Protein AF-0000000084753239 (afdb_homodimer)

Secondary structure (DSSP, 8-state):
------SEEE-TTT--EEEEEEEESSGGGGSS-B--SSEEEEEEEE--EEEEETTEEEEE-SSEEEEE-TT--EEEEESS--EEEEEEE-TTT--TTTTHHHH--BTTTBS-TTS-SEEE--HHHHHHHHHHHHHHHHHHT---TTHHHHHHHHHHHHHHHHHHHHHHHS-GGGS--TT-HHHHHHHHHHHHHHHHTTT--SHHHHHHHHTS-HHHHHHHHHHHHSS-HHHHHHHHHHHHHHHHHHH----HHHHHHHTT-S-HHHHHHHHHHHHSS-HHHHHHHT-STTTT-/------SEEE-TTT--EEEEEEEESSGGGGSS-B--SSEEEEEEEE--EEEEETTEEEEE-SSEEEEE-TT--EEEEESS--EEEEEEE-TTT--TTTTHHHH--BTTTBS-TTS-SEEE--HHHHHHHHHHHHHHHHHHT---TTHHHHHHHHHHHHHHHHHHHHHHHS-GGGS--TT-HHHHHHHHHHHHHHHHTTT--SHHHHHHHHTS-HHHHHHHHHHHHSS-HHHHHHHHHHHHHHHHHHH----HHHHHHHTT-S-HHHHHHHHHHHHSS-HHHHHHHH-STTTT-

Radius of gyration: 28.82 Å; Cα contacts (8 Å, |Δi|>4): 955; chains: 2; bounding box: 61×82×69 Å

Organism: Allomuricauda ruestringensis (strain DSM 13258 / CIP 107369 / LMG 19739 / B1) (NCBI:txid886377)

Nearest PDB structures (foldseek):
  6swi-assembly1_A  TM=9.293E-01  e=6.315E-07  Geobacillus stearothermophilus
  3lsg-assembly1_A  TM=9.421E-01  e=4.709E-06  Fusobacterium nucleatum subsp. nucleatum
  3oio-assembly1_A  TM=8.418E-01  e=2.010E-04  Chromobacterium violaceum
  3w6v-assembly1_A  TM=8.785E-01  e=3.235E-04  Streptomyces griseus
  4fe7-assembly1_A-2  TM=6.744E-01  e=1.185E-04  Escherichia coli

Solvent-accessible surface area (backbone atoms only — not comparable to full-atom values): 31009 Å² total; per-residue (Å²): 134,84,71,85,74,57,33,53,42,61,33,83,90,79,65,40,69,22,33,36,56,48,74,46,71,60,48,76,82,37,56,48,80,39,65,41,68,29,32,36,37,40,35,32,56,37,36,34,35,38,34,37,47,73,90,27,76,42,80,50,53,54,31,29,34,34,39,43,51,56,30,44,39,32,29,40,46,71,77,36,72,29,26,34,40,38,40,37,36,13,49,83,66,55,40,57,78,84,34,23,83,46,35,52,25,64,57,56,42,34,86,32,84,71,50,76,53,53,35,75,55,47,78,86,49,42,61,56,53,52,51,47,53,50,51,44,53,56,46,54,64,45,91,53,81,41,41,68,44,43,46,50,27,47,48,46,46,51,45,28,53,48,22,52,51,39,60,71,63,46,71,54,54,66,68,40,66,89,79,60,71,62,31,56,52,50,50,49,49,53,52,47,45,74,72,35,46,39,76,52,84,47,49,61,59,51,16,57,76,67,71,49,50,53,67,56,47,39,52,49,32,36,74,69,51,53,34,49,50,54,55,52,50,49,51,53,46,49,54,50,50,53,48,46,43,31,76,38,86,66,49,72,55,55,52,22,45,70,48,56,31,93,43,46,68,60,39,40,50,54,44,20,72,70,42,74,42,44,62,67,56,46,31,73,66,50,28,63,67,65,65,85,106,132,83,70,84,76,58,34,53,41,62,34,83,87,78,65,38,67,22,33,35,54,49,75,46,73,60,48,78,82,37,56,49,80,40,66,42,68,28,32,35,37,40,35,32,57,36,38,33,34,36,35,36,46,72,92,28,77,42,78,48,52,54,30,29,36,33,38,42,52,57,32,44,41,33,28,41,45,71,77,36,74,27,27,33,38,39,41,38,37,14,47,84,66,55,40,56,78,83,36,25,84,44,34,52,25,64,58,56,43,34,85,32,85,71,50,76,52,53,35,74,56,47,76,86,48,44,58,55,51,50,50,46,53,49,51,45,52,54,44,54,66,44,90,51,82,43,41,67,44,45,46,50,27,46,49,44,46,51,46,28,52,49,21,52,52,37,60,70,63,47,69,54,56,68,65,36,64,90,80,52,71,63,27,56,51,52,50,49,48,53,52,47,46,75,73,35,45,38,73,54,83,48,50,61,59,50,16,57,75,67,72,49,50,54,67,56,46,40,51,49,33,35,74,69,51,53,33,49,49,53,54,52,49,48,52,53,46,48,55,50,50,52,50,45,44,31,78,39,86,66,49,70,55,54,50,24,46,69,48,56,32,92,43,47,68,59,39,40,50,53,44,21,73,70,42,74,43,45,64,68,57,47,31,73,66,51,30,63,67,65,65,86,104

Foldseek 3Di:
DDDPQLLWDADPVQRHTAKHKDKDFFQPVQQDKDFALWKKKKFFQAFWWWKDWQHFIDTDHHQKIFIAGGLTIMGTDTPDGTITMMMTGACVLPNCVVCCVPLVLDCQCPLPQQDHNMAGHDPVCVVVLVVLSVVSRVLSNDPDPPSSVSNVVSVSVNSNVRSVRRVVVPPVVLVPDVPDPLSVLVVVLVVCLVVCLLADQDLCVSCVVSVHDSVVSQVSCCVRRVDGPNSSSLSNLLSVLLVCLAPHPDDLCRSCVSSRHNDSVVVQVSNCVRSVDGSVVSSSSRHDPPPVD/DDPPLLLWDADPVQRHTAKHKDKDFFQPVQADKDFALWKKKKFFQAFWWWKDWQHFIDTDHHQKIFIAGGLTIMGTDTPDGTITMMITGACVLPNCVVCCVPLVLDCQCPLPQQDHNMAGHDPVCVVVLVVLSVVSRVLSNDPDPPSSVSNVVSVSVNSNVRSVRRVVVPPCVLVPDVPDPLSVLVVVLVVCLVVPLLADQDLCVSCVVSVHDSVVSQVSCCVRRVDGPNSSSLSNLLSVLLVCLAPHPDDLCVSCVSSNHNDSVVVQVSNCVRSVDGSVVSSSSRHDPPPVD

pLDDT: mean 86.42, std 15.53, range [21.27, 98.19]

InterPro domains:
  IPR003313 AraC-type arabinose-binding/dimerisation domain [PF02311] (31-140)
  IPR009057 Homedomain-like superfamily [SSF46689] (240-286)
  IPR018060 AraC-like, DNA binding HTH domain [PF12833] (206-284)
  IPR018060 AraC-like, DNA binding HTH domain [PS01124] (187-285)
  IPR018060 AraC-like, DNA binding HTH domain [SM00342] (200-283)
  IPR020449 Transcription regulator HTH, AraC- type, HTH domain [PR00032] (252-267)
  IPR020449 Transcription regulator HTH, AraC- type, HTH domain [PR00032] (267-283)
  IPR037923 Transcription regulator HTH-like [SSF51215] (31-162)

Structure (mmCIF, N/CA/C/O backbone):
data_AF-0000000084753239-model_v1
#
loop_
_entity.id
_entity.type
_entity.pdbx_description
1 polymer 'Transcriptional regulator, AraC family'
#
loop_
_atom_site.group_PDB
_atom_site.id
_atom_site.type_symbol
_atom_site.label_atom_id
_atom_site.label_alt_id
_atom_site.label_comp_id
_atom_site.label_asym_id
_atom_site.label_entity_id
_atom_site.label_seq_id
_atom_site.pdbx_PDB_ins_code
_atom_site.Cartn_x
_atom_site.Cartn_y
_atom_site.Cartn_z
_atom_site.occupancy
_atom_site.B_iso_or_equiv
_atom_site.auth_seq_id
_atom_site.auth_comp_id
_atom_site.auth_asym_id
_atom_site.auth_atom_id
_atom_site.pdbx_PDB_model_num
ATOM 1 N N . MET A 1 1 ? 30.688 8.688 18.859 1 21.81 1 MET A N 1
ATOM 2 C CA . MET A 1 1 ? 30.734 8.555 17.406 1 21.81 1 MET A CA 1
ATOM 3 C C . MET A 1 1 ? 29.625 7.629 16.922 1 21.81 1 MET A C 1
ATOM 5 O O . MET A 1 1 ? 29.578 6.453 17.281 1 21.81 1 MET A O 1
ATOM 9 N N . ASP A 1 2 ? 28.391 8.062 16.922 1 27.14 2 ASP A N 1
ATOM 10 C CA . ASP A 1 2 ? 27.062 7.488 17.109 1 27.14 2 ASP A CA 1
ATOM 11 C C . ASP A 1 2 ? 26.781 6.402 16.078 1 27.14 2 ASP A C 1
ATOM 13 O O . ASP A 1 2 ? 27.078 6.578 14.891 1 27.14 2 ASP A O 1
ATOM 17 N N . ILE A 1 3 ? 26.75 5.199 16.406 1 28.56 3 ILE A N 1
ATOM 18 C CA . ILE A 1 3 ? 26.578 3.891 15.789 1 28.56 3 ILE A CA 1
ATOM 19 C C . ILE A 1 3 ? 25.734 4.023 14.523 1 28.56 3 ILE A C 1
ATOM 21 O O . ILE A 1 3 ? 24.953 4.973 14.391 1 28.56 3 ILE A O 1
ATOM 25 N N . TYR A 1 4 ? 25.688 3.045 13.453 1 35.06 4 TYR A N 1
ATOM 26 C CA . TYR A 1 4 ? 25.109 2.58 12.195 1 35.06 4 TYR A CA 1
ATOM 27 C C . TYR A 1 4 ? 23.594 2.807 12.18 1 35.06 4 TYR A C 1
ATOM 29 O O . TYR A 1 4 ? 22.859 2.133 12.898 1 35.06 4 TYR A O 1
ATOM 37 N N . ASN A 1 5 ? 23.062 3.986 12.359 1 45.31 5 ASN A N 1
ATOM 38 C CA . ASN A 1 5 ? 21.672 4.434 12.422 1 45.31 5 ASN A CA 1
ATOM 39 C C . ASN A 1 5 ? 20.828 3.766 11.344 1 45.31 5 ASN A C 1
ATOM 41 O O . ASN A 1 5 ? 20.719 4.273 10.227 1 45.31 5 ASN A O 1
ATOM 45 N N . THR A 1 6 ? 20.844 2.445 11.375 1 58.62 6 THR A N 1
ATOM 46 C CA . THR A 1 6 ? 20.422 1.294 10.586 1 58.62 6 THR A CA 1
ATOM 47 C C . THR A 1 6 ? 18.938 1.377 10.25 1 58.62 6 THR A C 1
ATOM 49 O O . THR A 1 6 ? 18.453 0.667 9.359 1 58.62 6 THR A O 1
ATOM 52 N N . ASN A 1 7 ? 18.234 2.432 10.648 1 75.5 7 ASN A N 1
ATOM 53 C CA . ASN A 1 7 ? 16.797 2.479 10.398 1 75.5 7 ASN A CA 1
ATOM 54 C C . ASN A 1 7 ? 16.438 3.551 9.375 1 75.5 7 ASN A C 1
ATOM 56 O O . ASN A 1 7 ? 15.422 4.242 9.516 1 75.5 7 ASN A O 1
ATOM 60 N N . THR A 1 8 ? 17.438 3.785 8.57 1 77.88 8 THR A N 1
ATOM 61 C CA . THR A 1 8 ? 17.281 4.844 7.578 1 77.88 8 THR A CA 1
ATOM 62 C C . THR A 1 8 ? 17.344 4.273 6.168 1 77.88 8 THR A C 1
ATOM 64 O O . THR A 1 8 ? 18.156 3.396 5.875 1 77.88 8 THR A O 1
ATOM 67 N N . LEU A 1 9 ? 16.438 4.645 5.438 1 80.88 9 LEU A N 1
ATOM 68 C CA . LEU A 1 9 ? 16.5 4.391 4 1 80.88 9 LEU A CA 1
ATOM 69 C C . LEU A 1 9 ? 16.75 5.684 3.229 1 80.88 9 LEU A C 1
ATOM 71 O O . LEU A 1 9 ? 16.109 6.703 3.496 1 80.88 9 LEU A O 1
ATOM 75 N N . ILE A 1 10 ? 17.703 5.691 2.355 1 71.75 10 ILE A N 1
ATOM 76 C CA . ILE A 1 10 ? 18.047 6.84 1.529 1 71.75 10 ILE A CA 1
ATOM 77 C C . ILE A 1 10 ? 17.625 6.586 0.084 1 71.75 10 ILE A C 1
ATOM 79 O O . ILE A 1 10 ? 17.766 5.473 -0.425 1 71.75 10 ILE A O 1
ATOM 83 N N . ASP A 1 11 ? 17 7.559 -0.498 1 70.31 11 ASP A N 1
ATOM 84 C CA . ASP A 1 11 ? 16.672 7.477 -1.919 1 70.31 11 ASP A CA 1
ATOM 85 C C . ASP A 1 11 ? 17.938 7.426 -2.77 1 70.31 11 ASP A C 1
ATOM 87 O O . ASP A 1 11 ? 18.75 8.352 -2.738 1 70.31 11 ASP A O 1
ATOM 91 N N . GLU A 1 12 ? 18.016 6.375 -3.457 1 66.69 12 GLU A N 1
ATOM 92 C CA . GLU A 1 12 ? 19.25 6.168 -4.203 1 66.69 12 GLU A CA 1
ATOM 93 C C . GLU A 1 12 ? 19.391 7.199 -5.32 1 66.69 12 GLU A C 1
ATOM 95 O O . GLU A 1 12 ? 20.516 7.574 -5.68 1 66.69 12 GLU A O 1
ATOM 100 N N . GLN A 1 13 ? 18.297 7.648 -5.816 1 63.09 13 GLN A N 1
ATOM 101 C CA . GLN A 1 13 ? 18.344 8.57 -6.945 1 63.09 13 GLN A CA 1
ATOM 102 C C . GLN A 1 13 ? 18.641 9.992 -6.48 1 63.09 13 GLN A C 1
ATOM 104 O O . GLN A 1 13 ? 19.453 10.695 -7.094 1 63.09 13 GLN A O 1
ATOM 109 N N . THR A 1 14 ? 18.141 10.445 -5.387 1 67.94 14 THR A N 1
ATOM 110 C CA . THR A 1 14 ? 18.234 11.844 -4.969 1 67.94 14 THR A CA 1
ATOM 111 C C . THR A 1 14 ? 19.25 11.992 -3.83 1 67.94 14 THR A C 1
ATOM 113 O O . THR A 1 14 ? 19.734 13.094 -3.572 1 67.94 14 THR A O 1
ATOM 116 N N . GLY A 1 15 ? 19.547 10.844 -3.15 1 70.81 15 GLY A N 1
ATOM 117 C CA . GLY A 1 15 ? 20.406 10.898 -1.975 1 70.81 15 GLY A CA 1
ATOM 118 C C . GLY A 1 15 ? 19.688 11.414 -0.742 1 70.81 15 GLY A C 1
ATOM 119 O O . GLY A 1 15 ? 20.266 11.484 0.341 1 70.81 15 GLY A O 1
ATOM 120 N N . ASN A 1 16 ? 18.484 11.734 -0.896 1 75.5 16 ASN A N 1
ATOM 121 C CA . ASN A 1 16 ? 17.688 12.266 0.205 1 75.5 16 ASN A CA 1
ATOM 122 C C . ASN A 1 16 ? 17.188 11.156 1.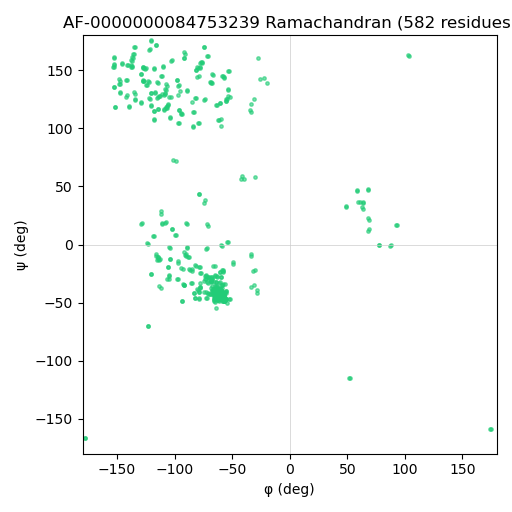117 1 75.5 16 ASN A C 1
ATOM 124 O O . ASN A 1 16 ? 17.141 9.984 0.716 1 75.5 16 ASN A O 1
ATOM 128 N N . LEU A 1 17 ? 17 11.602 2.332 1 82.81 17 LEU A N 1
ATOM 129 C CA . LEU A 1 17 ? 16.328 10.68 3.248 1 82.81 17 LEU A CA 1
ATOM 130 C C . LEU A 1 17 ? 15 10.219 2.678 1 82.81 17 LEU A 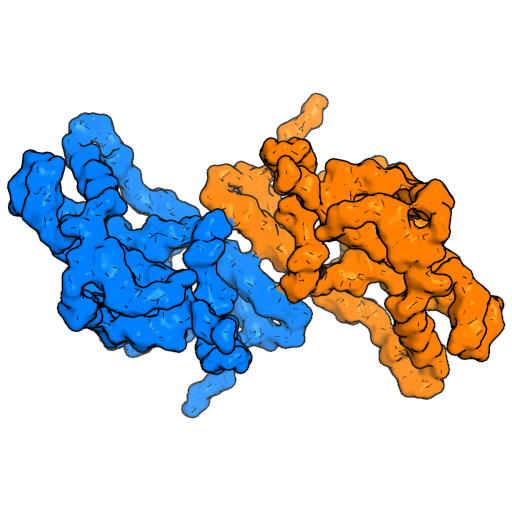C 1
ATOM 132 O O . LEU A 1 17 ? 14.18 11.039 2.248 1 82.81 17 LEU A O 1
ATOM 136 N N . ALA A 1 18 ? 14.875 9.008 2.574 1 85.19 18 ALA A N 1
ATOM 137 C CA . ALA A 1 18 ? 13.602 8.453 2.125 1 85.19 18 ALA A CA 1
ATOM 138 C C . ALA A 1 18 ? 12.711 8.094 3.312 1 85.19 18 ALA A C 1
ATOM 140 O O . ALA A 1 18 ? 11.57 8.562 3.402 1 85.19 18 ALA A O 1
ATOM 141 N N . PHE A 1 19 ? 13.312 7.398 4.254 1 90.94 19 PHE A N 1
ATOM 142 C CA . PHE A 1 19 ? 12.594 6.887 5.414 1 90.94 19 PHE A CA 1
ATOM 143 C C . PHE A 1 19 ? 13.523 6.73 6.609 1 90.94 19 PHE A C 1
ATOM 145 O O . PHE A 1 19 ? 14.664 6.277 6.461 1 90.94 19 PHE A O 1
ATOM 152 N N . LYS A 1 20 ? 13.078 7.156 7.766 1 92.25 20 LYS A N 1
ATOM 153 C CA . LYS A 1 20 ? 13.867 7.008 8.984 1 92.25 20 LYS A CA 1
ATOM 154 C C . LYS A 1 20 ? 12.961 6.797 10.195 1 92.25 20 LYS A C 1
ATOM 156 O O . LYS A 1 20 ? 11.953 7.48 10.352 1 92.25 20 LYS A O 1
ATOM 161 N N . LEU A 1 21 ? 13.273 5.785 10.984 1 94.06 21 LEU A N 1
ATOM 162 C CA . LEU A 1 21 ? 12.555 5.457 12.211 1 94.06 21 LEU A CA 1
ATOM 163 C C . LEU A 1 21 ? 13.523 5.297 13.383 1 94.06 21 LEU A C 1
ATOM 165 O O . LEU A 1 21 ? 14.445 4.48 13.32 1 94.06 21 LEU A O 1
ATOM 169 N N . PHE A 1 22 ? 13.336 6.109 14.453 1 91.38 22 PHE A N 1
ATOM 170 C CA . PHE A 1 22 ? 14.242 5.992 15.586 1 91.38 22 PHE A CA 1
ATOM 171 C C . PHE A 1 22 ? 13.562 6.426 16.875 1 91.38 22 PHE A C 1
ATOM 173 O O . PHE A 1 22 ? 12.586 7.184 16.844 1 91.38 22 PHE A O 1
ATOM 180 N N . GLY A 1 23 ? 14.078 5.828 17.938 1 91.44 23 GLY A N 1
ATOM 181 C CA . GLY A 1 23 ? 13.633 6.25 19.25 1 91.44 23 GLY A CA 1
ATOM 182 C C . GLY A 1 23 ? 14.492 7.344 19.859 1 91.44 23 GLY A C 1
ATOM 183 O O . GLY A 1 23 ? 15.625 7.562 19.406 1 91.44 23 GLY A O 1
ATOM 184 N N . PHE A 1 24 ? 13.93 8.055 20.844 1 88.31 24 PHE A N 1
ATOM 185 C CA . PHE A 1 24 ? 14.711 9.062 21.562 1 88.31 24 PHE A CA 1
ATOM 186 C C . PHE A 1 24 ? 14.359 9.062 23.047 1 88.31 24 PHE A C 1
ATOM 188 O O . PHE A 1 24 ? 13.242 8.695 23.422 1 88.31 24 PHE A O 1
ATOM 195 N N . GLU A 1 25 ? 15.289 9.242 23.984 1 84.5 25 GLU A N 1
ATOM 196 C CA . GLU A 1 25 ? 15.094 9.273 25.438 1 84.5 25 GLU A CA 1
ATOM 197 C C . GLU A 1 25 ? 15.406 10.648 26.016 1 84.5 25 GLU A C 1
ATOM 199 O O . GLU A 1 25 ? 15.141 10.914 27.188 1 84.5 25 GLU A O 1
ATOM 204 N N . ASP A 1 26 ? 15.961 11.508 25.297 1 69.56 26 ASP A N 1
ATOM 205 C CA . ASP A 1 26 ? 16.203 12.867 25.781 1 69.56 26 ASP A CA 1
ATOM 206 C C . ASP A 1 26 ? 15.984 13.891 24.688 1 69.56 26 ASP A C 1
ATOM 208 O O . ASP A 1 26 ? 16.25 13.625 23.516 1 69.56 26 ASP A O 1
ATOM 212 N N . SER A 1 27 ? 15.086 14.977 24.984 1 59.38 27 SER A N 1
ATOM 213 C CA . SER A 1 27 ? 14.414 15.914 24.094 1 59.38 27 SER A CA 1
ATOM 214 C C . SER A 1 27 ? 15.406 16.906 23.5 1 59.38 27 SER A C 1
ATOM 216 O O . SER A 1 27 ? 15.031 17.734 22.656 1 59.38 27 SER A O 1
ATOM 218 N N . CYS A 1 28 ? 16.609 16.875 23.844 1 62.97 28 CYS A N 1
ATOM 219 C CA . CYS A 1 28 ? 17.359 18.016 23.328 1 62.97 28 CYS A CA 1
ATOM 220 C C . CYS A 1 28 ? 17.312 18.047 21.812 1 62.97 28 CYS A C 1
ATOM 222 O O . CYS A 1 28 ? 17.469 19.109 21.203 1 62.97 28 CYS A O 1
ATOM 224 N N . GLN A 1 29 ? 16.641 17.062 21.281 1 68.88 29 GLN A N 1
ATOM 225 C CA . GLN A 1 29 ? 16.719 16.984 19.812 1 68.88 29 GLN A CA 1
ATOM 226 C C . GLN A 1 29 ? 15.625 17.844 19.172 1 68.88 29 GLN A C 1
ATOM 228 O O . GLN A 1 29 ? 15.75 18.219 18 1 68.88 29 GLN A O 1
ATOM 233 N N . PHE A 1 30 ? 14.648 18.344 19.984 1 76.75 30 PHE A N 1
ATOM 234 C CA . PHE A 1 30 ? 13.562 19.109 19.391 1 76.75 30 PHE A CA 1
ATOM 235 C C . PHE A 1 30 ? 13.383 20.438 20.109 1 76.75 30 PHE A C 1
ATOM 237 O O . PHE A 1 30 ? 12.336 21.078 20 1 76.75 30 PHE A O 1
ATOM 244 N N . CYS A 1 31 ? 14.438 20.812 20.844 1 74.31 31 CYS A N 1
ATOM 245 C CA . CYS A 1 31 ? 14.344 22.016 21.672 1 74.31 31 CYS A CA 1
ATOM 246 C C . CYS A 1 31 ? 14.516 23.266 20.812 1 74.31 31 CYS A C 1
ATOM 248 O O . CYS A 1 31 ? 14.117 24.359 21.219 1 74.31 31 CYS A O 1
ATOM 250 N N . ASP A 1 32 ? 15.086 23.125 19.656 1 78.75 32 ASP A N 1
ATOM 251 C CA . ASP A 1 32 ? 15.188 24.234 18.719 1 78.75 32 ASP A CA 1
ATOM 252 C C . ASP A 1 32 ? 14.156 24.125 17.609 1 78.75 32 ASP A C 1
ATOM 254 O O . ASP A 1 32 ? 13.484 23.094 17.484 1 78.75 32 ASP A O 1
ATOM 258 N N . THR A 1 33 ? 13.953 25.234 17.078 1 82.38 33 THR A N 1
ATOM 259 C CA . THR A 1 33 ? 13.039 25.203 15.938 1 82.38 33 THR A CA 1
ATOM 260 C C . THR A 1 33 ? 13.586 24.312 14.82 1 82.38 33 THR A C 1
ATOM 262 O O . THR A 1 33 ? 14.742 24.469 14.414 1 82.38 33 THR A O 1
ATOM 265 N N . HIS A 1 34 ? 12.805 23.375 14.516 1 84.62 34 HIS A N 1
ATOM 266 C CA . HIS A 1 34 ? 13.195 22.438 13.469 1 84.62 34 HIS A CA 1
ATOM 267 C C . HIS A 1 34 ? 12.328 22.609 12.227 1 84.62 34 HIS A C 1
ATOM 269 O O . HIS A 1 34 ? 11.172 23.016 12.328 1 84.62 34 HIS A O 1
ATOM 275 N N . ARG A 1 35 ? 13.023 22.406 11.148 1 86.94 35 ARG A N 1
ATOM 276 C CA . ARG A 1 35 ? 12.367 22.297 9.844 1 86.94 35 ARG A CA 1
ATOM 277 C C . ARG A 1 35 ? 13.008 21.203 9 1 86.94 35 ARG A C 1
ATOM 279 O O . ARG A 1 35 ? 14.203 21.25 8.711 1 86.94 35 ARG A O 1
ATOM 286 N N . PHE A 1 36 ? 12.148 20.312 8.75 1 88.25 36 PHE A N 1
ATOM 287 C CA . PHE A 1 36 ? 12.656 19.219 7.93 1 88.25 36 PHE A CA 1
ATOM 288 C C . PHE A 1 36 ? 12.047 19.266 6.531 1 88.25 36 PHE A C 1
ATOM 290 O O . PHE A 1 36 ? 10.953 19.812 6.34 1 88.25 36 PHE A O 1
ATOM 297 N N . ASN A 1 37 ? 12.727 18.75 5.547 1 89.31 37 ASN A N 1
ATOM 298 C CA . ASN A 1 37 ? 12.18 18.672 4.195 1 89.31 37 ASN A CA 1
ATOM 299 C C . ASN A 1 37 ? 11.414 17.375 3.961 1 89.31 37 ASN A C 1
ATOM 301 O O . ASN A 1 37 ? 11.227 16.969 2.816 1 89.31 37 ASN A O 1
ATOM 305 N N . TYR A 1 38 ? 11.086 16.766 5.066 1 91.44 38 TYR A N 1
ATOM 306 C CA . TYR A 1 38 ? 10.281 15.547 5.008 1 91.44 38 TYR A CA 1
ATOM 307 C C . TYR A 1 38 ? 9.164 15.578 6.043 1 91.44 38 TYR A C 1
ATOM 309 O O . TYR A 1 38 ? 9.156 16.438 6.934 1 91.44 38 TYR A O 1
ATOM 317 N N . TYR A 1 39 ? 8.18 14.68 5.852 1 93.56 39 TYR A N 1
ATOM 318 C CA . TYR A 1 39 ? 7.125 14.516 6.848 1 93.56 39 TYR A CA 1
ATOM 319 C C . TYR A 1 39 ? 7.684 13.93 8.141 1 93.56 39 TYR A C 1
ATOM 321 O O . TYR A 1 39 ? 8.594 13.094 8.109 1 93.56 39 TYR A O 1
ATOM 329 N N . SER A 1 40 ? 7.109 14.344 9.219 1 94.06 40 SER A N 1
ATOM 330 C CA . SER A 1 40 ? 7.539 13.836 10.516 1 94.06 40 SER A CA 1
ATOM 331 C C . SER A 1 40 ? 6.344 13.461 11.383 1 94.06 40 SER A C 1
ATOM 333 O O . SER A 1 40 ? 5.426 14.258 11.57 1 94.06 40 SER A O 1
ATOM 335 N N . LEU A 1 41 ? 6.316 12.266 11.836 1 96.62 41 LEU A N 1
ATOM 336 C CA . LEU A 1 41 ? 5.438 11.812 12.906 1 96.62 41 LEU A CA 1
ATOM 337 C C . LEU A 1 41 ? 6.219 11.594 14.203 1 96.62 41 LEU A C 1
ATOM 339 O O . LEU A 1 41 ? 7.141 10.773 14.242 1 96.62 41 LEU A O 1
ATOM 343 N N . ILE A 1 42 ? 5.895 12.328 15.203 1 96 42 ILE A N 1
ATOM 344 C CA . ILE A 1 42 ? 6.609 12.281 16.469 1 96 42 ILE A CA 1
ATOM 345 C C . ILE A 1 42 ? 5.66 11.828 17.578 1 96 42 ILE A C 1
ATOM 347 O O . ILE A 1 42 ? 4.773 12.578 18 1 96 42 ILE A O 1
ATOM 351 N N . TRP A 1 43 ? 5.828 10.656 18.047 1 97.31 43 TRP A N 1
ATOM 352 C CA . TRP A 1 43 ? 5.012 10.102 19.125 1 97.31 43 TRP A CA 1
ATOM 353 C C . TRP A 1 43 ? 5.703 10.258 20.469 1 97.31 43 TRP A C 1
ATOM 355 O O . TRP A 1 43 ? 6.668 9.555 20.781 1 97.31 43 TRP A O 1
ATOM 365 N N . ILE A 1 44 ? 5.211 11.219 21.266 1 95.81 44 ILE A N 1
ATOM 366 C CA . ILE A 1 44 ? 5.695 11.398 22.625 1 95.81 44 ILE A CA 1
ATOM 367 C C . ILE A 1 44 ? 5.055 10.367 23.547 1 95.81 44 ILE A C 1
ATOM 369 O O . ILE A 1 44 ? 3.879 10.484 23.906 1 95.81 44 ILE A O 1
ATOM 373 N N . LYS A 1 45 ? 5.789 9.398 23.906 1 96.12 45 LYS A N 1
ATOM 374 C CA . LYS A 1 45 ? 5.277 8.312 24.734 1 96.12 45 LYS A CA 1
ATOM 375 C C . LYS A 1 45 ? 5.301 8.688 26.203 1 96.12 45 LYS A C 1
ATOM 377 O O . LYS A 1 45 ? 4.379 8.352 26.953 1 96.12 45 LYS A O 1
ATOM 382 N N . LYS A 1 46 ? 6.387 9.328 26.609 1 95 46 LYS A N 1
ATOM 383 C CA . LYS A 1 46 ? 6.543 9.812 27.984 1 95 46 LYS A CA 1
ATOM 384 C C . LYS A 1 46 ? 6.957 11.281 28 1 95 46 LYS A C 1
ATOM 386 O O . LYS A 1 46 ? 7.715 11.727 27.141 1 95 46 LYS A O 1
ATOM 391 N N . GLY A 1 47 ? 6.461 11.961 29.047 1 92.94 47 GLY A N 1
ATOM 392 C CA . GLY A 1 47 ? 6.805 13.359 29.219 1 92.94 47 GLY A CA 1
ATOM 393 C C . GLY A 1 47 ? 5.691 14.305 28.812 1 92.94 47 GLY A C 1
ATOM 394 O O . GLY A 1 47 ? 4.742 13.891 28.141 1 92.94 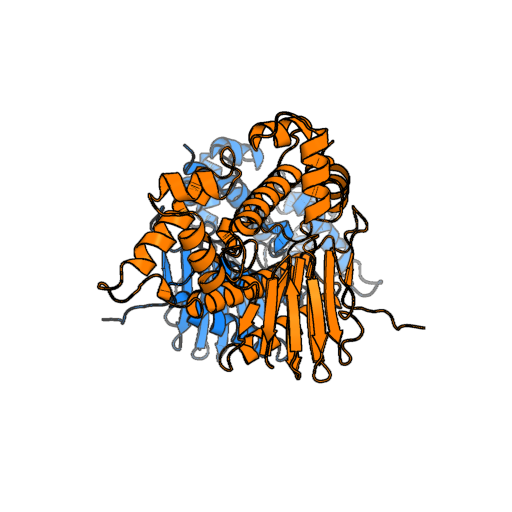47 GLY A O 1
ATOM 395 N N . ARG A 1 48 ? 5.812 15.539 29.281 1 94.12 48 ARG A N 1
ATOM 396 C CA . ARG A 1 48 ? 4.844 16.578 28.953 1 94.12 48 ARG A CA 1
ATOM 397 C C . ARG A 1 48 ? 5.547 17.906 28.656 1 94.12 48 ARG A C 1
ATOM 399 O O . ARG A 1 48 ? 6.727 18.062 28.969 1 94.12 48 ARG A O 1
ATOM 406 N N . GLY A 1 49 ? 4.852 18.766 27.953 1 94.25 49 GLY A N 1
ATOM 407 C CA . GLY A 1 49 ? 5.418 20.047 27.594 1 94.25 49 GLY A CA 1
ATOM 408 C C . GLY A 1 49 ? 4.527 20.859 26.672 1 94.25 49 GLY A C 1
ATOM 409 O O . GLY A 1 49 ? 3.303 20.734 26.719 1 94.25 49 GLY A O 1
ATOM 410 N N . THR A 1 50 ? 5.203 21.766 26.016 1 94.94 50 THR A N 1
ATOM 411 C CA . THR A 1 50 ? 4.504 22.609 25.062 1 94.94 50 THR A CA 1
ATOM 412 C C . THR A 1 50 ? 5.152 22.5 23.672 1 94.94 50 THR A C 1
ATOM 414 O O . THR A 1 50 ? 6.375 22.391 23.562 1 94.94 50 THR A O 1
ATOM 417 N N . ALA A 1 51 ? 4.293 22.484 22.719 1 94.94 51 ALA A N 1
ATOM 418 C CA . ALA A 1 51 ? 4.754 22.453 21.344 1 94.94 51 ALA A CA 1
ATOM 419 C C . ALA A 1 51 ? 4.352 23.719 20.594 1 94.94 51 ALA A C 1
ATOM 421 O O . ALA A 1 51 ? 3.191 24.141 20.656 1 94.94 51 ALA A O 1
ATOM 422 N N . GLN A 1 52 ? 5.328 24.328 20.031 1 94.25 52 GLN A N 1
ATOM 423 C CA . GLN A 1 52 ? 5.047 25.391 19.078 1 94.25 52 GLN A CA 1
ATOM 424 C C . GLN A 1 52 ? 5.07 24.859 17.641 1 94.25 52 GLN A C 1
ATOM 426 O O . GLN A 1 52 ? 6.09 24.344 17.188 1 94.25 52 GLN A O 1
ATOM 431 N N . VAL A 1 53 ? 3.977 24.891 16.984 1 93.38 53 VAL A N 1
ATOM 432 C CA . VAL A 1 53 ? 3.875 24.516 15.586 1 93.38 53 VAL A CA 1
ATOM 433 C C . VAL A 1 53 ? 3.334 25.688 14.773 1 93.38 53 VAL A C 1
ATOM 435 O O . VAL A 1 53 ? 2.262 26.219 15.078 1 93.38 53 VAL A O 1
ATOM 438 N N . ASP A 1 54 ? 4.078 26.062 13.75 1 92.25 54 ASP A N 1
ATOM 439 C CA . ASP A 1 54 ? 3.764 27.297 13.055 1 92.25 54 ASP A CA 1
ATOM 440 C C . ASP A 1 54 ? 3.648 28.469 14.039 1 92.25 54 ASP A C 1
ATOM 442 O O . ASP A 1 54 ? 4.582 28.75 14.789 1 92.25 54 ASP A O 1
ATOM 446 N N . PHE A 1 55 ? 2.436 29.016 14.133 1 87.94 55 PHE A N 1
ATOM 447 C CA . PHE A 1 55 ? 2.281 30.203 14.961 1 87.94 55 PHE A CA 1
ATOM 448 C C . PHE A 1 55 ? 1.457 29.891 16.203 1 87.94 55 PHE A C 1
ATOM 450 O O . PHE A 1 55 ? 1.027 30.812 16.906 1 87.94 55 PHE A O 1
ATOM 457 N N . SER A 1 56 ? 1.358 28.641 16.516 1 91.75 56 SER A N 1
ATOM 458 C CA . SER A 1 56 ? 0.485 28.266 17.625 1 91.75 56 SER A CA 1
ATOM 459 C C . SER A 1 56 ? 1.225 27.422 18.641 1 91.75 56 SER A C 1
ATOM 461 O O . SER A 1 56 ? 2.158 26.688 18.297 1 91.75 56 SER A O 1
ATOM 463 N N . GLU A 1 57 ? 0.717 27.562 19.828 1 94.31 57 GLU A N 1
ATOM 464 C CA . GLU A 1 57 ? 1.277 26.781 20.922 1 94.31 57 GLU A CA 1
ATOM 465 C C . GLU A 1 57 ? 0.263 25.781 21.469 1 94.31 57 GLU A C 1
ATOM 467 O O . GLU A 1 57 ? -0.917 26.094 21.625 1 94.31 57 GLU A O 1
ATOM 472 N N . TYR A 1 58 ? 0.767 24.578 21.766 1 94.56 58 TYR A N 1
ATOM 473 C CA . TYR A 1 58 ? -0.076 23.5 22.266 1 94.56 58 TYR A CA 1
ATOM 474 C C . TYR A 1 58 ? 0.583 22.797 23.453 1 94.56 58 TYR A C 1
ATOM 476 O O . TYR A 1 58 ? 1.753 22.422 23.391 1 94.56 58 TYR A O 1
ATOM 484 N N . THR A 1 59 ? -0.219 22.672 24.5 1 95.88 59 THR A N 1
ATOM 485 C CA . THR A 1 59 ? 0.252 21.797 25.578 1 95.88 59 THR A CA 1
ATOM 486 C C . THR A 1 59 ? 0.019 20.328 25.219 1 95.88 59 THR A C 1
ATOM 488 O O . THR A 1 59 ? -0.952 20 24.547 1 95.88 59 THR A O 1
ATOM 491 N N . PHE A 1 60 ? 0.958 19.484 25.656 1 95.56 60 PHE A N 1
ATOM 492 C CA . PHE A 1 60 ? 0.761 18.062 25.375 1 95.56 60 PHE A CA 1
ATOM 493 C C . PHE A 1 60 ? 1.12 17.219 26.578 1 95.56 60 PHE A C 1
ATOM 495 O O . PHE A 1 60 ? 1.863 17.656 27.469 1 95.56 60 PHE A O 1
ATOM 502 N N . THR A 1 61 ? 0.497 16.031 26.641 1 95.94 61 THR A N 1
ATOM 503 C CA . THR A 1 61 ? 0.692 15.008 27.656 1 95.94 61 THR A CA 1
ATOM 504 C C . THR A 1 61 ? 1.258 13.734 27.047 1 95.94 61 THR A C 1
ATOM 506 O O . THR A 1 61 ? 1.404 13.641 25.828 1 95.94 61 THR A O 1
ATOM 509 N N . PRO A 1 62 ? 1.653 12.773 27.906 1 95.94 62 PRO A N 1
ATOM 510 C CA . PRO A 1 62 ? 2.143 11.516 27.344 1 95.94 62 PRO A CA 1
ATOM 511 C C . PRO A 1 62 ? 1.163 10.891 26.344 1 95.94 62 PRO A C 1
ATOM 513 O O . PRO A 1 62 ? -0.051 11.07 26.469 1 95.94 62 PRO A O 1
ATOM 516 N N . ASN A 1 63 ? 1.711 10.188 25.375 1 97.38 63 ASN A N 1
ATOM 517 C CA . ASN A 1 63 ? 0.969 9.484 24.328 1 97.38 63 ASN A CA 1
ATOM 518 C C . ASN A 1 63 ? 0.272 10.461 23.391 1 97.38 63 ASN A C 1
ATOM 520 O O . ASN A 1 63 ? -0.926 10.336 23.125 1 97.38 63 ASN A O 1
ATOM 524 N N . THR A 1 64 ? 1.048 11.422 22.969 1 97.31 64 THR A N 1
ATOM 525 C CA . THR A 1 64 ? 0.625 12.391 21.969 1 97.31 64 THR A CA 1
ATOM 526 C C . THR A 1 64 ? 1.428 12.219 20.688 1 97.31 64 THR A C 1
ATOM 528 O O . THR A 1 64 ? 2.656 12.117 20.719 1 97.31 64 THR A O 1
ATOM 531 N N . LEU A 1 65 ? 0.74 12.094 19.594 1 98.12 65 LEU A N 1
ATOM 532 C CA . LEU A 1 65 ? 1.374 11.969 18.281 1 98.12 65 LEU A CA 1
ATOM 533 C C . LEU A 1 65 ? 1.241 13.258 17.484 1 98.12 65 LEU A C 1
ATOM 535 O O . LEU A 1 65 ? 0.129 13.734 17.234 1 98.12 65 LEU A O 1
ATOM 539 N N . PHE A 1 66 ? 2.355 13.859 17.109 1 96.88 66 PHE A N 1
ATOM 540 C CA . PHE A 1 66 ? 2.379 15.062 16.281 1 96.88 66 PHE A CA 1
ATOM 541 C C . PHE A 1 66 ? 2.617 14.711 14.82 1 96.88 66 PHE A C 1
ATOM 543 O O . PHE A 1 66 ? 3.391 13.805 14.508 1 96.88 66 PHE A O 1
ATOM 550 N N . ALA A 1 67 ? 1.994 15.359 13.953 1 96.44 67 ALA A N 1
ATOM 551 C CA . ALA A 1 67 ? 2.205 15.234 12.516 1 96.44 67 ALA A CA 1
ATOM 552 C C . ALA A 1 67 ? 2.619 16.562 11.898 1 96.44 67 ALA A C 1
ATOM 554 O O . ALA A 1 67 ? 1.861 17.547 11.945 1 96.44 67 ALA A O 1
ATOM 555 N N . VAL A 1 68 ? 3.793 16.625 11.305 1 95.06 68 VAL A N 1
ATOM 556 C CA . VAL A 1 68 ? 4.367 17.859 10.773 1 95.06 68 VAL A CA 1
ATOM 557 C C . VAL A 1 68 ? 4.703 17.672 9.297 1 95.06 68 VAL A C 1
ATOM 559 O O . VAL A 1 68 ? 5.207 16.625 8.891 1 95.06 68 VAL A O 1
ATOM 562 N N . THR A 1 69 ? 4.402 18.641 8.492 1 93.94 69 THR A N 1
ATOM 563 C CA . THR A 1 69 ? 4.645 18.594 7.055 1 93.94 69 THR A CA 1
ATOM 564 C C . THR A 1 69 ? 6.016 19.172 6.719 1 93.94 69 THR A C 1
ATOM 566 O O . THR A 1 69 ? 6.656 19.797 7.566 1 93.94 69 THR A O 1
ATOM 569 N N . PRO A 1 70 ? 6.52 18.922 5.547 1 92.81 70 PRO A N 1
ATOM 570 C CA . PRO A 1 70 ? 7.824 19.469 5.156 1 92.81 70 PRO A CA 1
ATOM 571 C C . PRO A 1 70 ? 7.902 20.984 5.309 1 92.81 70 PRO A C 1
ATOM 573 O O . PRO A 1 70 ? 7.043 21.703 4.793 1 92.81 70 PRO A O 1
ATOM 576 N N . TYR A 1 71 ? 8.898 21.391 6.059 1 93.06 71 TYR A N 1
ATOM 577 C CA . TYR A 1 71 ? 9.258 22.781 6.293 1 93.06 71 TYR A CA 1
ATOM 578 C C . TYR A 1 71 ? 8.195 23.484 7.125 1 93.06 71 TYR A C 1
ATOM 580 O O . TYR A 1 71 ? 8.047 24.703 7.047 1 93.06 71 TYR A O 1
ATOM 588 N N . GLN A 1 72 ? 7.445 22.734 7.812 1 93.44 72 GLN A N 1
ATOM 589 C CA . GLN A 1 72 ? 6.602 23.281 8.867 1 93.44 72 GLN A CA 1
ATOM 590 C C . GLN A 1 72 ? 7.383 23.453 10.164 1 93.44 72 GLN A C 1
ATOM 592 O O . GLN A 1 72 ? 7.82 22.469 10.766 1 93.44 72 GLN A O 1
ATOM 597 N N . PRO A 1 73 ? 7.539 24.672 10.547 1 93.12 73 PRO A N 1
ATOM 598 C CA . PRO A 1 73 ? 8.352 24.875 11.75 1 93.12 73 PRO A CA 1
ATOM 599 C C . PRO A 1 73 ? 7.684 24.344 13.016 1 93.12 73 PRO A C 1
ATOM 601 O O . PRO A 1 73 ? 6.469 24.484 13.18 1 93.12 73 PRO A O 1
ATOM 604 N N . PHE A 1 74 ? 8.516 23.703 13.875 1 93.81 74 PHE A N 1
ATOM 605 C CA . PHE A 1 74 ? 8 23.266 15.172 1 93.81 74 PHE A CA 1
ATOM 606 C C . PHE A 1 74 ? 9.117 23.203 16.203 1 93.81 74 PHE A C 1
ATOM 608 O O . PHE A 1 74 ? 10.297 23.094 15.852 1 93.81 74 PHE A O 1
ATOM 615 N N . THR A 1 75 ? 8.719 23.344 17.469 1 93.19 75 THR A N 1
ATOM 616 C CA . THR A 1 75 ? 9.625 23.25 18.609 1 93.19 75 THR A CA 1
ATOM 617 C C . THR A 1 75 ? 8.914 22.656 19.828 1 93.19 75 THR A C 1
ATOM 619 O O . THR A 1 75 ? 7.75 22.984 20.078 1 93.19 75 THR A O 1
ATOM 622 N N . PHE A 1 76 ? 9.648 21.844 20.516 1 92.69 76 PHE A N 1
ATOM 623 C CA . PHE A 1 76 ? 9.125 21.297 21.766 1 92.69 76 PHE A CA 1
ATOM 624 C C . PHE A 1 76 ? 9.844 21.906 22.969 1 92.69 76 PHE A C 1
ATOM 626 O O . PHE A 1 76 ? 11.07 22.031 22.953 1 92.69 76 PHE A O 1
ATOM 633 N N . THR A 1 77 ? 9.141 22.328 23.828 1 92.12 77 THR A N 1
ATOM 634 C CA . THR A 1 77 ? 9.656 22.734 25.125 1 92.12 77 THR A CA 1
ATOM 635 C C . THR A 1 77 ? 9.266 21.719 26.203 1 92.12 77 THR A C 1
ATOM 637 O O . THR A 1 77 ? 8.078 21.547 26.5 1 92.12 77 THR A O 1
ATOM 640 N N . GLU A 1 78 ? 10.242 21.125 26.797 1 90.31 78 GLU A N 1
ATOM 641 C CA . GLU A 1 78 ? 9.977 20.031 27.719 1 90.31 78 GLU A CA 1
ATOM 642 C C . GLU A 1 78 ? 9.773 20.547 29.141 1 90.31 78 GLU A C 1
ATOM 644 O O . GLU A 1 78 ? 10.492 21.438 29.594 1 90.31 78 GLU A O 1
ATOM 649 N N . GLU A 1 79 ? 8.812 20.125 29.781 1 90.69 79 GLU A N 1
ATOM 650 C CA . GLU A 1 79 ? 8.633 20.281 31.219 1 90.69 79 GLU A CA 1
ATOM 651 C C . GLU A 1 79 ? 9.188 19.078 31.984 1 90.69 79 GLU A C 1
ATOM 653 O O . GLU A 1 79 ? 9.648 19.219 33.125 1 90.69 79 GLU A O 1
ATOM 658 N N . GLU A 1 80 ? 9.062 17.953 31.375 1 89.31 80 GLU A N 1
ATOM 659 C CA . GLU A 1 80 ? 9.656 16.672 31.781 1 89.31 80 GLU A CA 1
ATOM 660 C C . GLU A 1 80 ? 10.422 16.047 30.625 1 89.31 80 GLU A C 1
ATOM 662 O O . GLU A 1 80 ? 10.133 16.297 29.453 1 89.31 80 GLU A O 1
ATOM 667 N N . PRO A 1 81 ? 11.398 15.266 31 1 90 81 PRO A N 1
ATOM 668 C CA . PRO A 1 81 ? 12.125 14.609 29.922 1 90 81 PRO A CA 1
ATOM 669 C C . PRO A 1 81 ? 11.211 13.828 28.969 1 90 81 PRO A C 1
ATOM 671 O O . PRO A 1 81 ? 10.32 13.117 29.422 1 90 81 PRO A O 1
ATOM 674 N N . LEU A 1 82 ? 11.438 14.031 27.766 1 93.06 82 LEU A N 1
ATOM 675 C CA . LEU A 1 82 ? 10.594 13.414 26.75 1 93.06 82 LEU A CA 1
ATOM 676 C C . LEU A 1 82 ? 11.219 12.125 26.234 1 93.06 82 LEU A C 1
ATOM 678 O O . LEU A 1 82 ? 12.438 12.047 26.062 1 93.06 82 LEU A O 1
ATOM 682 N N . GLU A 1 83 ? 10.445 11.125 26.062 1 94.56 83 GLU A N 1
ATOM 683 C CA . GLU A 1 83 ? 10.781 9.891 25.359 1 94.56 83 GLU A CA 1
ATOM 684 C C . GLU A 1 83 ? 9.742 9.562 24.281 1 94.56 83 GLU A C 1
ATOM 686 O O . GLU A 1 83 ? 8.547 9.789 24.484 1 94.56 83 GLU A O 1
ATOM 691 N N . GLY A 1 84 ? 10.258 9.07 23.141 1 94.81 84 GLY A N 1
ATOM 692 C CA . GLY A 1 84 ? 9.289 8.75 22.109 1 94.81 84 GLY A CA 1
ATOM 693 C C . GLY A 1 84 ? 9.914 8.148 20.859 1 94.81 84 GLY A C 1
ATOM 694 O O . GLY A 1 84 ? 11.008 7.578 20.922 1 94.81 84 GLY A O 1
ATOM 695 N N . VAL A 1 85 ? 9.164 8.102 19.859 1 95.44 85 VAL A N 1
ATOM 696 C CA . VAL A 1 85 ? 9.57 7.555 18.562 1 95.44 85 VAL A CA 1
ATOM 697 C C . VAL A 1 85 ? 9.297 8.57 17.453 1 95.44 85 VAL A C 1
ATOM 699 O O . VAL A 1 85 ? 8.305 9.297 17.516 1 95.44 85 VAL A O 1
ATOM 702 N N . VAL A 1 86 ? 10.203 8.641 16.516 1 94.94 86 VAL A N 1
ATOM 703 C CA . VAL A 1 86 ? 10.078 9.562 15.391 1 94.94 86 VAL A CA 1
ATOM 704 C C . VAL A 1 86 ? 10.07 8.773 14.078 1 94.94 86 VAL A C 1
ATOM 706 O O . VAL A 1 86 ? 10.875 7.855 13.898 1 94.94 86 VAL A O 1
ATOM 709 N N . LEU A 1 87 ? 9.125 9.062 13.258 1 95.56 87 LEU A N 1
ATOM 710 C CA . LEU A 1 87 ? 9.055 8.531 11.906 1 95.56 87 LEU A CA 1
ATOM 711 C C . LEU A 1 87 ? 9.133 9.648 10.875 1 95.56 87 LEU A C 1
ATOM 713 O O . LEU A 1 87 ? 8.266 10.523 10.836 1 95.56 87 LEU A O 1
ATOM 717 N N . HIS A 1 88 ? 10.203 9.703 10.047 1 93.75 88 HIS A N 1
ATOM 718 C CA . HIS A 1 88 ? 10.398 10.641 8.945 1 93.75 88 HIS A CA 1
ATOM 719 C C . HIS A 1 88 ? 10.227 9.953 7.598 1 93.75 88 HIS A C 1
ATOM 721 O O . HIS A 1 88 ? 10.672 8.82 7.414 1 93.75 88 HIS A O 1
ATOM 727 N N . PHE A 1 89 ? 9.562 10.547 6.684 1 92.31 89 PHE A N 1
ATOM 728 C CA . PHE A 1 89 ? 9.539 10.023 5.32 1 92.31 89 PHE A CA 1
ATOM 729 C C . PHE A 1 89 ? 9.438 11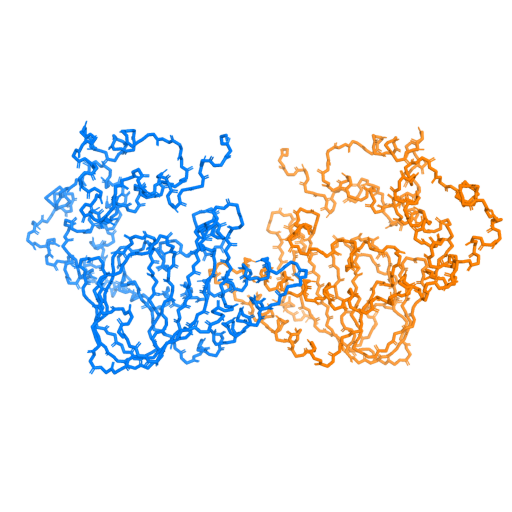.156 4.305 1 92.31 89 PHE A C 1
ATOM 731 O O . PHE A 1 89 ? 8.711 12.125 4.52 1 92.31 89 PHE A O 1
ATOM 738 N N . HIS A 1 90 ? 10.164 11.055 3.277 1 89.94 90 HIS A N 1
ATOM 739 C CA . HIS A 1 90 ? 10.18 12.062 2.223 1 89.94 90 HIS A CA 1
ATOM 740 C C . HIS A 1 90 ? 9.008 11.875 1.263 1 89.94 90 HIS A C 1
ATOM 742 O O . HIS A 1 90 ? 8.555 10.75 1.043 1 89.94 90 HIS A O 1
ATOM 748 N N . PRO A 1 91 ? 8.547 12.938 0.68 1 85.25 91 PRO A N 1
ATOM 749 C CA . PRO A 1 91 ? 7.457 12.82 -0.294 1 85.25 91 PRO A CA 1
ATOM 750 C C . PRO A 1 91 ? 7.812 11.898 -1.459 1 85.25 91 PRO A C 1
ATOM 752 O O . PRO A 1 91 ? 6.922 11.312 -2.08 1 85.25 91 PRO A O 1
ATOM 755 N N . ASP A 1 92 ? 9.047 11.695 -1.757 1 77.5 92 ASP A N 1
ATOM 756 C CA . ASP A 1 92 ? 9.477 10.773 -2.805 1 77.5 92 ASP A CA 1
ATOM 757 C C . ASP A 1 92 ? 9.242 9.32 -2.385 1 77.5 92 ASP A C 1
ATOM 759 O O . ASP A 1 92 ? 9.062 8.445 -3.234 1 77.5 92 ASP A O 1
ATOM 763 N N . PHE A 1 93 ? 9.383 9.18 -1.178 1 79.19 93 PHE A N 1
ATOM 764 C CA . PHE A 1 93 ? 9.125 7.855 -0.635 1 79.19 93 PHE A CA 1
ATOM 765 C C . PHE A 1 93 ? 7.629 7.547 -0.644 1 79.19 93 PHE A C 1
ATOM 767 O O . PHE A 1 93 ? 7.211 6.488 -1.114 1 79.19 93 PHE A O 1
ATOM 774 N N . PHE A 1 94 ? 6.898 8.531 -0.186 1 80.56 94 PHE A N 1
ATOM 775 C CA . PHE A 1 94 ? 5.445 8.422 -0.182 1 80.56 94 PHE A CA 1
ATOM 776 C C . PHE A 1 94 ? 4.797 9.797 -0.283 1 80.56 94 PHE A C 1
ATOM 778 O O . PHE A 1 94 ? 4.879 10.602 0.653 1 80.56 94 PHE A O 1
ATOM 785 N N . CYS A 1 95 ? 4.082 9.914 -1.363 1 72.19 95 CYS A N 1
ATOM 786 C CA . CYS A 1 95 ? 3.498 11.227 -1.624 1 72.19 95 CYS A CA 1
ATOM 787 C C . CYS A 1 95 ? 2.076 11.305 -1.084 1 72.19 95 CYS A C 1
ATOM 789 O O . CYS A 1 95 ? 1.16 10.703 -1.643 1 72.19 95 CYS A O 1
ATOM 791 N N . ILE A 1 96 ? 1.91 12.055 -0.165 1 73.56 96 ILE A N 1
ATOM 792 C CA . ILE A 1 96 ? 0.612 12.164 0.491 1 73.56 96 ILE A CA 1
ATOM 793 C C . ILE A 1 96 ? -0.393 12.812 -0.458 1 73.56 96 ILE A C 1
ATOM 795 O O . ILE A 1 96 ? -1.583 12.492 -0.425 1 73.56 96 ILE A O 1
ATOM 799 N N . HIS A 1 97 ? 0.153 13.695 -1.315 1 70.19 97 HIS A N 1
ATOM 800 C CA . HIS A 1 97 ? -0.742 14.383 -2.242 1 70.19 97 HIS A CA 1
ATOM 801 C C . HIS A 1 97 ? -1.261 13.43 -3.312 1 70.19 97 HIS A C 1
ATOM 803 O O . HIS A 1 97 ? -2.451 13.438 -3.633 1 70.19 97 HIS A O 1
ATOM 809 N N . LYS A 1 98 ? -0.396 12.648 -3.793 1 67.81 98 LYS A N 1
ATOM 810 C CA . LYS A 1 98 ? -0.763 11.711 -4.848 1 67.81 98 LYS A CA 1
ATOM 811 C C . LYS A 1 98 ? -1.624 10.578 -4.297 1 67.81 98 LYS A C 1
ATOM 813 O O . LYS A 1 98 ? -2.5 10.055 -4.996 1 67.81 98 LYS A O 1
ATOM 818 N N . HIS A 1 99 ? -1.377 10.391 -3.031 1 67.62 99 HIS A N 1
ATOM 819 C CA . HIS A 1 99 ? -2.064 9.242 -2.451 1 67.62 99 HIS A CA 1
ATOM 820 C C . HIS A 1 99 ? -3.18 9.68 -1.51 1 67.62 99 HIS A C 1
ATOM 822 O O . HIS A 1 99 ? -3.572 8.938 -0.61 1 67.62 99 HIS A O 1
ATOM 828 N N . HIS A 1 100 ? -3.598 10.891 -1.648 1 65.62 100 HIS A N 1
ATOM 829 C CA . HIS A 1 100 ? -4.605 11.477 -0.777 1 65.62 100 HIS A CA 1
ATOM 830 C C . HIS A 1 100 ? -5.848 10.594 -0.687 1 65.62 100 HIS A C 1
ATOM 832 O O . HIS A 1 100 ? -6.344 10.328 0.409 1 65.62 100 HIS A O 1
ATOM 838 N N . GLU A 1 101 ? -6.223 10.211 -1.773 1 61.91 101 GLU A N 1
ATOM 839 C CA . GLU A 1 101 ? -7.426 9.383 -1.792 1 61.91 101 GLU A CA 1
ATOM 840 C C . GLU A 1 101 ? -7.191 8.055 -1.082 1 61.91 101 GLU A C 1
ATOM 842 O O . GLU A 1 101 ? -8.125 7.457 -0.543 1 61.91 101 GLU A O 1
ATOM 847 N N . GLN A 1 102 ? -5.898 7.797 -0.976 1 61.56 102 GLN A N 1
ATOM 848 C CA . GLN A 1 102 ? -5.559 6.477 -0.458 1 61.56 102 GLN A CA 1
ATOM 849 C C . GLN A 1 102 ? -5.395 6.508 1.06 1 61.56 102 GLN A C 1
ATOM 851 O O . GLN A 1 102 ? -5.699 5.523 1.741 1 61.56 102 GLN A O 1
ATOM 856 N N . VAL A 1 103 ? -4.902 7.547 1.561 1 72.12 103 VAL A N 1
ATOM 857 C CA . VAL A 1 103 ? -4.562 7.535 2.98 1 72.12 103 VAL A CA 1
ATOM 858 C C . VAL A 1 103 ? -5.434 8.547 3.727 1 72.12 103 VAL A C 1
ATOM 860 O O . VAL A 1 103 ? -5.582 8.461 4.949 1 72.12 103 VAL A O 1
ATOM 863 N N . ALA A 1 104 ? -6.07 9.375 2.994 1 66.25 104 ALA A N 1
ATOM 864 C CA . ALA A 1 104 ? -7.012 10.359 3.518 1 66.25 104 ALA A CA 1
ATOM 865 C C . ALA A 1 104 ? -6.41 11.133 4.688 1 66.25 104 ALA A C 1
ATOM 867 O O . ALA A 1 104 ? -7.078 11.375 5.691 1 66.25 104 ALA A O 1
ATOM 868 N N . CYS A 1 105 ? -5.031 11.297 4.535 1 80.75 105 CYS A N 1
ATOM 869 C CA . CYS A 1 105 ? -4.379 11.945 5.664 1 80.75 105 CYS A CA 1
ATOM 870 C C . CYS A 1 105 ? -4.191 13.43 5.406 1 80.75 105 CYS A C 1
ATOM 872 O O . CYS A 1 105 ? -3.949 14.203 6.336 1 80.75 105 CYS A O 1
ATOM 874 N N . ASN A 1 106 ? -4.367 13.773 4.141 1 82.62 106 ASN A N 1
ATOM 875 C CA . ASN A 1 106 ? -4.309 15.195 3.812 1 82.62 106 ASN A CA 1
ATOM 876 C C . ASN A 1 106 ? -5.562 15.93 4.273 1 82.62 106 ASN A C 1
ATOM 878 O O . ASN A 1 106 ? -6.68 15.484 4.008 1 82.62 106 ASN A O 1
ATOM 882 N N . GLY A 1 107 ? -5.328 16.922 5.039 1 86.56 107 GLY A N 1
ATOM 883 C CA . GLY A 1 107 ? -6.449 17.672 5.57 1 86.56 107 GLY A CA 1
ATOM 884 C C . GLY A 1 107 ? -6.988 17.109 6.867 1 86.56 107 GLY A C 1
ATOM 885 O O . GLY A 1 107 ? -7.996 17.594 7.395 1 86.56 107 GLY A O 1
ATOM 886 N N . VAL A 1 108 ? -6.379 16.047 7.289 1 89.69 108 VAL A N 1
ATOM 887 C CA . VAL A 1 108 ? -6.773 15.445 8.562 1 89.69 108 VAL A CA 1
ATOM 888 C C . VAL A 1 108 ? -5.562 15.367 9.492 1 89.69 108 VAL A C 1
ATOM 890 O O . VAL A 1 108 ? -5.344 16.266 10.312 1 89.69 108 VAL A O 1
ATOM 893 N N . LEU A 1 109 ? -4.668 14.445 9.062 1 91.5 109 LEU A N 1
ATOM 894 C CA . LEU A 1 109 ? -3.455 14.273 9.852 1 91.5 109 LEU A CA 1
ATOM 895 C C . LEU A 1 109 ? -2.453 15.383 9.555 1 91.5 109 LEU A C 1
ATOM 897 O O . LEU A 1 109 ? -1.797 15.898 10.469 1 91.5 109 LEU A O 1
ATOM 901 N N . PHE A 1 110 ? -2.385 15.68 8.258 1 92.56 110 PHE A N 1
ATOM 902 C CA . PHE A 1 110 ? -1.495 16.719 7.758 1 92.56 110 PHE A CA 1
ATOM 903 C C . PHE A 1 110 ? -2.289 17.844 7.09 1 92.56 110 PHE A C 1
ATOM 905 O O . PHE A 1 110 ? -3.396 17.609 6.602 1 92.56 110 PHE A O 1
ATOM 912 N N . ASN A 1 111 ? -1.761 19.031 7.129 1 91.56 111 ASN A N 1
ATOM 913 C CA . ASN A 1 111 ? -2.279 20.156 6.371 1 91.56 111 ASN A CA 1
ATOM 914 C C . ASN A 1 111 ? -3.695 20.531 6.809 1 91.56 111 ASN A C 1
ATOM 916 O O . ASN A 1 111 ? -4.543 20.844 5.977 1 91.56 111 ASN A O 1
ATOM 920 N N . ASN A 1 112 ? -3.967 20.312 8.023 1 91.31 112 ASN A N 1
ATOM 921 C CA . ASN A 1 112 ? -5.219 20.781 8.609 1 91.31 112 ASN A CA 1
ATOM 922 C C . ASN A 1 112 ? -5.012 22.016 9.484 1 91.31 112 ASN A C 1
ATOM 924 O O . ASN A 1 112 ? -4.5 21.906 10.602 1 91.31 112 ASN A O 1
ATOM 928 N N . ILE A 1 113 ? -5.469 23.141 9.047 1 92.94 113 ILE A N 1
ATOM 929 C CA . ILE A 1 113 ? -5.203 24.391 9.75 1 92.94 113 ILE A CA 1
ATOM 930 C C . ILE A 1 113 ? -6.293 24.641 10.789 1 92.94 113 ILE A C 1
ATOM 932 O O . ILE A 1 113 ? -6.195 25.578 11.586 1 92.94 113 ILE A O 1
ATOM 936 N N . TYR A 1 114 ? -7.266 23.781 10.859 1 92.06 114 TYR A N 1
ATOM 937 C CA . TYR A 1 114 ? -8.414 24.031 11.719 1 92.06 114 TYR A CA 1
ATOM 938 C C . TYR A 1 114 ? -8.352 23.156 12.977 1 92.06 114 TYR A C 1
ATOM 940 O O . TYR A 1 114 ? -9.242 23.219 13.82 1 92.06 114 TYR A O 1
ATOM 948 N N . SER A 1 115 ? -7.344 22.344 13.031 1 91.75 115 SER A N 1
ATOM 949 C CA . SER A 1 115 ? -7.168 21.469 14.188 1 91.75 115 SER A CA 1
ATOM 950 C C . SER A 1 115 ? -5.707 21.406 14.617 1 91.75 115 SER A C 1
ATOM 952 O O . SER A 1 115 ? -4.805 21.656 13.812 1 91.75 115 SER A O 1
ATOM 954 N N . PRO A 1 116 ? -5.504 21.141 15.906 1 93.44 116 PRO A N 1
ATOM 955 C CA . PRO A 1 116 ? -4.117 20.969 16.344 1 93.44 116 PRO A CA 1
ATOM 956 C C . PRO A 1 116 ? -3.383 19.875 15.578 1 93.44 116 PRO A C 1
ATOM 958 O O . PRO A 1 116 ? -3.986 18.859 15.211 1 93.44 116 PRO A O 1
ATOM 961 N N . PRO A 1 117 ? -2.123 20.031 15.289 1 94.75 117 PRO A N 1
ATOM 962 C CA . PRO A 1 117 ? -1.349 19.047 14.531 1 94.75 117 PRO A CA 1
ATOM 963 C C . PRO A 1 117 ? -0.908 17.859 15.391 1 94.75 117 PRO A C 1
ATOM 965 O O . PRO A 1 117 ? 0.255 17.453 15.336 1 94.75 117 PRO A O 1
ATOM 968 N N . MET A 1 118 ? -1.827 17.375 16.203 1 96 118 MET A N 1
ATOM 969 C CA . MET A 1 118 ? -1.523 16.266 17.109 1 96 118 MET A CA 1
ATOM 970 C C . MET A 1 118 ? -2.777 15.461 17.422 1 96 118 MET A C 1
ATOM 972 O O . MET A 1 118 ? -3.895 15.914 17.172 1 96 118 MET A O 1
ATOM 976 N N . LEU A 1 119 ? -2.646 14.266 17.891 1 96.31 119 LEU A N 1
ATOM 977 C CA . LEU A 1 119 ? -3.727 13.43 18.391 1 96.31 119 LEU A CA 1
ATOM 978 C C . LEU A 1 119 ? -3.273 12.641 19.609 1 96.31 119 LEU A C 1
ATOM 980 O O . LEU A 1 119 ? -2.076 12.406 19.797 1 96.31 119 LEU A O 1
ATOM 984 N N . CYS A 1 120 ? -4.211 12.32 20.375 1 96.38 120 CYS A N 1
ATOM 985 C CA . CYS A 1 120 ? -3.943 11.469 21.531 1 96.38 120 CYS A CA 1
ATOM 986 C C . CYS A 1 120 ? -3.918 10 21.125 1 96.38 120 CYS A C 1
ATOM 988 O O . CYS A 1 120 ? -4.844 9.516 20.469 1 96.38 120 CYS A O 1
ATOM 990 N N . VAL A 1 121 ? -2.879 9.312 21.438 1 97.06 121 VAL A N 1
ATOM 991 C CA . VAL A 1 121 ? -2.801 7.875 21.219 1 97.06 121 VAL A CA 1
ATOM 992 C C . VAL A 1 121 ? -3.455 7.137 22.375 1 97.06 121 VAL A C 1
ATOM 994 O O . VAL A 1 121 ? -2.836 6.945 23.422 1 97.06 121 VAL A O 1
ATOM 997 N N . THR A 1 122 ? -4.625 6.699 22.156 1 93.62 122 THR A N 1
ATOM 998 C CA . THR A 1 122 ? -5.391 6.031 23.203 1 93.62 122 THR A CA 1
ATOM 999 C C . THR A 1 122 ? -4.855 4.625 23.453 1 93.62 122 THR A C 1
ATOM 1001 O O . THR A 1 122 ? -4.074 4.105 22.656 1 93.62 122 THR A O 1
ATOM 1004 N N . GLU A 1 123 ? -5.285 4.023 24.422 1 90.19 123 GLU A N 1
ATOM 1005 C CA . GLU A 1 123 ? -4.816 2.695 24.812 1 90.19 123 GLU A CA 1
ATOM 1006 C C . GLU A 1 123 ? -5.145 1.66 23.75 1 90.19 123 GLU A C 1
ATOM 1008 O O . GLU A 1 123 ? -4.355 0.748 23.484 1 90.19 123 GLU A O 1
ATOM 1013 N N . ASP A 1 124 ? -6.277 1.856 23.141 1 86.19 124 ASP A N 1
ATOM 1014 C CA . ASP A 1 124 ? -6.758 0.878 22.172 1 86.19 124 ASP A CA 1
ATOM 1015 C C . ASP A 1 124 ? -5.875 0.862 20.938 1 86.19 124 ASP A C 1
ATOM 1017 O O . ASP A 1 124 ? -5.766 -0.164 20.25 1 86.19 124 ASP A O 1
ATOM 1021 N N . MET A 1 125 ? -5.254 1.979 20.641 1 90.31 125 MET A N 1
ATOM 1022 C CA . MET A 1 125 ? -4.477 2.008 19.406 1 90.31 125 MET A CA 1
ATOM 1023 C C . MET A 1 125 ? -2.984 1.913 19.688 1 90.31 125 MET A C 1
ATOM 1025 O O . MET A 1 125 ? -2.182 1.687 18.781 1 90.31 125 MET A O 1
ATOM 1029 N N . GLN A 1 126 ? -2.615 2.07 20.906 1 94.62 126 GLN A N 1
ATOM 1030 C CA . GLN A 1 126 ? -1.208 2.061 21.297 1 94.62 126 GLN A CA 1
ATOM 1031 C C . GLN A 1 126 ? -0.525 0.772 20.844 1 94.62 126 GLN A C 1
ATOM 1033 O O . GLN A 1 126 ? 0.556 0.812 20.25 1 94.62 126 GLN A O 1
ATOM 1038 N N . GLN A 1 127 ? -1.183 -0.293 21.109 1 91.75 127 GLN A N 1
ATOM 1039 C CA . GLN A 1 127 ? -0.609 -1.587 20.75 1 91.75 127 GLN A CA 1
ATOM 1040 C C . GLN A 1 127 ? -0.446 -1.719 19.25 1 91.75 127 GLN A C 1
ATOM 1042 O O . GLN A 1 127 ? 0.566 -2.238 18.766 1 91.75 127 GLN A O 1
ATOM 1047 N N . GLU A 1 128 ? -1.407 -1.284 18.578 1 91.44 128 GLU A N 1
ATOM 1048 C CA . GLU A 1 128 ? -1.355 -1.349 17.125 1 91.44 128 GLU A CA 1
ATOM 1049 C C . GLU A 1 128 ? -0.207 -0.508 16.578 1 91.44 128 GLU A C 1
ATOM 1051 O O . GLU A 1 128 ? 0.54 -0.961 15.703 1 91.44 128 GLU A O 1
ATOM 1056 N N . PHE A 1 129 ? -0.056 0.685 17.047 1 96.19 129 PHE A N 1
ATOM 1057 C CA . PHE A 1 129 ? 1.024 1.562 16.609 1 96.19 129 PHE A CA 1
ATOM 1058 C C . PHE A 1 129 ? 2.383 0.945 16.922 1 96.19 129 PHE A C 1
ATOM 1060 O O . PHE A 1 129 ? 3.283 0.955 16.078 1 96.19 129 PHE A O 1
ATOM 1067 N N . GLU A 1 130 ? 2.449 0.377 18.109 1 95.5 130 GLU A N 1
ATOM 1068 C CA . GLU A 1 130 ? 3.703 -0.258 18.5 1 95.5 130 GLU A CA 1
ATOM 1069 C C . GLU A 1 130 ? 4.051 -1.418 17.562 1 95.5 130 GLU A C 1
ATOM 1071 O O . GLU A 1 130 ? 5.207 -1.581 17.172 1 95.5 130 GLU A O 1
ATOM 1076 N N . MET A 1 131 ? 3.084 -2.105 17.312 1 92.38 131 MET A N 1
ATOM 1077 C CA . MET A 1 131 ? 3.285 -3.262 16.453 1 92.38 131 MET A CA 1
ATOM 1078 C C . MET A 1 131 ? 3.75 -2.824 15.062 1 92.38 131 MET A C 1
ATOM 1080 O O . MET A 1 131 ? 4.723 -3.361 14.531 1 92.38 131 MET A O 1
ATOM 1084 N N . ILE A 1 132 ? 3.137 -1.888 14.469 1 95.25 132 ILE A N 1
ATOM 1085 C CA . ILE A 1 132 ? 3.461 -1.409 13.133 1 95.25 132 ILE A CA 1
ATOM 1086 C C . ILE A 1 132 ? 4.879 -0.837 13.117 1 95.25 132 ILE A C 1
ATOM 1088 O O . ILE A 1 132 ? 5.668 -1.14 12.219 1 95.25 132 ILE A O 1
ATOM 1092 N N . LEU A 1 133 ? 5.195 -0.089 14.125 1 95.94 133 LEU A N 1
ATOM 1093 C CA . LEU A 1 133 ? 6.52 0.521 14.211 1 95.94 133 LEU A CA 1
ATOM 1094 C C . LEU A 1 133 ? 7.598 -0.543 14.367 1 95.94 133 LEU A C 1
ATOM 1096 O O . LEU A 1 133 ? 8.68 -0.423 13.789 1 95.94 133 LEU A O 1
ATOM 1100 N N . ARG A 1 134 ? 7.266 -1.523 15.117 1 94.19 134 ARG A N 1
ATOM 1101 C CA . ARG A 1 134 ? 8.211 -2.623 15.281 1 94.19 134 ARG A CA 1
ATOM 1102 C C . ARG A 1 134 ? 8.461 -3.332 13.953 1 94.19 134 ARG A C 1
ATOM 1104 O O . ARG A 1 134 ? 9.602 -3.67 13.625 1 94.19 134 ARG A O 1
ATOM 1111 N N . GLN A 1 135 ? 7.414 -3.572 13.227 1 93.12 135 GLN A N 1
ATOM 1112 C CA . GLN A 1 135 ? 7.547 -4.215 11.922 1 93.12 135 GLN A CA 1
ATOM 1113 C C . GLN A 1 135 ? 8.375 -3.354 10.969 1 93.12 135 GLN A C 1
ATOM 1115 O O . GLN A 1 135 ? 9.211 -3.871 10.227 1 93.12 135 GLN A O 1
ATOM 1120 N N . MET A 1 136 ? 8.172 -2.072 10.992 1 94.5 136 MET A N 1
ATOM 1121 C CA . MET A 1 136 ? 8.938 -1.169 10.141 1 94.5 136 MET A CA 1
ATOM 1122 C C . MET A 1 136 ? 10.414 -1.179 10.523 1 94.5 136 MET A C 1
ATOM 1124 O O . MET A 1 136 ? 11.289 -1.198 9.656 1 94.5 136 MET A O 1
ATOM 1128 N N . ARG A 1 137 ? 10.641 -1.213 11.797 1 92.75 137 ARG A N 1
ATOM 1129 C CA . ARG A 1 137 ? 12.016 -1.234 12.297 1 92.75 137 ARG A CA 1
ATOM 1130 C C . ARG A 1 137 ? 12.742 -2.49 11.828 1 92.75 137 ARG A C 1
ATOM 1132 O O . ARG A 1 137 ? 13.891 -2.418 11.391 1 92.75 137 ARG A O 1
ATOM 1139 N N . THR A 1 138 ? 12.062 -3.551 11.969 1 91.38 138 THR A N 1
ATOM 1140 C CA . THR A 1 138 ? 12.641 -4.82 11.539 1 91.38 138 THR A CA 1
ATOM 1141 C C . THR A 1 138 ? 12.859 -4.832 10.031 1 91.38 138 THR A C 1
ATOM 1143 O O . THR A 1 138 ? 13.906 -5.285 9.555 1 91.38 138 THR A O 1
ATOM 1146 N N . GLU A 1 139 ? 11.922 -4.324 9.305 1 91.19 139 GLU A N 1
ATOM 1147 C CA . GLU A 1 139 ? 11.961 -4.371 7.848 1 91.19 139 GLU A CA 1
ATOM 1148 C C . GLU A 1 139 ? 13.102 -3.52 7.297 1 91.19 139 GLU A C 1
ATOM 1150 O O . GLU A 1 139 ? 13.75 -3.902 6.324 1 91.19 139 GLU A O 1
ATOM 1155 N N . VAL A 1 140 ? 13.305 -2.383 7.891 1 89.38 140 VAL A N 1
ATOM 1156 C CA . VAL A 1 140 ? 14.312 -1.452 7.383 1 89.38 140 VAL A CA 1
ATOM 1157 C C . VAL A 1 140 ? 15.688 -2.109 7.418 1 89.38 140 VAL A C 1
ATOM 1159 O O . VAL A 1 140 ? 16.562 -1.763 6.629 1 89.38 140 VAL A O 1
ATOM 1162 N N . GLN A 1 141 ? 15.797 -3.07 8.273 1 86.88 141 GLN A N 1
ATOM 1163 C CA . GLN A 1 141 ? 17.094 -3.713 8.461 1 86.88 141 GLN A CA 1
ATOM 1164 C C . GLN A 1 141 ? 17.266 -4.906 7.523 1 86.88 141 GLN A C 1
ATOM 1166 O O . GLN A 1 141 ? 18.344 -5.484 7.43 1 86.88 141 GLN A O 1
ATOM 1171 N N . LYS A 1 142 ? 16.172 -5.25 6.895 1 83.56 142 LYS A N 1
ATOM 1172 C CA . LYS A 1 142 ? 16.203 -6.41 6.008 1 83.56 142 LYS A CA 1
ATOM 1173 C C . LYS A 1 142 ? 16.438 -5.992 4.559 1 83.56 142 LYS A C 1
ATOM 1175 O O . LYS A 1 142 ? 15.945 -4.945 4.125 1 83.56 142 LYS A O 1
ATOM 1180 N N . THR A 1 143 ? 17.281 -6.57 3.914 1 82.31 143 THR A N 1
ATOM 1181 C CA . THR A 1 143 ? 17.438 -6.406 2.473 1 82.31 143 THR A CA 1
ATOM 1182 C C . THR A 1 143 ? 16.828 -7.582 1.722 1 82.31 143 THR A C 1
ATOM 1184 O O . THR A 1 143 ? 17.531 -8.508 1.312 1 82.31 143 THR A O 1
ATOM 1187 N N . GLU A 1 144 ? 15.539 -7.625 1.708 1 85.5 144 GLU A N 1
ATOM 1188 C CA . GLU A 1 144 ? 14.812 -8.719 1.084 1 85.5 144 GLU A CA 1
ATOM 1189 C C . GLU A 1 144 ? 13.906 -8.219 -0.036 1 85.5 144 GLU A C 1
ATOM 1191 O O . GLU A 1 144 ? 13.852 -7.016 -0.306 1 85.5 144 GLU A O 1
ATOM 1196 N N . LEU A 1 145 ? 13.336 -9.133 -0.639 1 84.62 145 LEU A N 1
ATOM 1197 C CA . LEU A 1 145 ? 12.43 -8.852 -1.746 1 84.62 145 LEU A CA 1
ATOM 1198 C C . LEU A 1 145 ? 11.352 -7.859 -1.329 1 84.62 145 LEU A C 1
ATOM 1200 O O . LEU A 1 145 ? 10.758 -7.996 -0.258 1 84.62 145 LEU A O 1
ATOM 1204 N N . ALA A 1 146 ? 11.188 -6.762 -2.113 1 87 146 ALA A N 1
ATOM 1205 C CA . ALA A 1 146 ? 10.094 -5.801 -1.998 1 87 146 ALA A CA 1
ATOM 1206 C C . ALA A 1 146 ? 10.133 -5.086 -0.649 1 87 146 ALA A C 1
ATOM 1208 O O . ALA A 1 146 ? 9.086 -4.848 -0.037 1 87 146 ALA A O 1
ATOM 1209 N N . GLN A 1 147 ? 11.273 -4.805 -0.141 1 87.19 147 GLN A N 1
ATOM 1210 C CA . GLN A 1 147 ? 11.438 -4.105 1.129 1 87.19 147 GLN A CA 1
ATOM 1211 C C . GLN A 1 147 ? 10.719 -2.758 1.111 1 87.19 147 GLN A C 1
ATOM 1213 O O . GLN A 1 147 ? 10 -2.418 2.055 1 87.19 147 GLN A O 1
ATOM 1218 N N . TYR A 1 148 ? 10.922 -2.029 0.019 1 85.12 148 TYR A N 1
ATOM 1219 C CA . TYR A 1 148 ? 10.344 -0.697 -0.115 1 85.12 148 TYR A CA 1
ATOM 1220 C C . TYR A 1 148 ? 8.828 -0.752 -0.03 1 85.12 148 TYR A C 1
ATOM 1222 O O . TYR A 1 148 ? 8.211 0.002 0.729 1 85.12 148 TYR A O 1
ATOM 1230 N N . GLU A 1 149 ? 8.281 -1.634 -0.701 1 86.56 149 GLU A N 1
ATOM 1231 C CA . GLU A 1 149 ? 6.824 -1.751 -0.755 1 86.56 149 GLU A CA 1
ATOM 1232 C C . GLU A 1 149 ? 6.254 -2.166 0.598 1 86.56 149 GLU A C 1
ATOM 1234 O O . GLU A 1 149 ? 5.16 -1.74 0.973 1 86.56 149 GLU A O 1
ATOM 1239 N N . LEU A 1 150 ? 6.973 -3.039 1.229 1 90.25 150 LEU A N 1
ATOM 1240 C CA . LEU A 1 150 ? 6.535 -3.455 2.557 1 90.25 150 LEU A CA 1
ATOM 1241 C C . LEU A 1 150 ? 6.547 -2.277 3.525 1 90.25 150 LEU A C 1
ATOM 1243 O O . LEU A 1 150 ? 5.598 -2.09 4.293 1 90.25 150 LEU A O 1
ATOM 1247 N N . LEU A 1 151 ? 7.566 -1.469 3.465 1 91.38 151 LEU A N 1
ATOM 1248 C CA . LEU A 1 151 ? 7.668 -0.293 4.324 1 91.38 151 LEU A CA 1
ATOM 1249 C C . LEU A 1 151 ? 6.555 0.702 4.02 1 91.38 151 LEU A C 1
ATOM 1251 O O . LEU A 1 151 ? 5.941 1.253 4.934 1 91.38 151 LEU A O 1
ATOM 1255 N N . VAL A 1 152 ? 6.281 0.901 2.77 1 90.25 152 VAL A N 1
ATOM 1256 C CA . VAL A 1 152 ? 5.215 1.806 2.357 1 90.25 152 VAL A CA 1
ATOM 1257 C C . VAL A 1 152 ? 3.871 1.291 2.869 1 90.25 152 VAL A C 1
ATOM 1259 O O . VAL A 1 152 ? 3.031 2.072 3.324 1 90.25 152 VAL A O 1
ATOM 1262 N N . SER A 1 153 ? 3.65 0.019 2.803 1 91.12 153 SER A N 1
ATOM 1263 C CA . SER A 1 153 ? 2.4 -0.56 3.283 1 91.12 153 SER A CA 1
ATOM 1264 C C . SER A 1 153 ? 2.225 -0.331 4.781 1 91.12 153 SER A C 1
ATOM 1266 O O . SER A 1 153 ? 1.146 0.06 5.23 1 91.12 153 SER A O 1
ATOM 1268 N N . TYR A 1 154 ? 3.27 -0.583 5.539 1 94.06 154 TYR A N 1
ATOM 1269 C CA . TYR A 1 154 ? 3.201 -0.336 6.977 1 94.06 154 TYR A CA 1
ATOM 1270 C C . TYR A 1 154 ? 2.957 1.141 7.262 1 94.06 154 TYR A C 1
ATOM 1272 O O . TYR A 1 154 ? 2.184 1.484 8.164 1 94.06 154 TYR A O 1
ATOM 1280 N N . LEU A 1 155 ? 3.619 1.983 6.527 1 93.81 155 LEU A N 1
ATOM 1281 C CA . LEU A 1 155 ? 3.426 3.42 6.688 1 93.81 155 LEU A CA 1
ATOM 1282 C C . LEU A 1 155 ? 1.976 3.807 6.418 1 93.81 155 LEU A C 1
ATOM 1284 O O . LEU A 1 155 ? 1.376 4.562 7.184 1 93.81 155 LEU A O 1
ATOM 1288 N N . LYS A 1 156 ? 1.444 3.293 5.32 1 92.5 156 LYS A N 1
ATOM 1289 C CA . LYS A 1 156 ? 0.052 3.576 4.984 1 92.5 156 LYS A CA 1
ATOM 1290 C C . LYS A 1 156 ? -0.883 3.168 6.117 1 92.5 156 LYS A C 1
ATOM 1292 O O . LYS A 1 156 ? -1.785 3.922 6.488 1 92.5 156 LYS A O 1
ATOM 1297 N N . ILE A 1 157 ? -0.687 1.978 6.621 1 93.38 157 ILE A N 1
ATOM 1298 C CA . ILE A 1 157 ? -1.511 1.485 7.719 1 93.38 157 ILE A CA 1
ATOM 1299 C C . ILE A 1 157 ? -1.417 2.445 8.906 1 93.38 157 ILE A C 1
ATOM 1301 O O . ILE A 1 157 ? -2.436 2.809 9.5 1 93.38 157 ILE A O 1
ATOM 1305 N N . PHE A 1 158 ? -0.219 2.9 9.211 1 95.62 158 PHE A N 1
ATOM 1306 C CA . PHE A 1 158 ? 0.011 3.822 10.32 1 95.62 158 PHE A CA 1
ATOM 1307 C C . PHE A 1 158 ? -0.724 5.137 10.094 1 95.62 158 PHE A C 1
ATOM 1309 O O . PHE A 1 158 ? -1.431 5.621 10.984 1 95.62 158 PHE A O 1
ATOM 1316 N N . LEU A 1 159 ? -0.57 5.68 8.891 1 94.5 159 LEU A N 1
ATOM 1317 C CA . LEU A 1 159 ? -1.146 6.977 8.555 1 94.5 159 LEU A CA 1
ATOM 1318 C C . LEU A 1 159 ? -2.67 6.918 8.578 1 94.5 159 LEU A C 1
ATOM 1320 O O . LEU A 1 159 ? -3.32 7.816 9.125 1 94.5 159 LEU A O 1
ATOM 1324 N N . ILE A 1 160 ? -3.238 5.895 8.008 1 92.31 160 ILE A N 1
ATOM 1325 C CA . ILE A 1 160 ? -4.688 5.754 7.953 1 92.31 160 ILE A CA 1
ATOM 1326 C C . ILE A 1 160 ? -5.246 5.598 9.367 1 92.31 160 ILE A C 1
ATOM 1328 O O . ILE A 1 160 ? -6.223 6.25 9.734 1 92.31 160 ILE A O 1
ATOM 1332 N N . THR A 1 161 ? -4.613 4.754 10.148 1 93.25 161 THR A N 1
ATOM 1333 C CA . THR A 1 161 ? -5.051 4.527 11.523 1 93.25 161 THR A CA 1
ATOM 1334 C C . THR A 1 161 ? -4.98 5.82 12.328 1 93.25 161 THR A C 1
ATOM 1336 O O . THR A 1 161 ? -5.906 6.141 13.078 1 93.25 161 THR A O 1
ATOM 1339 N N . ALA A 1 162 ? -3.947 6.559 12.148 1 94.56 162 ALA A N 1
ATOM 1340 C CA . ALA A 1 162 ? -3.795 7.84 12.828 1 94.56 162 ALA A CA 1
ATOM 1341 C C . ALA A 1 162 ? -4.867 8.828 12.391 1 94.56 162 ALA A C 1
ATOM 1343 O O . ALA A 1 162 ? -5.438 9.547 13.211 1 94.56 162 ALA A O 1
ATOM 1344 N N . SER A 1 163 ? -5.102 8.867 11.117 1 92.56 163 SER A N 1
ATOM 1345 C CA . SER A 1 163 ? -6.113 9.773 10.586 1 92.56 163 SER A CA 1
ATOM 1346 C C . SER A 1 163 ? -7.496 9.438 11.125 1 92.56 163 SER A C 1
ATOM 1348 O O . SER A 1 163 ? -8.273 10.344 11.461 1 92.56 163 SER A O 1
ATOM 1350 N N . ARG A 1 164 ? -7.793 8.156 11.172 1 91.19 164 ARG A N 1
ATOM 1351 C CA . ARG A 1 164 ? -9.062 7.719 11.742 1 91.19 164 ARG A CA 1
ATOM 1352 C C . ARG A 1 164 ? -9.195 8.164 13.195 1 91.19 164 ARG A C 1
ATOM 1354 O O . ARG A 1 164 ? -10.234 8.68 13.602 1 91.19 164 ARG A O 1
ATOM 1361 N N . ALA A 1 165 ? -8.156 7.984 13.945 1 92.62 165 ALA A N 1
ATOM 1362 C CA . ALA A 1 165 ? -8.156 8.359 15.352 1 92.62 165 ALA A CA 1
ATOM 1363 C C . ALA A 1 165 ? -8.344 9.867 15.516 1 92.62 165 ALA A C 1
ATOM 1365 O O . ALA A 1 165 ? -9.117 10.312 16.359 1 92.62 165 ALA A O 1
ATOM 1366 N N . LYS A 1 166 ? -7.633 10.625 14.719 1 93.06 166 LYS A N 1
ATOM 1367 C CA . LYS A 1 166 ? -7.73 12.078 14.789 1 93.06 166 LYS A CA 1
ATOM 1368 C C . LYS A 1 166 ? -9.141 12.555 14.469 1 93.06 166 LYS A C 1
ATOM 1370 O O . LYS A 1 166 ? -9.664 13.453 15.133 1 93.06 166 LYS A O 1
ATOM 1375 N N . THR A 1 167 ? -9.688 11.977 13.484 1 89.69 167 THR A N 1
ATOM 1376 C CA . THR A 1 167 ? -11.047 12.328 13.086 1 89.69 167 THR A CA 1
ATOM 1377 C C . THR A 1 167 ? -12.031 12.07 14.227 1 89.69 167 THR A C 1
ATOM 1379 O O . THR A 1 167 ? -12.945 12.867 14.461 1 89.69 167 THR A O 1
ATOM 1382 N N . LYS A 1 168 ? -11.828 11.023 14.906 1 88.94 168 LYS A N 1
ATOM 1383 C CA . LYS A 1 168 ? -12.703 10.664 16.016 1 88.94 168 LYS A CA 1
ATOM 1384 C C . LYS A 1 168 ? -12.516 11.609 17.203 1 88.94 168 LYS A C 1
ATOM 1386 O O . LYS A 1 168 ? -13.438 11.812 17.984 1 88.94 168 LYS A O 1
ATOM 1391 N N . GLN A 1 169 ? -11.336 12.164 17.328 1 89.44 169 GLN A N 1
ATOM 1392 C CA . GLN A 1 169 ? -11 13.031 18.453 1 89.44 169 GLN A CA 1
ATOM 1393 C C . GLN A 1 169 ? -11.391 14.477 18.156 1 89.44 169 GLN A C 1
ATOM 1395 O O . GLN A 1 169 ? -11.398 15.32 19.062 1 89.44 169 GLN A O 1
ATOM 1400 N N . GLN A 1 170 ? -11.523 14.766 16.891 1 76.44 170 GLN A N 1
ATOM 1401 C CA . GLN A 1 170 ? -11.891 16.141 16.547 1 76.44 170 GLN A CA 1
ATOM 1402 C C . GLN A 1 170 ? -13.258 16.5 17.125 1 76.44 170 GLN A C 1
ATOM 1404 O O . GLN A 1 170 ? -14.195 15.711 17.047 1 76.44 170 GLN A O 1
ATOM 1409 N N . PRO A 1 171 ? -13.188 17.375 18.203 1 56.72 171 PRO A N 1
ATOM 1410 C CA . PRO A 1 171 ? -14.445 17.781 18.828 1 56.72 171 PRO A CA 1
ATOM 1411 C C . PRO A 1 171 ? -15.602 17.891 17.844 1 56.72 171 PRO A C 1
ATOM 1413 O O . PRO A 1 171 ? -15.391 18.281 16.688 1 56.72 171 PRO A O 1
ATOM 1416 N N . GLU A 1 172 ? -16.625 17.062 17.938 1 49.19 172 GLU A N 1
ATOM 1417 C CA . GLU A 1 172 ? -17.922 17.344 17.328 1 49.19 172 GLU A CA 1
ATOM 1418 C C . GLU A 1 172 ? -18.219 18.844 17.359 1 49.19 172 GLU A C 1
ATOM 1420 O O . GLU A 1 172 ? -19.344 19.25 17.062 1 49.19 172 GLU A O 1
ATOM 1425 N N . ALA A 1 173 ? -17.469 19.5 17.984 1 45.16 173 ALA A N 1
ATOM 1426 C CA . ALA A 1 173 ? -17.906 20.891 18.125 1 45.16 173 ALA A CA 1
ATOM 1427 C C . ALA A 1 173 ? -18.703 21.344 16.906 1 45.16 173 ALA A C 1
ATOM 1429 O O . ALA A 1 173 ? -19.422 22.344 16.969 1 45.16 173 ALA A O 1
ATOM 1430 N N . LEU A 1 174 ? -18.266 20.812 15.742 1 42.94 174 LEU A N 1
ATOM 1431 C CA . LEU A 1 174 ? -19.156 21.422 14.773 1 42.94 174 LEU A CA 1
ATOM 1432 C C . LEU A 1 174 ? -20.594 20.906 14.945 1 42.94 174 LEU A C 1
ATOM 1434 O O . LEU A 1 174 ? -21.5 21.375 14.266 1 42.94 174 LEU A O 1
ATOM 1438 N N . GLU A 1 175 ? -20.688 19.641 15.398 1 41.28 175 GLU A N 1
ATOM 1439 C CA . GLU A 1 175 ? -22.078 19.328 15.664 1 41.28 175 GLU A CA 1
ATOM 1440 C C . GLU A 1 175 ? -22.578 20 16.938 1 41.28 175 GLU A C 1
ATOM 1442 O O . GLU A 1 175 ? -22.422 19.453 18.031 1 41.28 175 GLU A O 1
ATOM 1447 N N . GLY A 1 176 ? -22.203 21.078 17.234 1 37.47 176 GLY A N 1
ATOM 1448 C CA . GLY A 1 176 ? -22.75 21.859 18.328 1 37.47 176 GLY A CA 1
ATOM 1449 C C . GLY A 1 176 ? -24.156 21.453 18.719 1 37.47 176 GLY A C 1
ATOM 1450 O O . GLY A 1 176 ? -24.828 20.734 17.984 1 37.47 176 GLY A O 1
ATOM 1451 N N . THR A 1 177 ? -24.578 21.453 19.969 1 40.91 177 THR A N 1
ATOM 1452 C CA . THR A 1 177 ? -26 21.516 20.297 1 40.91 177 THR A CA 1
ATOM 1453 C C . THR A 1 177 ? -26.766 22.312 19.25 1 40.91 177 THR A C 1
ATOM 1455 O O . THR A 1 177 ? -26.266 23.312 18.734 1 40.91 177 THR A O 1
ATOM 1458 N N . PRO A 1 178 ? -27.781 21.781 18.656 1 42.25 178 PRO A N 1
ATOM 1459 C CA . PRO A 1 178 ? -28.656 22.531 17.734 1 42.25 178 PRO A CA 1
ATOM 1460 C C . PRO A 1 178 ? -28.703 24.016 18.062 1 42.25 178 PRO A C 1
ATOM 1462 O O . PRO A 1 178 ? -29.141 24.812 17.234 1 42.25 178 PRO A O 1
ATOM 1465 N N . ASP A 1 179 ? -28.781 24.297 19.344 1 40.75 179 ASP A N 1
ATOM 1466 C CA . ASP A 1 179 ? -29.188 25.703 19.5 1 40.75 179 ASP A CA 1
ATOM 1467 C C . ASP A 1 179 ? -28.125 26.641 18.938 1 40.75 179 ASP A C 1
ATOM 1469 O O . ASP A 1 179 ? -28.328 27.844 18.875 1 40.75 179 ASP A O 1
ATOM 1473 N N . GLU A 1 180 ? -26.656 26.625 19.359 1 46.88 180 GLU A N 1
ATOM 1474 C CA . GLU A 1 180 ? -25.844 27.844 19.438 1 46.88 180 GLU A CA 1
ATOM 1475 C C . GLU A 1 180 ? -25.25 28.188 18.078 1 46.88 180 GLU A C 1
ATOM 1477 O O . GLU A 1 180 ? -24.766 27.312 17.359 1 46.88 180 GLU A O 1
ATOM 1482 N N . LYS A 1 181 ? -25.422 29.375 17.375 1 55.62 181 LYS A N 1
ATOM 1483 C CA . LYS A 1 181 ? -25.016 30.219 16.266 1 55.62 181 LYS A CA 1
ATOM 1484 C C . LYS A 1 181 ? -23.516 30.062 15.961 1 55.62 181 LYS A C 1
ATOM 1486 O O . LYS A 1 181 ? -23.109 30.109 14.805 1 55.62 181 LYS A O 1
ATOM 1491 N N . GLU A 1 182 ? -22.719 29.609 16.938 1 61.38 182 GLU A N 1
ATOM 1492 C CA . GLU A 1 182 ? -21.266 29.625 16.844 1 61.38 182 GLU A CA 1
ATOM 1493 C C . GLU A 1 182 ? -20.75 28.484 15.977 1 61.38 182 GLU A C 1
ATOM 1495 O O . GLU A 1 182 ? -19.906 28.688 15.102 1 61.38 182 GLU A O 1
ATOM 1500 N N . PRO A 1 183 ? -21.406 27.297 16.047 1 65.75 183 PRO A N 1
ATOM 1501 C CA . PRO A 1 183 ? -20.891 26.219 15.188 1 65.75 183 PRO A CA 1
ATOM 1502 C C . PRO A 1 183 ? -21.172 26.453 13.703 1 65.75 183 PRO A C 1
ATOM 1504 O O . PRO A 1 183 ? -20.328 26.172 12.859 1 65.75 183 PRO A O 1
ATOM 1507 N N . PHE A 1 184 ? -22.234 27.141 13.492 1 79.06 184 PHE A N 1
ATOM 1508 C CA . PHE A 1 184 ? -22.578 27.422 12.102 1 79.06 184 PHE A CA 1
ATOM 1509 C C . PHE A 1 184 ? -21.641 28.453 11.5 1 79.06 184 PHE A C 1
ATOM 1511 O O . PHE A 1 184 ? -21.172 28.297 10.375 1 79.06 184 PHE A O 1
ATOM 1518 N N . ILE A 1 185 ? -21.328 29.484 12.312 1 87.5 185 ILE A N 1
ATOM 1519 C CA . ILE A 1 185 ? -20.484 30.547 11.828 1 87.5 185 ILE A CA 1
ATOM 1520 C C . ILE A 1 185 ? -19.062 30.031 11.594 1 87.5 185 ILE A C 1
ATOM 1522 O O . ILE A 1 185 ? -18.391 30.438 10.641 1 87.5 185 ILE A O 1
ATOM 1526 N N . LEU A 1 186 ? -18.688 29.172 12.43 1 90 186 LEU A N 1
ATOM 1527 C CA . LEU A 1 186 ? -17.359 28.594 12.289 1 90 186 LEU A CA 1
ATOM 1528 C C . LEU A 1 186 ? -17.25 27.781 11.008 1 90 186 LEU A C 1
ATOM 1530 O O . LEU A 1 186 ? -16.266 27.875 10.281 1 90 186 LEU A O 1
ATOM 1534 N N . GLN A 1 187 ? -18.266 27.031 10.781 1 91.12 187 GLN A N 1
ATOM 1535 C CA . GLN A 1 187 ? -18.281 26.25 9.547 1 91.12 187 GLN A CA 1
ATOM 1536 C C . GLN A 1 187 ? -18.328 27.156 8.32 1 91.12 187 GLN A C 1
ATOM 1538 O O . GLN A 1 187 ? -17.672 26.891 7.312 1 91.12 187 GLN A O 1
ATOM 1543 N N . LYS A 1 188 ? -19.125 28.094 8.461 1 93.56 188 LYS A N 1
ATOM 1544 C CA . LYS A 1 188 ? -19.188 29.078 7.379 1 93.56 188 LYS A CA 1
ATOM 1545 C C . LYS A 1 188 ? -17.828 29.719 7.129 1 93.56 188 LYS A C 1
ATOM 1547 O O . LYS A 1 188 ? -17.422 29.906 5.98 1 93.56 188 LYS A O 1
ATOM 1552 N N . LEU A 1 189 ? -17.172 30.094 8.211 1 95.25 189 LEU A N 1
ATOM 1553 C CA . LEU A 1 189 ? -15.844 30.688 8.086 1 95.25 189 LEU A CA 1
ATOM 1554 C C . LEU A 1 189 ? -14.898 29.734 7.363 1 95.25 189 LEU A C 1
ATOM 1556 O O . LEU A 1 189 ? -14.188 30.125 6.438 1 95.25 189 LEU A O 1
ATOM 1560 N N . LYS A 1 190 ? -14.906 28.516 7.773 1 94.62 190 LYS A N 1
ATOM 1561 C CA . LYS A 1 190 ? -14.055 27.516 7.137 1 94.62 190 LYS A CA 1
ATOM 1562 C C . LYS A 1 190 ? -14.328 27.422 5.637 1 94.62 190 LYS A C 1
ATOM 1564 O O . LYS A 1 190 ? -13.398 27.453 4.828 1 94.62 190 LYS A O 1
ATOM 1569 N N . ASN A 1 191 ? -15.539 27.375 5.309 1 95.25 191 ASN A N 1
ATOM 1570 C CA . ASN A 1 191 ? -15.938 27.297 3.908 1 95.25 191 ASN A CA 1
ATOM 1571 C C . ASN A 1 191 ? -15.469 28.516 3.127 1 95.25 191 ASN A C 1
ATOM 1573 O O . ASN A 1 191 ? -15.008 28.391 1.989 1 95.25 191 ASN A O 1
ATOM 1577 N N . LEU A 1 192 ? -15.656 29.609 3.727 1 96.56 192 LEU A N 1
ATOM 1578 C CA . LEU A 1 192 ? -15.273 30.844 3.076 1 96.56 192 LEU A CA 1
ATOM 1579 C C . LEU A 1 192 ? -13.766 30.891 2.832 1 96.56 192 LEU A C 1
ATOM 1581 O O . LEU A 1 192 ? -13.32 31.328 1.766 1 96.56 192 LEU A O 1
ATOM 1585 N N . ILE A 1 193 ? -13.047 30.516 3.812 1 96.44 193 ILE A N 1
ATOM 1586 C CA . ILE A 1 193 ? -11.594 30.484 3.656 1 96.44 193 ILE A CA 1
ATOM 1587 C C . ILE A 1 193 ? -11.219 29.562 2.494 1 96.44 193 ILE A C 1
ATOM 1589 O O . ILE A 1 193 ? -10.461 29.953 1.607 1 96.44 193 ILE A O 1
ATOM 1593 N N . GLU A 1 194 ? -11.789 28.406 2.447 1 95.69 194 GLU A N 1
ATOM 1594 C CA . GLU A 1 194 ? -11.461 27.438 1.406 1 95.69 194 GLU A CA 1
ATOM 1595 C C . GLU A 1 194 ? -11.875 27.938 0.028 1 95.69 194 GLU A C 1
ATOM 1597 O O . GLU A 1 194 ? -11.234 27.625 -0.976 1 95.69 194 GLU A O 1
ATOM 1602 N N . THR A 1 195 ? -12.805 28.734 0 1 96.62 195 THR A N 1
ATOM 1603 C CA . THR A 1 195 ? -13.336 29.234 -1.262 1 96.62 195 THR A CA 1
ATOM 1604 C C . THR A 1 195 ? -12.539 30.438 -1.736 1 96.62 195 THR A C 1
ATOM 1606 O O . THR A 1 195 ? -12.312 30.609 -2.938 1 96.62 195 THR A O 1
ATOM 1609 N N . HIS A 1 196 ? -12.008 31.281 -0.774 1 97.69 196 HIS A N 1
ATOM 1610 C CA . HIS A 1 196 ? -11.586 32.625 -1.19 1 97.69 196 HIS A CA 1
ATOM 1611 C C . HIS A 1 196 ? -10.117 32.875 -0.843 1 97.69 196 HIS A C 1
ATOM 1613 O O . HIS A 1 196 ? -9.578 33.938 -1.136 1 97.69 196 HIS A O 1
ATOM 1619 N N . TYR A 1 197 ? -9.414 31.953 -0.278 1 97.25 197 TYR A N 1
ATOM 1620 C CA . TYR A 1 197 ? -8.078 32.188 0.248 1 97.25 197 TYR A CA 1
ATOM 1621 C C . TYR A 1 197 ? -7.141 32.688 -0.849 1 97.25 197 TYR A C 1
ATOM 1623 O O . TYR A 1 197 ? -6.105 33.281 -0.564 1 97.25 197 TYR A O 1
ATOM 1631 N N . LYS A 1 198 ? -7.461 32.438 -2.082 1 97.44 198 LYS A N 1
ATOM 1632 C CA . LYS A 1 198 ? -6.594 32.844 -3.186 1 97.44 198 LYS A CA 1
ATOM 1633 C C . LYS A 1 198 ? -6.727 34.344 -3.477 1 97.44 198 LYS A C 1
ATOM 1635 O O . LYS A 1 198 ? -5.824 34.938 -4.055 1 97.44 198 LYS A O 1
ATOM 1640 N N . THR A 1 199 ? -7.867 34.906 -3.105 1 96.56 199 THR A N 1
ATOM 1641 C CA . THR A 1 199 ? -8.133 36.281 -3.504 1 96.56 199 THR A CA 1
ATOM 1642 C C . THR A 1 199 ? -8.344 37.156 -2.279 1 96.56 199 THR A C 1
ATOM 1644 O O . THR A 1 199 ? -8.148 38.375 -2.346 1 96.56 199 THR A O 1
ATOM 1647 N N . LYS A 1 200 ? -8.758 36.625 -1.203 1 97.06 200 LYS A N 1
ATOM 1648 C CA . LYS A 1 200 ? -8.977 37.406 0.02 1 97.06 200 LYS A CA 1
ATOM 1649 C C . LYS A 1 200 ? -7.922 37.062 1.071 1 97.06 200 LYS A C 1
ATOM 1651 O O . LYS A 1 200 ? -7.949 36 1.682 1 97.06 200 LYS A O 1
ATOM 1656 N N . HIS A 1 201 ? -7.125 38.094 1.412 1 96.88 201 HIS A N 1
ATOM 1657 C CA . HIS A 1 201 ? -5.93 37.812 2.201 1 96.88 201 HIS A CA 1
ATOM 1658 C C . HIS A 1 201 ? -5.98 38.531 3.549 1 96.88 201 HIS A C 1
ATOM 1660 O O . HIS A 1 201 ? -5.02 38.469 4.32 1 96.88 201 HIS A O 1
ATOM 1666 N N . SER A 1 202 ? -7.156 39.156 3.848 1 95.81 202 SER A N 1
ATOM 1667 C CA . SER A 1 202 ? -7.199 39.906 5.098 1 95.81 202 SER A CA 1
ATOM 1668 C C . SER A 1 202 ? -8.367 39.469 5.973 1 95.81 202 SER A C 1
ATOM 1670 O O . SER A 1 202 ? -9.398 39 5.465 1 95.81 202 SER A O 1
ATOM 1672 N N . ALA A 1 203 ? -8.125 39.625 7.258 1 96.19 203 ALA A N 1
ATOM 1673 C CA . ALA A 1 203 ? -9.172 39.312 8.227 1 96.19 203 ALA A CA 1
ATOM 1674 C C . ALA A 1 203 ? -10.43 40.156 7.984 1 96.19 203 ALA A C 1
ATOM 1676 O O . ALA A 1 203 ? -11.547 39.656 8.125 1 96.19 203 ALA A O 1
ATOM 1677 N N . GLY A 1 204 ? -10.211 41.375 7.617 1 96.75 204 GLY A N 1
ATOM 1678 C CA . GLY A 1 204 ? -11.336 42.281 7.387 1 96.75 204 GLY A CA 1
ATOM 1679 C C . GLY A 1 204 ? -12.273 41.812 6.297 1 96.75 204 GLY A C 1
ATOM 1680 O O . GLY A 1 204 ? -13.492 41.906 6.43 1 96.75 204 GLY A O 1
ATOM 1681 N N . GLU A 1 205 ? -11.734 41.25 5.277 1 97.06 205 GLU A N 1
ATOM 1682 C CA . GLU A 1 205 ? -12.531 40.75 4.164 1 97.06 205 GLU A CA 1
ATOM 1683 C C . GLU A 1 205 ? -13.43 39.594 4.613 1 97.06 205 GLU A C 1
ATOM 1685 O O . GLU A 1 205 ? -14.578 39.5 4.176 1 97.06 205 GLU A O 1
ATOM 1690 N N . TYR A 1 206 ? -12.953 38.812 5.477 1 97.31 206 TYR A N 1
ATOM 1691 C CA . TYR A 1 206 ? -13.734 37.688 5.949 1 97.31 206 TYR A CA 1
ATOM 1692 C C . TYR A 1 206 ? -14.781 38.125 6.969 1 97.31 206 TYR A C 1
ATOM 1694 O O . TYR A 1 206 ? -15.875 37.562 7.027 1 97.31 206 TYR A O 1
ATOM 1702 N N . ALA A 1 207 ? -14.469 39.031 7.785 1 96.88 207 ALA A N 1
ATOM 1703 C CA . ALA A 1 207 ? -15.461 39.625 8.688 1 96.88 207 ALA A CA 1
ATOM 1704 C C . ALA A 1 207 ? -16.656 40.188 7.91 1 96.88 207 ALA A C 1
ATOM 1706 O O . ALA A 1 207 ? -17.812 39.969 8.289 1 96.88 207 ALA A O 1
ATOM 1707 N N . ASP A 1 208 ? -16.328 40.844 6.801 1 97.19 208 ASP A N 1
ATOM 1708 C CA . ASP A 1 208 ? -17.359 41.406 5.938 1 97.19 208 ASP A CA 1
ATOM 1709 C C . ASP A 1 208 ? -18.25 40.281 5.355 1 97.19 208 ASP A C 1
ATOM 1711 O O . ASP A 1 208 ? -19.484 40.406 5.352 1 97.19 208 ASP A O 1
ATOM 1715 N N . LEU A 1 209 ? -17.609 39.281 4.926 1 96.12 209 LEU A N 1
ATOM 1716 C CA . LEU A 1 209 ? -18.344 38.156 4.32 1 96.12 209 LEU A CA 1
ATOM 1717 C C . LEU A 1 209 ? -19.25 37.5 5.344 1 96.12 209 LEU A C 1
ATOM 1719 O O . LEU A 1 209 ? -20.328 37 4.992 1 96.12 209 LEU A O 1
ATOM 1723 N N . LEU A 1 210 ? -18.828 37.5 6.582 1 95.69 210 LEU A N 1
ATOM 1724 C CA . LEU A 1 210 ? -19.578 36.875 7.645 1 95.69 210 LEU A CA 1
ATOM 1725 C C . LEU A 1 210 ? -20.547 37.844 8.305 1 95.69 210 LEU A C 1
ATOM 1727 O O . LEU A 1 210 ? -21.359 37.438 9.141 1 95.69 210 LEU A O 1
ATOM 1731 N N . ASN A 1 211 ? -20.453 39.062 7.949 1 95.81 211 ASN A N 1
ATOM 1732 C CA . ASN A 1 211 ? -21.281 40.125 8.523 1 95.81 211 ASN A CA 1
ATOM 1733 C C . ASN A 1 211 ? -21.094 40.219 10.031 1 95.81 211 ASN A C 1
ATOM 1735 O O . ASN A 1 211 ? -22.078 40.25 10.773 1 95.81 211 ASN A O 1
ATOM 1739 N N . ILE A 1 212 ? -19.812 40.188 10.469 1 95.5 212 ILE A N 1
ATOM 1740 C CA . ILE A 1 212 ? -19.469 40.406 11.867 1 95.5 212 ILE A CA 1
ATOM 1741 C C . ILE A 1 212 ? -18.297 41.375 11.977 1 95.5 212 ILE A C 1
ATOM 1743 O O . ILE A 1 212 ? -17.672 41.719 10.961 1 95.5 212 ILE A O 1
ATOM 1747 N N . SER A 1 213 ? -18.031 41.812 13.164 1 95.56 213 SER A N 1
ATOM 1748 C CA . SER A 1 213 ? -16.922 42.75 13.352 1 95.56 213 SER A CA 1
ATOM 1749 C C . SER A 1 213 ? -15.586 42 13.328 1 95.56 213 SER A C 1
ATOM 1751 O O . SER A 1 213 ? -15.516 40.812 13.672 1 95.56 213 SER A O 1
ATOM 1753 N N . PRO A 1 214 ? -14.562 42.656 12.922 1 94.94 214 PRO A N 1
ATOM 1754 C CA . PRO A 1 214 ? -13.234 42.062 12.977 1 94.94 214 PRO A CA 1
ATOM 1755 C C . PRO A 1 214 ? -12.852 41.594 14.383 1 94.94 214 PRO A C 1
ATOM 1757 O O . PRO A 1 214 ? -12.18 40.562 14.531 1 94.94 214 PRO A O 1
ATOM 1760 N N . LYS A 1 215 ? -13.328 42.344 15.312 1 95.62 215 LYS A N 1
ATOM 1761 C CA . LYS A 1 215 ? -13.031 41.969 16.703 1 95.62 215 LYS A CA 1
ATOM 1762 C C . LYS A 1 215 ? -13.703 40.656 17.078 1 95.62 215 LYS A C 1
ATOM 1764 O O . LYS A 1 215 ? -13.094 39.812 17.734 1 95.62 215 LYS A O 1
ATOM 1769 N N . ALA A 1 216 ? -14.883 40.531 16.672 1 94.62 216 ALA A N 1
ATOM 1770 C CA . ALA A 1 216 ? -15.625 39.281 16.922 1 94.62 216 ALA A CA 1
ATOM 1771 C C . ALA A 1 216 ? -14.977 38.125 16.203 1 94.62 216 ALA A C 1
ATOM 1773 O O . ALA A 1 216 ? -14.867 37.031 16.766 1 94.62 216 ALA A O 1
ATOM 1774 N N . LEU A 1 217 ? -14.617 38.344 15.016 1 95.62 217 LEU A N 1
ATOM 1775 C CA . LEU A 1 217 ? -13.953 37.281 14.242 1 95.62 217 LEU A CA 1
ATOM 1776 C C . LEU A 1 217 ? -12.641 36.875 14.898 1 95.62 217 LEU A C 1
ATOM 1778 O O . LEU A 1 217 ? -12.344 35.688 14.992 1 95.62 217 LEU A O 1
ATOM 1782 N N . ALA A 1 218 ? -11.898 37.844 15.305 1 95 218 ALA A N 1
ATOM 1783 C CA . ALA A 1 218 ? -10.617 37.562 15.953 1 95 218 ALA A CA 1
ATOM 1784 C C . ALA A 1 218 ? -10.797 36.719 17.203 1 95 218 ALA A C 1
ATOM 1786 O O . ALA A 1 218 ? -10.039 35.781 17.453 1 95 218 ALA A O 1
ATOM 1787 N N . LYS A 1 219 ? -11.75 37.094 17.984 1 94.12 219 LYS A N 1
ATOM 1788 C CA . LYS A 1 219 ? -12.039 36.344 19.203 1 94.12 219 LYS A CA 1
ATOM 1789 C C . LYS A 1 219 ? -12.445 34.906 18.906 1 94.12 219 LYS A C 1
ATOM 1791 O O . LYS A 1 219 ? -11.984 33.969 19.562 1 94.12 219 LYS A O 1
ATOM 1796 N N . MET A 1 220 ? -13.227 34.781 17.922 1 91.88 220 MET A N 1
ATOM 1797 C CA . MET A 1 220 ? -13.727 33.469 17.547 1 91.88 220 MET A CA 1
ATOM 1798 C C . MET A 1 220 ? -12.594 32.562 17.047 1 91.88 220 MET A C 1
ATOM 1800 O O . MET A 1 220 ? -12.492 31.406 17.438 1 91.88 220 MET A O 1
ATOM 1804 N N . THR A 1 221 ? -11.797 33.094 16.172 1 93.12 221 THR A N 1
ATOM 1805 C CA . THR A 1 221 ? -10.703 32.344 15.586 1 93.12 221 THR A CA 1
ATOM 1806 C C . THR A 1 221 ? -9.703 31.922 16.656 1 93.12 221 THR A C 1
ATOM 1808 O O . THR A 1 221 ? -9.242 30.781 16.688 1 93.12 221 THR A O 1
ATOM 1811 N N . LYS A 1 222 ? -9.398 32.812 17.516 1 92.38 222 LYS A N 1
ATOM 1812 C CA . LYS A 1 222 ? -8.453 32.531 18.594 1 92.38 222 LYS A CA 1
ATOM 1813 C C . LYS A 1 222 ? -9 31.469 19.547 1 92.38 222 LYS A C 1
ATOM 1815 O O . LYS A 1 222 ? -8.281 30.531 19.922 1 92.38 222 LYS A O 1
ATOM 1820 N N . SER A 1 223 ? -10.266 31.625 19.859 1 90.69 223 SER A N 1
ATOM 1821 C CA . SER A 1 223 ? -10.891 30.703 20.812 1 90.69 223 SER A CA 1
ATOM 1822 C C . SER A 1 223 ? -11.023 29.312 20.234 1 90.69 223 SER A C 1
ATOM 1824 O O . SER A 1 223 ? -10.859 28.312 20.938 1 90.69 223 SER A O 1
ATOM 1826 N N . HIS A 1 224 ? -11.188 29.219 18.938 1 89.69 224 HIS A N 1
ATOM 1827 C CA . HIS A 1 224 ? -11.547 27.922 18.375 1 89.69 224 HIS A CA 1
ATOM 1828 C C . HIS A 1 224 ? -10.359 27.297 17.641 1 89.69 224 HIS A C 1
ATOM 1830 O O . HIS A 1 224 ? -10.242 26.078 17.594 1 89.69 224 HIS A O 1
ATOM 1836 N N . PHE A 1 225 ? -9.523 28.109 17.109 1 91.25 225 PHE A N 1
ATOM 1837 C CA . PHE A 1 225 ? -8.453 27.562 16.281 1 91.25 225 PHE A CA 1
ATOM 1838 C C . PHE A 1 225 ? -7.094 27.844 16.906 1 91.25 225 PHE A C 1
ATOM 1840 O O . PHE A 1 225 ? -6.07 27.344 16.438 1 91.25 225 PHE A O 1
ATOM 1847 N N . ASN A 1 226 ? -7.059 28.656 17.906 1 91.75 226 ASN A N 1
ATOM 1848 C CA . ASN A 1 226 ? -5.824 29.047 18.594 1 91.75 226 ASN A CA 1
ATOM 1849 C C . ASN A 1 226 ? -4.867 29.75 17.641 1 91.75 226 ASN A C 1
ATOM 1851 O O . ASN A 1 226 ? -3.656 29.531 17.688 1 91.75 226 ASN A O 1
ATOM 1855 N N . LYS A 1 227 ? -5.484 30.531 16.75 1 93.38 227 LYS A N 1
ATOM 1856 C CA . LYS A 1 227 ? -4.75 31.297 15.742 1 93.38 227 LYS A CA 1
ATOM 1857 C C . LYS A 1 227 ? -5.438 32.625 15.453 1 93.38 227 LYS A C 1
ATOM 1859 O O . LYS A 1 227 ? -6.648 32.781 15.656 1 93.38 227 LYS A O 1
ATOM 1864 N N . THR A 1 228 ? -4.676 33.594 14.992 1 94.94 228 THR A N 1
ATOM 1865 C CA . THR A 1 228 ? -5.289 34.781 14.422 1 94.94 228 THR A CA 1
ATOM 1866 C C . THR A 1 228 ? -5.832 34.5 13.023 1 94.94 228 THR A C 1
ATOM 1868 O O . THR A 1 228 ? -5.41 33.531 12.367 1 94.94 228 THR A O 1
ATOM 1871 N N . MET A 1 229 ? -6.746 35.281 12.641 1 94.81 229 MET A N 1
ATOM 1872 C CA . MET A 1 229 ? -7.305 35.156 11.297 1 94.81 229 MET A CA 1
ATOM 1873 C C . MET A 1 229 ? -6.215 35.281 10.242 1 94.81 229 MET A C 1
ATOM 1875 O O . MET A 1 229 ? -6.211 34.531 9.25 1 94.81 229 MET A O 1
ATOM 1879 N N . THR A 1 230 ? -5.332 36.188 10.438 1 95 230 THR A N 1
ATOM 1880 C CA . THR A 1 230 ? -4.238 36.406 9.492 1 95 230 THR A CA 1
ATOM 1881 C C . THR A 1 230 ? -3.385 35.156 9.359 1 95 230 THR A C 1
ATOM 1883 O O . THR A 1 230 ? -3.053 34.719 8.25 1 95 230 THR A O 1
ATOM 1886 N N . ASN A 1 231 ? -3.082 34.594 10.5 1 95.19 231 ASN A N 1
ATOM 1887 C CA . ASN A 1 231 ? -2.281 33.375 10.492 1 95.19 231 ASN A CA 1
ATOM 1888 C C . ASN A 1 231 ? -3.031 32.219 9.836 1 95.19 231 ASN A C 1
ATOM 1890 O O . ASN A 1 231 ? -2.438 31.438 9.102 1 95.19 231 ASN A O 1
ATOM 1894 N N . LEU A 1 232 ? -4.273 32.188 10.102 1 95.31 232 LEU A N 1
ATOM 1895 C CA . LEU A 1 232 ? -5.113 31.125 9.539 1 95.31 232 LEU A CA 1
ATOM 1896 C C . LEU A 1 232 ? -5.121 31.203 8.016 1 95.31 232 LEU A C 1
ATOM 1898 O O . LEU A 1 232 ? -4.941 30.188 7.336 1 95.31 232 LEU A O 1
ATOM 1902 N N . ILE A 1 233 ? -5.277 32.344 7.48 1 96.38 233 ILE A N 1
ATOM 1903 C CA . ILE A 1 233 ? -5.293 32.562 6.039 1 96.38 233 ILE A CA 1
ATOM 1904 C C . ILE A 1 233 ? -3.912 32.25 5.457 1 96.38 233 ILE A C 1
ATOM 1906 O O . ILE A 1 233 ? -3.795 31.578 4.438 1 96.38 233 ILE A O 1
ATOM 1910 N N . SER A 1 234 ? -2.92 32.781 6.113 1 96.44 234 SER A N 1
ATOM 1911 C CA . SER A 1 234 ? -1.552 32.594 5.645 1 96.44 234 SER A CA 1
ATOM 1912 C C . SER A 1 234 ? -1.197 31.109 5.555 1 96.44 234 SER A C 1
ATOM 1914 O O . SER A 1 234 ? -0.618 30.656 4.562 1 96.44 234 SER A O 1
ATOM 1916 N N . GLU A 1 235 ? -1.542 30.406 6.621 1 96.12 235 GLU A N 1
ATOM 1917 C CA . GLU A 1 235 ? -1.261 28.984 6.633 1 96.12 235 GLU A CA 1
ATOM 1918 C C . GLU A 1 235 ? -1.957 28.266 5.477 1 96.12 235 GLU A C 1
ATOM 1920 O O . GLU A 1 235 ? -1.377 27.391 4.844 1 96.12 235 GLU A O 1
ATOM 1925 N N . ARG A 1 236 ? -3.152 28.641 5.191 1 96.62 236 ARG A N 1
ATOM 1926 C CA . ARG A 1 236 ? -3.9 28.047 4.094 1 96.62 236 ARG A CA 1
ATOM 1927 C C . ARG A 1 236 ? -3.227 28.312 2.754 1 96.62 236 ARG A C 1
ATOM 1929 O O . ARG A 1 236 ? -3.141 27.438 1.9 1 96.62 236 ARG A O 1
ATOM 1936 N N . ILE A 1 237 ? -2.803 29.516 2.58 1 97.5 237 ILE A N 1
ATOM 1937 C CA . ILE A 1 237 ? -2.143 29.906 1.344 1 97.5 237 ILE A CA 1
ATOM 1938 C C . ILE A 1 237 ? -0.836 29.141 1.18 1 97.5 237 ILE A C 1
ATOM 1940 O O . ILE A 1 237 ? -0.531 28.656 0.091 1 97.5 237 ILE A O 1
ATOM 1944 N N . ILE A 1 238 ? -0.136 29.016 2.252 1 96.81 238 ILE A N 1
ATOM 1945 C CA . ILE A 1 238 ? 1.155 28.328 2.23 1 96.81 238 ILE A CA 1
ATOM 1946 C C . ILE A 1 238 ? 0.957 26.859 1.872 1 96.81 238 ILE A C 1
ATOM 1948 O O . ILE A 1 238 ? 1.726 26.297 1.09 1 96.81 238 ILE A O 1
ATOM 1952 N N . ILE A 1 239 ? -0.032 26.25 2.441 1 94.81 239 ILE A N 1
ATOM 1953 C CA . ILE A 1 239 ? -0.331 24.859 2.148 1 94.81 239 ILE A CA 1
ATOM 1954 C C . ILE A 1 239 ? -0.56 24.672 0.649 1 94.81 239 ILE A C 1
ATOM 1956 O O . ILE A 1 239 ? -0.013 23.766 0.035 1 94.81 239 ILE A O 1
ATOM 1960 N N . GLU A 1 240 ? -1.284 25.562 0.074 1 95.38 240 GLU A N 1
ATOM 1961 C CA . GLU A 1 240 ? -1.562 25.5 -1.357 1 95.38 240 GLU A CA 1
ATOM 1962 C C . GLU A 1 240 ? -0.306 25.781 -2.178 1 95.38 240 GLU A C 1
ATOM 1964 O O . GLU A 1 240 ? -0.061 25.125 -3.193 1 95.38 240 GLU A O 1
ATOM 1969 N N . ALA A 1 241 ? 0.408 26.734 -1.765 1 96.44 241 ALA A N 1
ATOM 1970 C CA . ALA A 1 241 ? 1.656 27.047 -2.455 1 96.44 241 ALA A CA 1
ATOM 1971 C C . ALA A 1 241 ? 2.58 25.828 -2.498 1 96.44 241 ALA A C 1
ATOM 1973 O O . ALA A 1 241 ? 3.121 25.484 -3.553 1 96.44 241 ALA A O 1
ATOM 1974 N N . LYS A 1 242 ? 2.738 25.219 -1.359 1 93.88 242 LYS A N 1
ATOM 1975 C CA . LYS A 1 242 ? 3.576 24.016 -1.271 1 93.88 242 LYS A CA 1
ATOM 1976 C C . LYS A 1 242 ? 3.059 22.906 -2.186 1 93.88 242 LYS A C 1
ATOM 1978 O O . LYS A 1 242 ? 3.842 22.234 -2.848 1 93.88 242 LYS A O 1
ATOM 1983 N N . ARG A 1 243 ? 1.802 22.75 -2.176 1 91.31 243 ARG A N 1
ATOM 1984 C CA . ARG A 1 243 ? 1.173 21.75 -3.033 1 91.31 243 ARG A CA 1
ATOM 1985 C C . ARG A 1 243 ? 1.49 22.016 -4.5 1 91.31 243 ARG A C 1
ATOM 1987 O O . ARG A 1 243 ? 1.895 21.094 -5.227 1 91.31 243 ARG A O 1
ATOM 1994 N N . GLU A 1 244 ? 1.321 23.219 -4.949 1 93 244 GLU A N 1
ATOM 1995 C CA . GLU A 1 244 ? 1.587 23.578 -6.336 1 93 244 GLU A CA 1
ATOM 1996 C C . GLU A 1 244 ? 3.064 23.406 -6.68 1 93 244 GLU A C 1
ATOM 1998 O O . GLU A 1 244 ? 3.404 22.891 -7.75 1 93 244 GLU A O 1
ATOM 2003 N N . LEU A 1 245 ? 3.883 23.844 -5.758 1 92.44 245 LEU A N 1
ATOM 2004 C CA . LEU A 1 245 ? 5.32 23.734 -5.977 1 92.44 245 LEU A CA 1
ATOM 2005 C C . LEU A 1 245 ? 5.734 22.281 -6.133 1 92.44 245 LEU A C 1
ATOM 2007 O O . LEU A 1 245 ? 6.676 21.969 -6.871 1 92.44 245 LEU A O 1
ATOM 2011 N N . TYR A 1 246 ? 5.031 21.5 -5.445 1 88.06 246 TYR A N 1
ATOM 2012 C CA . TYR A 1 246 ? 5.375 20.078 -5.453 1 88.06 246 TYR A CA 1
ATOM 2013 C C . TYR A 1 246 ? 4.797 19.375 -6.68 1 88.06 246 TYR A C 1
ATOM 2015 O O . TYR A 1 246 ? 5.484 18.609 -7.344 1 88.06 246 TYR A O 1
ATOM 2023 N N . LEU A 1 247 ? 3.586 19.578 -7.035 1 86.56 247 LEU A N 1
ATOM 2024 C CA . LEU A 1 247 ? 2.828 18.766 -7.973 1 86.56 247 LEU A CA 1
ATOM 2025 C C . LEU A 1 247 ? 2.924 19.312 -9.391 1 86.56 247 LEU A C 1
ATOM 2027 O O . LEU A 1 247 ? 2.639 18.609 -10.359 1 86.56 247 LEU A O 1
ATOM 2031 N N . THR A 1 248 ? 3.254 20.578 -9.539 1 89.69 248 THR A N 1
ATOM 2032 C CA . THR A 1 248 ? 3.193 21.203 -10.859 1 89.69 248 THR A CA 1
ATOM 2033 C C . THR A 1 248 ? 4.559 21.75 -11.258 1 89.69 248 THR A C 1
ATOM 2035 O O . THR A 1 248 ? 5.469 21.828 -10.43 1 89.69 248 THR A O 1
ATOM 2038 N N . ASP A 1 249 ? 4.609 22.094 -12.539 1 90.38 249 ASP A N 1
ATOM 2039 C CA . ASP A 1 249 ? 5.82 22.719 -13.047 1 90.38 249 ASP A CA 1
ATOM 2040 C C . ASP A 1 249 ? 5.629 24.234 -13.203 1 90.38 249 ASP A C 1
ATOM 2042 O O . ASP A 1 249 ? 6.438 24.906 -13.859 1 90.38 249 ASP A O 1
ATOM 2046 N N . LYS A 1 250 ? 4.594 24.719 -12.633 1 94.81 250 LYS A N 1
ATOM 2047 C CA . LYS A 1 250 ? 4.379 26.156 -12.695 1 94.81 250 LYS A CA 1
ATOM 2048 C C . LYS A 1 250 ? 5.559 26.922 -12.086 1 94.81 250 LYS A C 1
ATOM 2050 O O . LYS A 1 250 ? 6.133 26.484 -11.086 1 94.81 250 LYS A O 1
ATOM 2055 N N . THR A 1 251 ? 5.824 28.031 -12.664 1 95.12 251 THR A N 1
ATOM 2056 C CA . THR A 1 251 ? 6.859 28.891 -12.086 1 95.12 251 THR A CA 1
ATOM 2057 C C . THR A 1 251 ? 6.375 29.516 -10.789 1 95.12 251 THR A C 1
ATOM 2059 O O . THR A 1 251 ? 5.172 29.562 -10.523 1 95.12 251 THR A O 1
ATOM 2062 N N . VAL A 1 252 ? 7.324 30 -10.016 1 96.12 252 VAL A N 1
ATOM 2063 C CA . VAL A 1 252 ? 6.973 30.688 -8.773 1 96.12 252 VAL A CA 1
ATOM 2064 C C . VAL A 1 252 ? 6.078 31.891 -9.086 1 96.12 252 VAL A C 1
ATOM 2066 O O . VAL A 1 252 ? 5.133 32.156 -8.344 1 96.12 252 VAL A O 1
ATOM 2069 N N . LYS A 1 253 ? 6.332 32.5 -10.188 1 96.75 253 LYS A N 1
ATOM 2070 C CA . LYS A 1 253 ? 5.539 33.656 -10.609 1 96.75 253 LYS A CA 1
ATOM 2071 C C . LYS A 1 253 ? 4.09 33.25 -10.883 1 96.75 253 LYS A C 1
ATOM 2073 O O . LYS A 1 253 ? 3.162 33.938 -10.461 1 96.75 253 LYS A O 1
ATOM 2078 N N . GLU A 1 254 ? 3.898 32.219 -11.555 1 97.31 254 GLU A N 1
ATOM 2079 C CA . GLU A 1 254 ? 2.561 31.703 -11.867 1 97.31 254 GLU A CA 1
ATOM 2080 C C . GLU A 1 254 ? 1.812 31.312 -10.594 1 97.31 254 GLU A C 1
ATOM 2082 O O . GLU A 1 254 ? 0.625 31.609 -10.453 1 97.31 254 GLU A O 1
ATOM 2087 N N . ILE A 1 255 ? 2.516 30.688 -9.719 1 97.5 255 ILE A N 1
ATOM 2088 C CA . ILE A 1 255 ? 1.911 30.266 -8.461 1 97.5 255 ILE A CA 1
ATOM 2089 C C . ILE A 1 255 ? 1.512 31.5 -7.641 1 97.5 255 ILE A C 1
ATOM 2091 O O . ILE A 1 255 ? 0.42 31.531 -7.066 1 97.5 255 ILE A O 1
ATOM 2095 N N . ALA A 1 256 ? 2.357 32.469 -7.621 1 97.81 256 ALA A N 1
ATOM 2096 C CA . ALA A 1 256 ? 2.051 33.719 -6.93 1 97.81 256 ALA A CA 1
ATOM 2097 C C . ALA A 1 256 ? 0.771 34.344 -7.473 1 97.81 256 ALA A C 1
ATOM 2099 O O . ALA A 1 256 ? -0.126 34.719 -6.703 1 97.81 256 ALA A O 1
ATOM 2100 N N . TYR A 1 257 ? 0.673 34.375 -8.758 1 97.25 257 TYR A N 1
ATOM 2101 C CA . TYR A 1 257 ? -0.492 34.969 -9.406 1 97.25 257 TYR A CA 1
ATOM 2102 C C . TYR A 1 257 ? -1.751 34.188 -9.102 1 97.25 257 TYR A C 1
ATOM 2104 O O . TYR A 1 257 ? -2.799 34.75 -8.797 1 97.25 257 TYR A O 1
ATOM 2112 N N . ASP A 1 258 ? -1.624 32.906 -9.195 1 97.19 258 ASP A N 1
ATOM 2113 C CA . ASP A 1 258 ? -2.75 32.031 -8.906 1 97.19 258 ASP A CA 1
ATOM 2114 C C . ASP A 1 258 ? -3.256 32.219 -7.48 1 97.19 258 ASP A C 1
ATOM 2116 O O . ASP A 1 258 ? -4.445 32.031 -7.207 1 97.19 258 ASP A O 1
ATOM 2120 N N . LEU A 1 259 ? -2.355 32.625 -6.605 1 98.19 259 LEU A N 1
ATOM 2121 C CA . LEU A 1 259 ? -2.695 32.75 -5.191 1 98.19 259 LEU A CA 1
ATOM 2122 C C . LEU A 1 259 ? -3.008 34.188 -4.832 1 98.19 259 LEU A C 1
ATOM 2124 O O . LEU A 1 259 ? -3.158 34.531 -3.654 1 98.19 259 LEU A O 1
ATOM 2128 N N . GLY A 1 260 ? -3.086 35.031 -5.863 1 97.31 260 GLY A N 1
ATOM 2129 C CA . GLY A 1 260 ? -3.594 36.406 -5.684 1 97.31 260 GLY A CA 1
ATOM 2130 C C . GLY A 1 260 ? -2.504 37.406 -5.418 1 97.31 260 GLY A C 1
ATOM 2131 O O . GLY A 1 260 ? -2.775 38.5 -4.91 1 97.31 260 GLY A O 1
ATOM 2132 N N . TYR A 1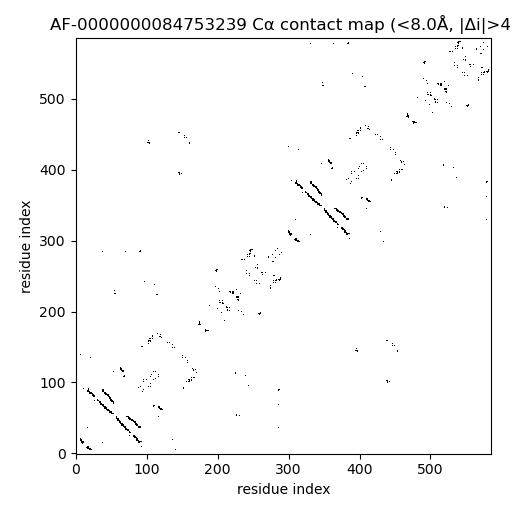 261 ? -1.289 37.094 -5.691 1 97.12 261 TYR A N 1
ATOM 2133 C CA . TYR A 1 261 ? -0.186 38.031 -5.512 1 97.12 261 TYR A CA 1
ATOM 2134 C C . TYR A 1 261 ? 0.28 38.562 -6.855 1 97.12 261 TYR A C 1
ATOM 2136 O O . TYR A 1 261 ? 0.663 37.812 -7.746 1 97.12 261 TYR A O 1
ATOM 2144 N N . ASP A 1 262 ? 0.337 39.844 -6.969 1 94.12 262 ASP A N 1
ATOM 2145 C CA . ASP A 1 262 ? 0.756 40.469 -8.211 1 94.12 262 ASP A CA 1
ATOM 2146 C C . ASP A 1 262 ? 2.277 40.562 -8.289 1 94.12 262 ASP A C 1
ATOM 2148 O O . ASP A 1 262 ? 2.84 40.688 -9.383 1 94.12 262 ASP A O 1
ATOM 2152 N N . ASP A 1 263 ? 2.865 40.5 -7.168 1 94.56 263 ASP A N 1
ATOM 2153 C CA . ASP A 1 263 ? 4.316 40.656 -7.074 1 94.56 263 ASP A CA 1
ATOM 2154 C C . ASP A 1 263 ? 4.965 39.344 -6.594 1 94.56 263 ASP A C 1
ATOM 2156 O O . ASP A 1 263 ? 4.797 38.969 -5.438 1 94.56 263 ASP A O 1
ATOM 2160 N N . GLU A 1 264 ? 5.754 38.812 -7.426 1 95.69 264 GLU A N 1
ATOM 2161 C CA . GLU A 1 264 ? 6.434 37.562 -7.121 1 95.69 264 GLU A CA 1
ATOM 2162 C C . GLU A 1 264 ? 7.391 37.719 -5.945 1 95.69 264 GLU A C 1
ATOM 2164 O O . GLU A 1 264 ? 7.539 36.812 -5.129 1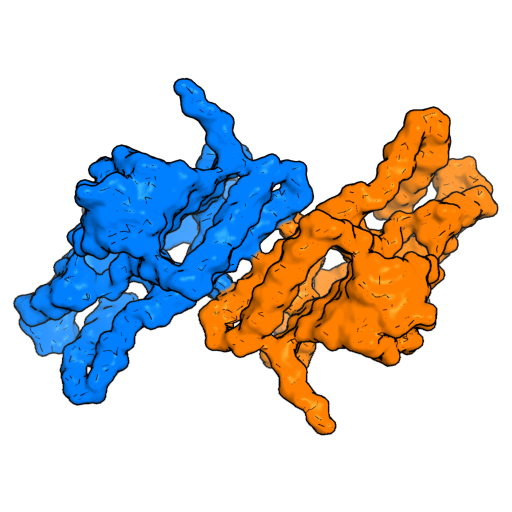 95.69 264 GLU A O 1
ATOM 2169 N N . HIS A 1 265 ? 8.016 38.844 -5.918 1 95.75 265 HIS A N 1
ATOM 2170 C CA . HIS A 1 265 ? 8.969 39.094 -4.836 1 95.75 265 HIS A CA 1
ATOM 2171 C C . HIS A 1 265 ? 8.266 39.156 -3.486 1 95.75 265 HIS A C 1
ATOM 2173 O O . HIS A 1 265 ? 8.766 38.656 -2.488 1 95.75 265 HIS A O 1
ATOM 2179 N N . TYR A 1 266 ? 7.16 39.844 -3.52 1 96.31 266 TYR A N 1
ATOM 2180 C CA . TYR A 1 266 ? 6.375 39.906 -2.291 1 96.31 266 TYR A CA 1
ATOM 2181 C C . TYR A 1 266 ? 5.914 38.5 -1.876 1 96.31 266 TYR A C 1
ATOM 2183 O O . TYR A 1 266 ? 5.984 38.125 -0.699 1 96.31 266 TYR A O 1
ATOM 2191 N N . PHE A 1 267 ? 5.48 37.781 -2.805 1 97.62 267 PHE A N 1
ATOM 2192 C CA . PHE A 1 267 ? 5.047 36.406 -2.527 1 97.62 267 PHE A CA 1
ATOM 2193 C C . PHE A 1 267 ? 6.199 35.562 -1.982 1 97.62 267 PHE A C 1
ATOM 2195 O O . PHE A 1 267 ? 6.023 34.812 -1.032 1 97.62 267 PHE A O 1
ATOM 2202 N N . SER A 1 268 ? 7.312 35.625 -2.572 1 97.25 268 SER A N 1
ATOM 2203 C CA . SER A 1 268 ? 8.477 34.844 -2.141 1 97.25 268 SER A CA 1
ATOM 2204 C C . SER A 1 268 ? 8.852 35.188 -0.701 1 97.25 268 SER A C 1
ATOM 2206 O O . SER A 1 268 ? 9.227 34.312 0.07 1 97.25 268 SER A O 1
ATOM 2208 N N . ARG A 1 269 ? 8.789 36.469 -0.381 1 96.75 269 ARG A N 1
ATOM 2209 C CA . ARG A 1 269 ? 9.055 36.875 0.993 1 96.75 269 ARG A CA 1
ATOM 2210 C C . ARG A 1 269 ? 8.008 36.312 1.947 1 96.75 269 ARG A C 1
ATOM 2212 O O . ARG A 1 269 ? 8.336 35.844 3.045 1 96.75 269 ARG A O 1
ATOM 2219 N N . PHE A 1 270 ? 6.793 36.438 1.498 1 96.56 270 PHE A N 1
ATOM 2220 C CA . PHE A 1 270 ? 5.688 35.875 2.271 1 96.56 270 PHE A CA 1
ATOM 2221 C C . PHE A 1 270 ? 5.91 34.406 2.547 1 96.56 270 PHE A C 1
ATOM 2223 O O . PHE A 1 270 ? 5.781 33.938 3.686 1 96.56 270 PHE A O 1
ATOM 2230 N N . PHE A 1 271 ? 6.23 33.656 1.486 1 97.38 271 PHE A N 1
ATOM 2231 C CA . PHE A 1 271 ? 6.496 32.219 1.597 1 97.38 271 PHE A CA 1
ATOM 2232 C C . PHE A 1 271 ? 7.664 31.953 2.541 1 97.38 271 PHE A C 1
ATOM 2234 O O . PHE A 1 271 ? 7.57 31.109 3.434 1 97.38 271 PHE A O 1
ATOM 2241 N N . LYS A 1 272 ? 8.68 32.656 2.428 1 95.75 272 LYS A N 1
ATOM 2242 C CA . LYS A 1 272 ? 9.875 32.469 3.246 1 95.75 272 LYS A CA 1
ATOM 2243 C C . LYS A 1 272 ? 9.586 32.781 4.715 1 95.75 272 LYS A C 1
ATOM 2245 O O . LYS A 1 272 ? 10.078 32.062 5.602 1 95.75 272 LYS A O 1
ATOM 2250 N N . ASN A 1 273 ? 8.828 33.781 4.934 1 94 273 ASN A N 1
ATOM 2251 C CA . ASN A 1 273 ? 8.477 34.125 6.301 1 94 273 ASN A CA 1
ATOM 2252 C C . ASN A 1 273 ? 7.676 33.031 6.984 1 94 273 ASN A C 1
ATOM 2254 O O . ASN A 1 273 ? 7.73 32.875 8.211 1 94 273 ASN A O 1
ATOM 2258 N N . ASN A 1 274 ? 6.977 32.281 6.238 1 92.62 274 ASN A N 1
ATOM 2259 C CA . ASN A 1 274 ? 6.098 31.266 6.801 1 92.62 274 ASN A CA 1
ATOM 2260 C C . ASN A 1 274 ? 6.754 29.891 6.793 1 92.62 274 ASN A C 1
ATOM 2262 O O . ASN A 1 274 ? 6.484 29.062 7.664 1 92.62 274 ASN A O 1
ATOM 2266 N N . ALA A 1 275 ? 7.641 29.609 5.832 1 90.44 275 ALA A N 1
ATOM 2267 C CA . ALA A 1 275 ? 8.25 28.297 5.684 1 90.44 275 ALA A CA 1
ATOM 2268 C C . ALA A 1 275 ? 9.75 28.344 5.977 1 90.44 275 ALA A C 1
ATOM 2270 O O . ALA A 1 275 ? 10.406 27.297 6.055 1 90.44 275 ALA A O 1
ATOM 2271 N N . ASP A 1 276 ? 10.297 29.516 6.039 1 89.31 276 ASP A N 1
ATOM 2272 C CA . ASP A 1 276 ? 11.688 29.812 6.371 1 89.31 276 ASP A CA 1
ATOM 2273 C C . ASP A 1 276 ? 12.625 29.328 5.262 1 89.31 276 ASP A C 1
ATOM 2275 O O . ASP A 1 276 ? 13.805 29.078 5.504 1 89.31 276 ASP A O 1
ATOM 2279 N N . ILE A 1 277 ? 12.062 29.016 4.172 1 91.88 277 ILE A N 1
ATOM 2280 C CA . ILE A 1 277 ? 12.82 28.719 2.959 1 91.88 277 ILE A CA 1
ATOM 2281 C C . ILE A 1 277 ? 12.141 29.391 1.76 1 91.88 277 ILE A C 1
ATOM 2283 O O . ILE A 1 277 ? 10.969 29.766 1.831 1 91.88 277 ILE A O 1
ATOM 2287 N N . SER A 1 278 ? 12.898 29.531 0.704 1 94.88 278 SER A N 1
ATOM 2288 C CA . SER A 1 278 ? 12.32 30.109 -0.505 1 94.88 278 SER A CA 1
ATOM 2289 C C . SER A 1 278 ? 11.469 29.094 -1.253 1 94.88 278 SER A C 1
ATOM 2291 O O . SER A 1 278 ? 11.656 27.875 -1.087 1 94.88 278 SER A O 1
ATOM 2293 N N . PRO A 1 279 ? 10.539 29.578 -2.045 1 95.5 279 PRO A N 1
ATOM 2294 C CA . PRO A 1 279 ? 9.781 28.656 -2.887 1 95.5 279 PRO A CA 1
ATOM 2295 C C . PRO A 1 279 ? 10.672 27.797 -3.773 1 95.5 279 PRO A C 1
ATOM 2297 O O . PRO A 1 279 ? 10.414 26.594 -3.934 1 95.5 279 PRO A O 1
ATOM 2300 N N . THR A 1 280 ? 11.672 28.359 -4.305 1 92.94 280 THR A N 1
ATOM 2301 C CA . THR A 1 280 ? 12.594 27.625 -5.176 1 92.94 280 THR A CA 1
ATOM 2302 C C . THR A 1 280 ? 13.297 26.516 -4.41 1 92.94 280 THR A C 1
ATOM 2304 O O . THR A 1 280 ? 13.414 25.391 -4.914 1 92.94 280 THR A O 1
ATOM 2307 N N . THR A 1 281 ? 13.781 26.859 -3.256 1 92 281 THR A N 1
ATOM 2308 C CA . THR A 1 281 ? 14.438 25.859 -2.422 1 92 281 THR A CA 1
ATOM 2309 C C . THR A 1 281 ? 13.477 24.719 -2.084 1 92 281 THR A C 1
ATOM 2311 O O . THR A 1 281 ? 13.867 23.547 -2.072 1 92 281 THR A O 1
ATOM 2314 N N . TYR A 1 282 ? 12.258 25.078 -1.782 1 93.06 282 TYR A N 1
ATOM 2315 C CA . TYR A 1 282 ? 11.25 24.047 -1.503 1 93.06 282 TYR A CA 1
ATOM 2316 C C . TYR A 1 282 ? 11.109 23.094 -2.676 1 93.06 282 TYR A C 1
ATOM 2318 O O . TYR A 1 282 ? 11.109 21.875 -2.488 1 93.06 282 TYR A O 1
ATOM 2326 N N . ARG A 1 283 ? 10.977 23.594 -3.842 1 89.88 283 ARG A N 1
ATOM 2327 C CA . ARG A 1 283 ? 10.82 22.766 -5.039 1 89.88 283 ARG A CA 1
ATOM 2328 C C . ARG A 1 283 ? 12.039 21.875 -5.254 1 89.88 283 ARG A C 1
ATOM 2330 O O . ARG A 1 283 ? 11.898 20.703 -5.633 1 89.88 283 ARG A O 1
ATOM 2337 N N . GLU A 1 284 ? 13.164 22.312 -4.996 1 86.56 284 GLU A N 1
ATOM 2338 C CA . GLU A 1 284 ? 14.406 21.578 -5.242 1 86.56 284 GLU A CA 1
ATOM 2339 C C . GLU A 1 284 ? 14.594 20.453 -4.227 1 86.56 284 GLU A C 1
ATOM 2341 O O . GLU A 1 284 ? 15.18 19.422 -4.543 1 86.56 284 GLU A O 1
ATOM 2346 N N . THR A 1 285 ? 14.07 20.656 -3.062 1 86.06 285 THR A N 1
ATOM 2347 C CA . THR A 1 285 ? 14.398 19.719 -1.984 1 86.06 285 THR A CA 1
ATOM 2348 C C . THR A 1 285 ? 13.227 18.781 -1.709 1 86.06 285 THR A C 1
ATOM 2350 O O . THR A 1 285 ? 13.422 17.688 -1.177 1 86.06 285 THR A O 1
ATOM 2353 N N . VAL A 1 286 ? 12.016 19.188 -1.993 1 84.31 286 VAL A N 1
ATOM 2354 C CA . VAL A 1 286 ? 10.828 18.391 -1.695 1 84.31 286 VAL A CA 1
ATOM 2355 C C . VAL A 1 286 ? 10.18 17.922 -2.996 1 84.31 286 VAL A C 1
ATOM 2357 O O . VAL A 1 286 ? 9.711 16.781 -3.096 1 84.31 286 VAL A O 1
ATOM 2360 N N . GLY A 1 287 ? 10.156 18.75 -4.113 1 71.12 287 GLY A N 1
ATOM 2361 C CA . GLY A 1 287 ? 9.383 18.594 -5.336 1 71.12 287 GLY A CA 1
ATOM 2362 C C . GLY A 1 287 ? 9.828 17.422 -6.18 1 71.12 287 GLY A C 1
ATOM 2363 O O . GLY A 1 287 ? 10.984 17 -6.098 1 71.12 287 GLY A O 1
ATOM 2364 N N . PHE A 1 288 ? 8.766 16.641 -6.805 1 60.88 288 PHE A N 1
ATOM 2365 C CA . PHE A 1 288 ? 8.984 15.516 -7.703 1 60.88 288 PHE A CA 1
ATOM 2366 C C . PHE A 1 288 ? 9.344 16 -9.102 1 60.88 288 PHE A C 1
ATOM 2368 O O . PHE A 1 288 ? 10.125 15.359 -9.805 1 60.88 288 PHE A O 1
ATOM 2375 N N . ALA A 1 289 ? 8.656 16.984 -9.719 1 51.5 289 ALA A N 1
ATOM 2376 C CA . ALA A 1 289 ? 8.594 17.297 -11.141 1 51.5 289 ALA A CA 1
ATOM 2377 C C . ALA A 1 289 ? 10 17.375 -11.742 1 51.5 289 ALA A C 1
ATOM 2379 O O . ALA A 1 289 ? 10.148 17.453 -12.969 1 51.5 289 ALA A O 1
ATOM 2380 N N . ARG A 1 290 ? 11.008 17.453 -11.039 1 43.94 290 ARG A N 1
ATOM 2381 C CA . ARG A 1 290 ? 12.211 17.672 -11.844 1 43.94 290 ARG A CA 1
ATOM 2382 C C . ARG A 1 290 ? 12.727 16.359 -12.422 1 43.94 290 ARG A C 1
ATOM 2384 O O . ARG A 1 290 ? 13.68 16.344 -13.195 1 43.94 290 ARG A O 1
ATOM 2391 N N . ALA A 1 291 ? 12.406 15.281 -11.969 1 37.22 291 ALA A N 1
ATOM 2392 C CA . ALA A 1 291 ? 13.164 14.18 -12.547 1 37.22 291 ALA A CA 1
ATOM 2393 C C . ALA A 1 291 ? 12.852 14.016 -14.031 1 37.22 291 ALA A C 1
ATOM 2395 O O . ALA A 1 291 ? 13.602 13.352 -14.758 1 37.22 291 ALA A O 1
ATOM 2396 N N . ILE A 1 292 ? 11.664 13.992 -14.43 1 34 292 ILE A N 1
ATOM 2397 C CA . ILE A 1 292 ? 11.594 13.664 -15.852 1 34 292 ILE A CA 1
ATOM 2398 C C . ILE A 1 292 ? 12.086 14.844 -16.688 1 34 292 ILE A C 1
ATOM 2400 O O . ILE A 1 292 ? 11.75 14.961 -17.859 1 34 292 ILE A O 1
ATOM 2404 N N . ALA A 1 293 ? 12.734 15.727 -16.234 1 25.64 293 ALA A N 1
ATOM 2405 C CA . ALA A 1 293 ? 13.336 16.469 -17.328 1 25.64 293 ALA A CA 1
ATOM 2406 C C . ALA A 1 293 ? 14.57 15.758 -17.859 1 25.64 293 ALA A C 1
ATOM 2408 O O . ALA A 1 293 ? 15.398 15.273 -17.078 1 25.64 293 ALA A O 1
ATOM 2409 N N . MET B 1 1 ? -29.844 -21 6.793 1 21.27 1 MET B N 1
ATOM 2410 C CA . MET B 1 1 ? -30.016 -19.703 6.156 1 21.27 1 MET B CA 1
ATOM 2411 C C . MET B 1 1 ? -28.828 -18.781 6.441 1 21.27 1 MET B C 1
ATOM 2413 O O . MET B 1 1 ? -28.531 -18.5 7.602 1 21.27 1 MET B O 1
ATOM 2417 N N . ASP B 1 2 ? -27.703 -18.984 5.758 1 26.05 2 ASP B N 1
ATOM 2418 C CA . ASP B 1 2 ? -26.281 -18.812 6.02 1 26.05 2 ASP B CA 1
ATOM 2419 C C . ASP B 1 2 ? -25.969 -17.359 6.348 1 26.05 2 ASP B C 1
ATOM 2421 O O . ASP B 1 2 ? -26.422 -16.438 5.648 1 26.05 2 ASP B O 1
ATOM 2425 N N . ILE B 1 3 ? -25.797 -17.016 7.539 1 28.33 3 ILE B N 1
ATOM 2426 C CA . ILE B 1 3 ? -25.438 -15.766 8.203 1 28.33 3 ILE B CA 1
ATOM 2427 C C . ILE B 1 3 ? -24.641 -14.875 7.254 1 28.33 3 ILE B C 1
ATOM 2429 O O . ILE B 1 3 ? -23.969 -15.375 6.348 1 28.33 3 ILE B O 1
ATOM 2433 N N . TYR B 1 4 ? -24.781 -13.469 7.195 1 34.5 4 TYR B N 1
ATOM 2434 C CA . TYR B 1 4 ? -24.203 -12.25 6.648 1 34.5 4 TYR B CA 1
ATOM 2435 C C . TYR B 1 4 ? -22.688 -12.383 6.48 1 34.5 4 TYR B C 1
ATOM 2437 O O . TYR B 1 4 ? -21.953 -12.383 7.465 1 34.5 4 TYR B O 1
ATOM 2445 N N . ASN B 1 5 ? -22.078 -13.312 5.746 1 45.62 5 ASN B N 1
ATOM 2446 C CA . ASN B 1 5 ? -20.688 -13.633 5.465 1 45.62 5 ASN B CA 1
ATOM 2447 C C . ASN B 1 5 ? -19.859 -12.375 5.242 1 45.62 5 ASN B C 1
ATOM 2449 O O . ASN B 1 5 ? -19.781 -11.859 4.125 1 45.62 5 ASN B O 1
ATOM 2453 N N . THR B 1 6 ? -19.828 -11.508 6.246 1 59.03 6 THR B N 1
ATOM 2454 C CA . THR B 1 6 ? -19.453 -10.148 6.609 1 59.03 6 THR B CA 1
ATOM 2455 C C . THR B 1 6 ? -18 -9.875 6.254 1 59.03 6 THR B C 1
ATOM 2457 O O . THR B 1 6 ? -17.578 -8.719 6.199 1 59.03 6 THR B O 1
ATOM 2460 N N . ASN B 1 7 ? -17.297 -10.805 5.652 1 76.44 7 ASN B N 1
ATOM 2461 C CA . ASN B 1 7 ? -15.883 -10.57 5.371 1 76.44 7 ASN B CA 1
ATOM 2462 C C . ASN B 1 7 ? -15.625 -10.438 3.871 1 76.44 7 ASN B C 1
ATOM 2464 O O . ASN B 1 7 ? -14.625 -10.945 3.363 1 76.44 7 ASN B O 1
ATOM 2468 N N . THR B 1 8 ? -16.688 -9.969 3.254 1 78.62 8 THR B N 1
ATOM 2469 C CA . THR B 1 8 ? -16.641 -9.859 1.801 1 78.62 8 THR B CA 1
ATOM 2470 C C . THR B 1 8 ? -16.766 -8.398 1.367 1 78.62 8 THR B C 1
ATOM 2472 O O . THR B 1 8 ? -17.562 -7.648 1.921 1 78.62 8 THR B O 1
ATOM 2475 N N . LEU B 1 9 ? -15.914 -8.039 0.556 1 81.25 9 LEU B N 1
ATOM 2476 C CA . LEU B 1 9 ? -16.047 -6.762 -0.136 1 81.25 9 LEU B CA 1
ATOM 2477 C C . LEU B 1 9 ? -16.375 -6.973 -1.61 1 81.25 9 LEU B C 1
ATOM 2479 O O . LEU B 1 9 ? -15.742 -7.793 -2.279 1 81.25 9 LEU B O 1
ATOM 2483 N N . ILE B 1 10 ? -17.391 -6.336 -2.104 1 72.06 10 ILE B N 1
ATOM 2484 C CA . ILE B 1 10 ? -17.812 -6.422 -3.494 1 72.06 10 ILE B CA 1
ATOM 2485 C C . ILE B 1 10 ? -17.469 -5.121 -4.223 1 72.06 10 ILE B C 1
ATOM 2487 O O . ILE B 1 10 ? -17.625 -4.031 -3.664 1 72.06 10 ILE B O 1
ATOM 2491 N N . ASP B 1 11 ? -16.891 -5.262 -5.383 1 70.94 11 ASP B N 1
ATOM 2492 C CA . ASP B 1 11 ? -16.656 -4.09 -6.223 1 70.94 11 ASP B CA 1
ATOM 2493 C C . ASP B 1 11 ? -17.969 -3.436 -6.641 1 70.94 11 ASP B C 1
ATOM 2495 O O . ASP B 1 11 ? -18.797 -4.062 -7.297 1 70.94 11 ASP B O 1
ATOM 2499 N N . GLU B 1 12 ? -18.047 -2.242 -6.246 1 66.94 12 GLU B N 1
ATOM 2500 C CA . GLU B 1 12 ? -19.328 -1.57 -6.477 1 66.94 12 GLU B CA 1
ATOM 2501 C C . GLU B 1 12 ? -19.562 -1.35 -7.965 1 66.94 12 GLU B C 1
ATOM 2503 O O . GLU B 1 12 ? -20.719 -1.339 -8.414 1 66.94 12 GLU B O 1
ATOM 2508 N N . GLN B 1 13 ? -18.516 -1.204 -8.703 1 63.84 13 GLN B N 1
ATOM 2509 C CA . GLN B 1 13 ? -18.641 -0.908 -10.125 1 63.84 13 GLN B CA 1
ATOM 2510 C C . GLN B 1 13 ? -18.953 -2.172 -10.922 1 63.84 13 GLN B C 1
ATOM 2512 O O . GLN B 1 13 ? -19.828 -2.16 -11.805 1 63.84 13 GLN B O 1
ATOM 2517 N N . THR B 1 14 ? -18.391 -3.281 -10.625 1 68.19 14 THR B N 1
ATOM 2518 C CA . THR B 1 14 ? -18.5 -4.48 -11.445 1 68.19 14 THR B CA 1
ATOM 2519 C C . THR B 1 14 ? -19.438 -5.496 -10.797 1 68.19 14 THR B C 1
ATOM 2521 O O . THR B 1 14 ? -19.938 -6.402 -11.469 1 68.19 14 THR B O 1
ATOM 2524 N N . GLY B 1 15 ? -19.656 -5.324 -9.453 1 71.12 15 GLY B N 1
ATOM 2525 C CA . GLY B 1 15 ? -20.438 -6.297 -8.711 1 71.12 15 GLY B CA 1
ATOM 2526 C C . GLY B 1 15 ? -19.672 -7.566 -8.391 1 71.12 15 GLY B C 1
ATOM 2527 O O . GLY B 1 15 ? -20.203 -8.469 -7.73 1 71.12 15 GLY B O 1
ATOM 2528 N N . ASN B 1 16 ? -18.5 -7.605 -8.805 1 75.62 16 ASN B N 1
ATOM 2529 C CA . ASN B 1 16 ? -17.641 -8.773 -8.578 1 75.62 16 ASN B CA 1
ATOM 2530 C C . ASN B 1 16 ? -17.062 -8.766 -7.168 1 75.62 16 ASN B C 1
ATOM 2532 O O . ASN B 1 16 ? -17.016 -7.727 -6.512 1 75.62 16 ASN B O 1
ATOM 2536 N N . LEU B 1 17 ? -16.828 -9.992 -6.773 1 83.38 17 LEU B N 1
ATOM 2537 C CA . LEU B 1 17 ? -16.094 -10.109 -5.52 1 83.38 17 LEU B CA 1
ATOM 2538 C C . LEU B 1 17 ? -14.773 -9.336 -5.59 1 83.38 17 LEU B C 1
ATOM 2540 O O . LEU B 1 17 ? -14.008 -9.492 -6.543 1 83.38 17 LEU B O 1
ATOM 2544 N N . ALA B 1 18 ? -14.625 -8.5 -4.723 1 85.56 18 ALA B N 1
ATOM 2545 C CA . ALA B 1 18 ? -13.359 -7.766 -4.645 1 85.56 18 ALA B CA 1
ATOM 2546 C C . ALA B 1 18 ? -12.391 -8.445 -3.676 1 85.56 18 ALA B C 1
ATOM 2548 O O . ALA B 1 18 ? -11.266 -8.773 -4.047 1 85.56 18 ALA B O 1
ATOM 2549 N N . PHE B 1 19 ? -12.93 -8.742 -2.512 1 91.06 19 PHE B N 1
ATOM 2550 C CA . PHE B 1 19 ? -12.125 -9.305 -1.43 1 91.06 19 PHE B CA 1
ATOM 2551 C C . PHE B 1 19 ? -12.984 -10.156 -0.507 1 91.06 19 PHE B C 1
ATOM 2553 O O . PHE B 1 19 ? -14.117 -9.789 -0.184 1 91.06 19 PHE B O 1
ATOM 2560 N N . LYS B 1 20 ? -12.5 -11.312 -0.13 1 92.31 20 LYS B N 1
ATOM 2561 C CA . LYS B 1 20 ? -13.211 -12.188 0.795 1 92.31 20 LYS B CA 1
ATOM 2562 C C . LYS B 1 20 ? -12.234 -12.977 1.665 1 92.31 20 LYS B C 1
ATOM 2564 O O . LYS B 1 20 ? -11.227 -13.492 1.17 1 92.31 20 LYS B O 1
ATOM 2569 N N . LEU B 1 21 ? -12.477 -12.961 2.951 1 94.12 21 LEU B N 1
ATOM 2570 C CA . LEU B 1 21 ? -11.672 -13.688 3.93 1 94.12 21 LEU B CA 1
ATOM 2571 C C . LEU B 1 21 ? -12.57 -14.531 4.84 1 94.12 21 LEU B C 1
ATOM 2573 O O . LEU B 1 21 ? -13.469 -14 5.488 1 94.12 21 LEU B O 1
ATOM 2577 N N . PHE B 1 22 ? -12.32 -15.867 4.879 1 91.44 22 PHE B N 1
ATOM 2578 C CA . PHE B 1 22 ? -13.164 -16.703 5.734 1 91.44 22 PHE B CA 1
ATOM 2579 C C . PHE B 1 22 ? -12.414 -17.953 6.164 1 91.44 22 PHE B C 1
ATOM 2581 O O . PHE B 1 22 ? -11.461 -18.375 5.508 1 91.44 22 PHE B O 1
ATOM 2588 N N . GLY B 1 23 ? -12.852 -18.406 7.312 1 91.56 23 GLY B N 1
ATOM 2589 C CA . GLY B 1 23 ? -12.336 -19.688 7.789 1 91.56 23 GLY B CA 1
ATOM 2590 C C . GLY B 1 23 ? -13.195 -20.875 7.367 1 91.56 23 GLY B C 1
ATOM 2591 O O . GLY B 1 23 ? -14.352 -20.703 6.988 1 91.56 23 GLY B O 1
ATOM 2592 N N . PHE B 1 24 ? -12.602 -22.078 7.398 1 88.19 24 PHE B N 1
ATOM 2593 C CA . PHE B 1 24 ? -13.359 -23.281 7.113 1 88.19 24 PHE B CA 1
ATOM 2594 C C . PHE B 1 24 ? -12.914 -24.438 8.016 1 88.19 24 PHE B C 1
ATOM 2596 O O . PHE B 1 24 ? -11.773 -24.453 8.469 1 88.19 24 PHE B O 1
ATOM 2603 N N . GLU B 1 25 ? -13.805 -25.297 8.5 1 84.56 25 GLU B N 1
ATOM 2604 C CA . GLU B 1 25 ? -13.523 -26.438 9.375 1 84.56 25 GLU B CA 1
ATOM 2605 C C . GLU B 1 25 ? -13.82 -27.75 8.68 1 84.56 25 GLU B C 1
ATOM 2607 O O . GLU B 1 25 ? -13.5 -28.828 9.203 1 84.56 25 GLU B O 1
ATOM 2612 N N . ASP B 1 26 ? -14.43 -27.75 7.605 1 69.56 26 ASP B N 1
ATOM 2613 C CA . ASP B 1 26 ? -14.672 -28.984 6.859 1 69.56 26 ASP B CA 1
ATOM 2614 C C . ASP B 1 26 ? -14.516 -28.75 5.355 1 69.56 26 ASP B C 1
ATOM 2616 O O . ASP B 1 26 ? -14.82 -27.672 4.852 1 69.56 26 ASP B O 1
ATOM 2620 N N . SER B 1 27 ? -13.641 -29.656 4.664 1 59.28 27 SER B N 1
ATOM 2621 C CA . SER B 1 27 ? -13.055 -29.531 3.334 1 59.28 27 SER B CA 1
ATOM 2622 C C . SER B 1 27 ? -14.094 -29.734 2.242 1 59.28 27 SER B C 1
ATOM 2624 O O . SER B 1 27 ? -13.805 -29.562 1.057 1 59.28 27 SER B O 1
ATOM 2626 N N . CYS B 1 28 ? -15.289 -30.047 2.586 1 63 28 CYS B N 1
ATOM 2627 C CA . CYS B 1 28 ? -16.109 -30.391 1.43 1 63 28 CYS B CA 1
ATOM 2628 C C . CYS B 1 28 ? -16.172 -29.234 0.438 1 63 28 CYS B C 1
ATOM 2630 O O . CYS B 1 28 ? -16.391 -29.453 -0.755 1 63 28 CYS B O 1
ATOM 2632 N N . GLN B 1 29 ? -15.5 -28.172 0.832 1 68.88 29 GLN B N 1
ATOM 2633 C CA . GLN B 1 29 ? -15.672 -27 -0.025 1 68.88 29 GLN B CA 1
ATOM 2634 C C . GLN B 1 29 ? -14.656 -27 -1.161 1 68.88 29 GLN B C 1
ATOM 2636 O O . GLN B 1 29 ? -14.859 -26.344 -2.184 1 68.88 29 GLN B O 1
ATOM 2641 N N . PHE B 1 30 ? -13.641 -27.906 -1.089 1 77 30 PHE B N 1
ATOM 2642 C CA . PHE B 1 30 ? -12.617 -27.891 -2.125 1 77 30 PHE B CA 1
ATOM 2643 C C . PHE B 1 30 ? -12.422 -29.281 -2.719 1 77 30 PHE B C 1
ATOM 2645 O O . PHE B 1 30 ? -11.391 -29.562 -3.344 1 77 30 PHE B O 1
ATOM 2652 N N . CYS B 1 31 ? -13.438 -30.125 -2.484 1 74.56 31 CYS B N 1
ATOM 2653 C CA . CYS B 1 31 ? -13.328 -31.516 -2.916 1 74.56 31 CYS B CA 1
ATOM 2654 C C . CYS B 1 31 ? -13.586 -31.641 -4.41 1 74.56 31 CYS B C 1
ATOM 2656 O O . CYS B 1 31 ? -13.195 -32.625 -5.031 1 74.56 31 CYS B O 1
ATOM 2658 N N . ASP B 1 32 ? -14.211 -30.672 -5 1 78.44 32 ASP B N 1
ATOM 2659 C CA . ASP B 1 32 ? -14.398 -30.641 -6.449 1 78.44 32 ASP B CA 1
ATOM 2660 C C . ASP B 1 32 ? -13.43 -29.672 -7.113 1 78.44 32 ASP B C 1
ATOM 2662 O O . ASP B 1 32 ? -12.75 -28.906 -6.43 1 78.44 32 ASP B O 1
ATOM 2666 N N . THR B 1 33 ? -13.289 -29.969 -8.32 1 82.12 33 THR B N 1
ATOM 2667 C CA . THR B 1 33 ? -12.445 -29.031 -9.055 1 82.12 33 THR B CA 1
ATOM 2668 C C . THR B 1 33 ? -13.039 -27.625 -9.039 1 82.12 33 THR B C 1
ATOM 2670 O O . THR B 1 33 ? -14.219 -27.438 -9.352 1 82.12 33 THR B O 1
ATOM 2673 N N . HIS B 1 34 ? -12.266 -26.766 -8.547 1 84.31 34 HIS B N 1
ATOM 2674 C CA . HIS B 1 34 ? -12.703 -25.375 -8.453 1 84.31 34 HIS B CA 1
ATOM 2675 C C . HIS B 1 34 ? -11.906 -24.484 -9.398 1 84.31 34 HIS B C 1
ATOM 2677 O O . HIS B 1 34 ? -10.758 -24.797 -9.727 1 84.31 34 HIS B O 1
ATOM 2683 N N . ARG B 1 35 ? -12.648 -23.531 -9.891 1 86.62 35 ARG B N 1
ATOM 2684 C CA . ARG B 1 35 ? -12.062 -22.438 -10.656 1 86.62 35 ARG B CA 1
ATOM 2685 C C . ARG B 1 35 ? -12.727 -21.109 -10.289 1 86.62 35 ARG B C 1
ATOM 2687 O O . ARG B 1 35 ? -13.938 -20.953 -10.438 1 86.62 35 ARG B O 1
ATOM 2694 N N . PHE B 1 36 ? -11.867 -20.328 -9.812 1 88.19 36 PHE B N 1
ATOM 2695 C CA . PHE B 1 36 ? -12.383 -19.016 -9.438 1 88.19 36 PHE B CA 1
ATOM 2696 C C . PHE B 1 36 ? -11.859 -17.938 -10.383 1 88.19 36 PHE B C 1
ATOM 2698 O O . PHE B 1 36 ? -10.805 -18.094 -10.984 1 88.19 36 PHE B O 1
ATOM 2705 N N . ASN B 1 37 ? -12.594 -16.859 -10.555 1 89.19 37 ASN B N 1
ATOM 2706 C CA . ASN B 1 37 ? -12.125 -15.75 -11.383 1 89.19 37 ASN B CA 1
ATOM 2707 C C . ASN B 1 37 ? -11.336 -14.734 -10.562 1 89.19 37 ASN B C 1
ATOM 2709 O O . ASN B 1 37 ? -11.203 -13.578 -10.969 1 89.19 37 ASN B O 1
ATOM 2713 N N . TYR B 1 38 ? -10.914 -15.203 -9.422 1 91.31 38 TYR B N 1
ATOM 2714 C CA . TYR B 1 38 ? -10.086 -14.367 -8.562 1 91.31 38 TYR B CA 1
ATOM 2715 C C . TYR B 1 38 ? -8.906 -15.164 -8 1 91.31 38 TYR B C 1
ATOM 2717 O O . TYR B 1 38 ? -8.875 -16.391 -8.109 1 91.31 38 TYR B O 1
ATOM 2725 N N . TYR B 1 39 ? -7.906 -14.414 -7.477 1 93.5 39 TYR B N 1
ATOM 2726 C CA . TYR B 1 39 ? -6.793 -15.055 -6.781 1 93.5 39 TYR B CA 1
ATOM 2727 C C . TYR B 1 39 ? -7.262 -15.711 -5.484 1 93.5 39 TYR B C 1
ATOM 2729 O O . TYR B 1 39 ? -8.148 -15.188 -4.805 1 93.5 39 TYR B O 1
ATOM 2737 N N . SER B 1 40 ? -6.637 -16.797 -5.168 1 94.06 40 SER B N 1
ATOM 2738 C CA . SER B 1 40 ? -6.977 -17.484 -3.934 1 94.06 40 SER B CA 1
ATOM 2739 C C . SER B 1 40 ? -5.723 -17.891 -3.164 1 94.06 40 SER B C 1
ATOM 2741 O O . SER B 1 40 ? -4.816 -18.516 -3.725 1 94.06 40 SER B O 1
ATOM 2743 N N . LEU B 1 41 ? -5.641 -17.5 -1.951 1 96.62 41 LEU B N 1
ATOM 2744 C CA . LEU B 1 41 ? -4.688 -18.016 -0.977 1 96.62 41 LEU B CA 1
ATOM 2745 C C . LEU B 1 41 ? -5.383 -18.906 0.046 1 96.62 41 LEU B C 1
ATOM 2747 O O . LEU B 1 41 ? -6.281 -18.453 0.762 1 96.62 41 LEU B O 1
ATOM 2751 N N . ILE B 1 42 ? -5.023 -20.141 0.088 1 96 42 ILE B N 1
ATOM 2752 C CA . ILE B 1 42 ? -5.66 -21.125 0.961 1 96 42 ILE B CA 1
ATOM 2753 C C . ILE B 1 42 ? -4.637 -21.672 1.951 1 96 42 ILE B C 1
ATOM 2755 O O . ILE B 1 42 ? -3.746 -22.438 1.571 1 96 42 ILE B O 1
ATOM 2759 N N . TRP B 1 43 ? -4.742 -21.297 3.16 1 97.38 43 TRP B N 1
ATOM 2760 C CA . TRP B 1 43 ? -3.854 -21.766 4.219 1 97.38 43 TRP B CA 1
ATOM 2761 C C . TRP B 1 43 ? -4.473 -22.938 4.977 1 97.38 43 TRP B C 1
ATOM 2763 O O . TRP B 1 43 ? -5.398 -22.75 5.77 1 97.38 43 TRP B O 1
ATOM 2773 N N . ILE B 1 44 ? -3.959 -24.141 4.699 1 95.81 44 ILE B N 1
ATOM 2774 C CA . ILE B 1 44 ? -4.371 -25.328 5.438 1 95.81 44 ILE B CA 1
ATOM 2775 C C . ILE B 1 44 ? -3.65 -25.375 6.785 1 95.81 44 ILE B C 1
ATOM 2777 O O . ILE B 1 44 ? -2.463 -25.703 6.848 1 95.81 44 ILE B O 1
ATOM 2781 N N . LYS B 1 45 ? -4.34 -25.062 7.797 1 96.12 45 LYS B N 1
ATOM 2782 C CA . LYS B 1 45 ? -3.754 -25.016 9.133 1 96.12 45 LYS B CA 1
ATOM 2783 C C . LYS B 1 45 ? -3.703 -26.391 9.766 1 96.12 45 LYS B C 1
ATOM 2785 O O . LYS B 1 45 ? -2.73 -26.734 10.445 1 96.12 45 LYS B O 1
ATOM 2790 N N . LYS B 1 46 ? -4.77 -27.141 9.594 1 95.06 46 LYS B N 1
ATOM 2791 C CA . LYS B 1 46 ? -4.859 -28.516 10.086 1 95.06 46 LYS B CA 1
ATOM 2792 C C . LYS B 1 46 ? -5.312 -29.469 8.977 1 95.06 46 LYS B C 1
ATOM 2794 O O . LYS B 1 46 ? -6.121 -29.094 8.125 1 95.06 46 LYS B O 1
ATOM 2799 N N . GLY B 1 47 ? -4.777 -30.703 9.078 1 93.06 47 GLY B N 1
ATOM 2800 C CA . GLY B 1 47 ? -5.148 -31.734 8.117 1 93.06 47 GLY B CA 1
ATOM 2801 C C . GLY B 1 47 ? -4.09 -31.969 7.059 1 93.06 47 GLY B C 1
ATOM 2802 O O . GLY B 1 47 ? -3.164 -31.156 6.906 1 93.06 47 GLY B O 1
ATOM 2803 N N . ARG B 1 48 ? -4.219 -33.094 6.41 1 94.12 48 ARG B N 1
ATOM 2804 C CA . ARG B 1 48 ? -3.301 -33.5 5.34 1 94.12 48 ARG B CA 1
ATOM 2805 C C . ARG B 1 48 ? -4.051 -34.094 4.164 1 94.12 48 ARG B C 1
ATOM 2807 O O . ARG B 1 48 ? -5.211 -34.5 4.297 1 94.12 48 ARG B O 1
ATOM 2814 N N . GLY B 1 49 ? -3.416 -34.062 3.016 1 94.31 49 GLY B N 1
ATOM 2815 C CA . GLY B 1 49 ? -4.035 -34.625 1.819 1 94.31 49 GLY B CA 1
ATOM 2816 C C . GLY B 1 49 ? -3.223 -34.375 0.562 1 94.31 49 GLY B C 1
ATOM 2817 O O . GLY B 1 49 ? -1.993 -34.312 0.613 1 94.31 49 GLY B O 1
ATOM 2818 N N . THR B 1 50 ? -3.965 -34.469 -0.523 1 95 50 THR B N 1
ATOM 2819 C CA . THR B 1 50 ? -3.35 -34.219 -1.823 1 95 50 THR B CA 1
ATOM 2820 C C . THR B 1 50 ? -4.074 -33.094 -2.566 1 95 50 THR B C 1
ATOM 2822 O O . THR B 1 50 ? -5.297 -33 -2.473 1 95 50 THR B O 1
ATOM 2825 N N . ALA B 1 51 ? -3.264 -32.312 -3.186 1 94.94 51 ALA B N 1
ATOM 2826 C CA . ALA B 1 51 ? -3.805 -31.25 -4.004 1 94.94 51 ALA B CA 1
ATOM 2827 C C . ALA B 1 51 ? -3.48 -31.453 -5.48 1 94.94 51 ALA B C 1
ATOM 2829 O O . ALA B 1 51 ? -2.33 -31.719 -5.836 1 94.94 51 ALA B O 1
ATOM 2830 N N . GLN B 1 52 ? -4.508 -31.422 -6.246 1 94.19 52 GLN B N 1
ATOM 2831 C CA . GLN B 1 52 ? -4.309 -31.344 -7.688 1 94.19 52 GLN B CA 1
ATOM 2832 C C . GLN B 1 52 ? -4.402 -29.891 -8.18 1 94.19 52 GLN B C 1
ATOM 2834 O O . GLN B 1 52 ? -5.434 -29.234 -8.008 1 94.19 52 GLN B O 1
ATOM 2839 N N . VAL B 1 53 ? -3.352 -29.391 -8.672 1 93.38 53 VAL B N 1
ATOM 2840 C CA . VAL B 1 53 ? -3.324 -28.047 -9.266 1 93.38 53 VAL B CA 1
ATOM 2841 C C . VAL B 1 53 ? -2.859 -28.141 -10.719 1 93.38 53 VAL B C 1
ATOM 2843 O O . VAL B 1 53 ? -1.787 -28.688 -11 1 93.38 53 VAL B O 1
ATOM 2846 N N . ASP B 1 54 ? -3.66 -27.594 -11.594 1 92.25 54 ASP B N 1
ATOM 2847 C CA . ASP B 1 54 ? -3.418 -27.812 -13.016 1 92.25 54 ASP B CA 1
ATOM 2848 C C . ASP B 1 54 ? -3.27 -29.312 -13.32 1 92.25 54 ASP B C 1
ATOM 2850 O O . ASP B 1 54 ? -4.164 -30.094 -13.016 1 92.25 54 ASP B O 1
ATOM 2854 N N . PHE B 1 55 ? -2.076 -29.688 -13.75 1 87.88 55 PHE B N 1
ATOM 2855 C CA . PHE B 1 55 ? -1.899 -31.062 -14.172 1 87.88 55 PHE B CA 1
ATOM 2856 C C . PHE B 1 55 ? -1.003 -31.812 -13.203 1 87.88 55 PHE B C 1
ATOM 2858 O O . PHE B 1 55 ? -0.555 -32.938 -13.492 1 87.88 55 PHE B O 1
ATOM 2865 N N . SER B 1 56 ? -0.853 -31.281 -12.047 1 91.75 56 SER B N 1
ATOM 2866 C CA . SER B 1 56 ? 0.09 -31.875 -11.117 1 91.75 56 SER B CA 1
ATOM 2867 C C . SER B 1 56 ? -0.57 -32.156 -9.766 1 91.75 56 SER B C 1
ATOM 2869 O O . SER B 1 56 ? -1.506 -31.469 -9.375 1 91.75 56 SER B O 1
ATOM 2871 N N . GLU B 1 57 ? -0.001 -33.156 -9.164 1 94.31 57 GLU B N 1
ATOM 2872 C CA . GLU B 1 57 ? -0.476 -33.531 -7.836 1 94.31 57 GLU B CA 1
ATOM 2873 C C . GLU B 1 57 ? 0.596 -33.312 -6.777 1 94.31 57 GLU B C 1
ATOM 2875 O O . GLU B 1 57 ? 1.773 -33.594 -7 1 94.31 57 GLU B O 1
ATOM 2880 N N . TYR B 1 58 ? 0.142 -32.812 -5.621 1 94.44 58 TYR B N 1
ATOM 2881 C CA . TYR B 1 58 ? 1.044 -32.5 -4.516 1 94.44 58 TYR B CA 1
ATOM 2882 C C . TYR B 1 58 ? 0.475 -33 -3.195 1 94.44 58 TYR B C 1
ATOM 2884 O O . TYR B 1 58 ? -0.684 -32.719 -2.871 1 94.44 58 TYR B O 1
ATOM 2892 N N . THR B 1 59 ? 1.331 -33.688 -2.48 1 95.88 59 THR B N 1
ATOM 2893 C CA . THR B 1 59 ? 0.949 -34 -1.106 1 95.88 59 THR B CA 1
ATOM 2894 C C . THR B 1 59 ? 1.201 -32.812 -0.197 1 95.88 59 THR B C 1
ATOM 2896 O O . THR B 1 59 ? 2.143 -32.031 -0.418 1 95.88 59 THR B O 1
ATOM 2899 N N . PHE B 1 60 ? 0.309 -32.625 0.785 1 95.56 60 PHE B N 1
ATOM 2900 C CA . PHE B 1 60 ? 0.528 -31.516 1.693 1 95.56 60 PHE B CA 1
ATOM 2901 C C . PHE B 1 60 ? 0.266 -31.922 3.137 1 95.56 60 PHE B C 1
ATOM 2903 O O . PHE B 1 60 ? -0.435 -32.906 3.389 1 95.56 60 PHE B O 1
ATOM 2910 N N . THR B 1 61 ? 0.926 -31.219 4.047 1 95.88 61 THR B N 1
ATOM 2911 C CA . THR B 1 61 ? 0.821 -31.375 5.496 1 95.88 61 THR B CA 1
ATOM 2912 C C . THR B 1 61 ? 0.25 -30.109 6.133 1 95.88 61 THR B C 1
ATOM 2914 O O . THR B 1 61 ? 0.031 -29.109 5.449 1 95.88 61 THR B O 1
ATOM 2917 N N . PRO B 1 62 ? -0.056 -30.172 7.438 1 95.94 62 PRO B N 1
ATOM 2918 C CA . PRO B 1 62 ? -0.545 -28.969 8.094 1 95.94 62 PRO B CA 1
ATOM 2919 C C . PRO B 1 62 ? 0.391 -27.766 7.898 1 95.94 62 PRO B C 1
ATOM 2921 O O . PRO B 1 62 ? 1.604 -27.953 7.77 1 95.94 62 PRO B O 1
ATOM 2924 N N . ASN B 1 63 ? -0.196 -26.594 7.879 1 97.38 63 ASN B N 1
ATOM 2925 C CA . ASN B 1 63 ? 0.501 -25.328 7.73 1 97.38 63 ASN B CA 1
ATOM 2926 C C . ASN B 1 63 ? 1.114 -25.172 6.34 1 97.38 63 ASN B C 1
ATOM 2928 O O . ASN B 1 63 ? 2.299 -24.859 6.211 1 97.38 63 ASN B O 1
ATOM 2932 N N . THR B 1 64 ? 0.29 -25.484 5.379 1 97.25 64 THR B N 1
ATOM 2933 C CA . THR B 1 64 ? 0.627 -25.297 3.973 1 97.25 64 THR B CA 1
ATOM 2934 C C . THR B 1 64 ? -0.246 -24.219 3.346 1 97.25 64 THR B C 1
ATOM 2936 O O . THR B 1 64 ? -1.467 -24.219 3.521 1 97.25 64 THR B O 1
ATOM 2939 N N . LEU B 1 65 ? 0.382 -23.266 2.719 1 98.12 65 LEU B N 1
ATOM 2940 C CA . LEU B 1 65 ? -0.323 -22.188 2.035 1 98.12 65 LEU B CA 1
ATOM 2941 C C . LEU B 1 65 ? -0.272 -22.375 0.522 1 98.12 65 LEU B C 1
ATOM 2943 O O . LEU B 1 65 ? 0.812 -22.453 -0.062 1 98.12 65 LEU B O 1
ATOM 2947 N N . PHE B 1 66 ? -1.419 -22.484 -0.113 1 96.88 66 PHE B N 1
ATOM 2948 C CA . PHE B 1 66 ? -1.522 -22.594 -1.562 1 96.88 66 PHE B CA 1
ATOM 2949 C C . PHE B 1 66 ? -1.837 -21.25 -2.195 1 96.88 66 PHE B C 1
ATOM 2951 O O . PHE B 1 66 ? -2.602 -20.453 -1.636 1 96.88 66 PHE B O 1
ATOM 2958 N N . ALA B 1 67 ? -1.284 -20.969 -3.279 1 96.38 67 ALA B N 1
ATOM 2959 C CA . ALA B 1 67 ? -1.574 -19.781 -4.07 1 96.38 67 ALA B CA 1
ATOM 2960 C C . ALA B 1 67 ? -2.061 -20.156 -5.469 1 96.38 67 ALA B C 1
ATOM 2962 O O . ALA B 1 67 ? -1.328 -20.781 -6.242 1 96.38 67 ALA B O 1
ATOM 2963 N N . VAL B 1 68 ? -3.271 -19.75 -5.816 1 95.06 68 VAL B N 1
ATOM 2964 C CA . VAL B 1 68 ? -3.906 -20.125 -7.074 1 95.06 68 VAL B CA 1
ATOM 2965 C C . VAL B 1 68 ? -4.324 -18.875 -7.836 1 95.06 68 VAL B C 1
ATOM 2967 O O . VAL B 1 68 ? -4.828 -17.922 -7.238 1 95.06 68 VAL B O 1
ATOM 2970 N N . THR B 1 69 ? -4.102 -18.859 -9.109 1 93.88 69 THR B N 1
ATOM 2971 C CA . THR B 1 69 ? -4.434 -17.703 -9.953 1 93.88 69 THR B CA 1
ATOM 2972 C C . THR B 1 69 ? -5.836 -17.859 -10.531 1 93.88 69 THR B C 1
ATOM 2974 O O . THR B 1 69 ? -6.441 -18.922 -10.453 1 93.88 69 THR B O 1
ATOM 2977 N N . PRO B 1 70 ? -6.391 -16.797 -11.062 1 92.75 70 PRO B N 1
ATOM 2978 C CA . PRO B 1 70 ? -7.73 -16.875 -11.656 1 92.75 70 PRO B CA 1
ATOM 2979 C C . PRO B 1 70 ? -7.84 -17.938 -12.734 1 92.75 70 PRO B C 1
ATOM 2981 O O . PRO B 1 70 ? -7.027 -17.969 -13.664 1 92.75 70 PRO B O 1
ATOM 2984 N N . TYR B 1 71 ? -8.797 -18.797 -12.516 1 93.06 71 TYR B N 1
ATOM 2985 C CA . TYR B 1 71 ? -9.18 -19.875 -13.43 1 93.06 71 TYR B CA 1
ATOM 2986 C C . TYR B 1 71 ? -8.086 -20.922 -13.523 1 93.06 71 TYR B C 1
ATOM 2988 O O . TYR B 1 71 ? -7.965 -21.625 -14.539 1 93.06 71 TYR B O 1
ATOM 2996 N N . GLN B 1 72 ? -7.293 -20.984 -12.555 1 93.44 72 GLN B N 1
ATOM 2997 C CA . GLN B 1 72 ? -6.398 -22.109 -12.367 1 93.44 72 GLN B CA 1
ATOM 2998 C C . GLN B 1 72 ? -7.105 -23.266 -11.648 1 93.44 72 GLN B C 1
ATOM 3000 O O . GLN B 1 72 ? -7.477 -23.125 -10.477 1 93.44 72 GLN B O 1
ATOM 3005 N N . PRO B 1 73 ? -7.266 -24.312 -12.336 1 93.19 73 PRO B N 1
ATOM 3006 C CA . PRO B 1 73 ? -8.008 -25.406 -11.703 1 93.19 73 PRO B CA 1
ATOM 3007 C C . PRO B 1 73 ? -7.258 -26.031 -10.531 1 93.19 73 PRO B C 1
ATOM 3009 O O . PRO B 1 73 ? -6.043 -26.219 -10.602 1 93.19 73 PRO B O 1
ATOM 3012 N N . PHE B 1 74 ? -8.023 -26.328 -9.445 1 93.88 74 PHE B N 1
ATOM 3013 C CA . PHE B 1 74 ? -7.426 -27.047 -8.32 1 93.88 74 PHE B CA 1
ATOM 3014 C C . PHE B 1 74 ? -8.477 -27.844 -7.562 1 93.88 74 PHE B C 1
ATOM 3016 O O . PHE B 1 74 ? -9.672 -27.531 -7.633 1 93.88 74 PHE B O 1
ATOM 3023 N N . THR B 1 75 ? -8.008 -28.891 -6.891 1 93.25 75 THR B N 1
ATOM 3024 C CA . THR B 1 75 ? -8.844 -29.734 -6.051 1 93.25 75 THR B CA 1
ATOM 3025 C C . THR B 1 75 ? -8.047 -30.297 -4.879 1 93.25 75 THR B C 1
ATOM 3027 O O . THR B 1 75 ? -6.883 -30.672 -5.039 1 93.25 75 THR B O 1
ATOM 3030 N N . PHE B 1 76 ? -8.719 -30.375 -3.771 1 92.69 76 PHE B N 1
ATOM 3031 C CA . PHE B 1 76 ? -8.109 -30.984 -2.6 1 92.69 76 PHE B CA 1
ATOM 3032 C C . PHE B 1 76 ? -8.781 -32.312 -2.283 1 92.69 76 PHE B C 1
ATOM 3034 O O . PHE B 1 76 ? -10.008 -32.438 -2.318 1 92.69 76 PHE B O 1
ATOM 3041 N N . THR B 1 77 ? -8.023 -33.25 -2.119 1 92.12 77 THR B N 1
ATOM 3042 C CA . THR B 1 77 ? -8.477 -34.5 -1.581 1 92.12 77 THR B CA 1
ATOM 3043 C C . THR B 1 77 ? -7.988 -34.688 -0.146 1 92.12 77 THR B C 1
ATOM 3045 O O . THR B 1 77 ? -6.785 -34.781 0.102 1 92.12 77 THR B O 1
ATOM 3048 N N . GLU B 1 78 ? -8.922 -34.812 0.745 1 90.31 78 GLU B N 1
ATOM 3049 C CA . GLU B 1 78 ? -8.578 -34.844 2.162 1 90.31 78 GLU B CA 1
ATOM 3050 C C . GLU B 1 78 ? -8.297 -36.25 2.637 1 90.31 78 GLU B C 1
ATOM 3052 O O . GLU B 1 78 ? -9.016 -37.188 2.27 1 90.31 78 GLU B O 1
ATOM 3057 N N . GLU B 1 79 ? -7.285 -36.469 3.299 1 90.69 79 GLU B N 1
ATOM 3058 C CA . GLU B 1 79 ? -7.023 -37.688 4.074 1 90.69 79 GLU B CA 1
ATOM 3059 C C . GLU B 1 79 ? -7.504 -37.531 5.516 1 90.69 79 GLU B C 1
ATOM 3061 O O . GLU B 1 79 ? -7.902 -38.5 6.148 1 90.69 79 GLU B O 1
ATOM 3066 N N . GLU B 1 80 ? -7.387 -36.344 6.016 1 89.5 80 GLU B N 1
ATOM 3067 C CA . GLU B 1 80 ? -7.918 -35.875 7.289 1 89.5 80 GLU B CA 1
ATOM 3068 C C . GLU B 1 80 ? -8.734 -34.594 7.109 1 89.5 80 GLU B C 1
ATOM 3070 O O . GLU B 1 80 ? -8.516 -33.844 6.16 1 89.5 80 GLU B O 1
ATOM 3075 N N . PRO B 1 81 ? -9.664 -34.438 8.008 1 90.12 81 PRO B N 1
ATOM 3076 C CA . PRO B 1 81 ? -10.438 -33.188 7.879 1 90.12 81 PRO B CA 1
ATOM 3077 C C . PRO B 1 81 ? -9.562 -31.953 7.84 1 90.12 81 PRO B C 1
ATOM 3079 O O . PRO B 1 81 ? -8.617 -31.828 8.625 1 90.12 81 PRO B O 1
ATOM 3082 N N . LEU B 1 82 ? -9.875 -31.141 6.941 1 93.12 82 LEU B N 1
ATOM 3083 C CA . LEU B 1 82 ? -9.07 -29.938 6.738 1 93.12 82 LEU B CA 1
ATOM 3084 C C . LEU B 1 82 ? -9.688 -28.734 7.449 1 93.12 82 LEU B C 1
ATOM 3086 O O . LEU B 1 82 ? -10.914 -28.594 7.48 1 93.12 82 LEU B O 1
ATOM 3090 N N . GLU B 1 83 ? -8.891 -27.969 8.086 1 94.56 83 GLU B N 1
ATOM 3091 C CA . GLU B 1 83 ? -9.234 -26.656 8.625 1 94.56 83 GLU B CA 1
ATOM 3092 C C . GLU B 1 83 ? -8.25 -25.578 8.141 1 94.56 83 GLU B C 1
ATOM 3094 O O . GLU B 1 83 ? -7.055 -25.844 8.023 1 94.56 83 GLU B O 1
ATOM 3099 N N . GLY B 1 84 ? -8.828 -24.391 7.832 1 94.88 84 GLY B N 1
ATOM 3100 C CA . GLY B 1 84 ? -7.91 -23.359 7.383 1 94.88 84 GLY B CA 1
ATOM 3101 C C . GLY B 1 84 ? -8.594 -22.047 7.105 1 94.88 84 GLY B C 1
ATOM 3102 O O . GLY B 1 84 ? -9.664 -21.766 7.648 1 94.88 84 GLY B O 1
ATOM 3103 N N . VAL B 1 85 ? -7.906 -21.203 6.469 1 95.5 85 VAL B N 1
ATOM 3104 C CA . VAL B 1 85 ? -8.375 -19.875 6.109 1 95.5 85 VAL B CA 1
ATOM 3105 C C . VAL B 1 85 ? -8.188 -19.641 4.609 1 95.5 85 VAL B C 1
ATOM 3107 O O . VAL B 1 85 ? -7.207 -20.109 4.023 1 95.5 85 VAL B O 1
ATOM 3110 N N . VAL B 1 86 ? -9.148 -18.984 4.016 1 94.94 86 VAL B N 1
ATOM 3111 C CA . VAL B 1 86 ? -9.109 -18.672 2.59 1 94.94 86 VAL B CA 1
ATOM 3112 C C . VAL B 1 86 ? -9.164 -17.156 2.385 1 94.94 86 VAL B C 1
ATOM 3114 O O . VAL B 1 86 ? -9.953 -16.469 3.031 1 94.94 86 VAL B O 1
ATOM 3117 N N . LEU B 1 87 ? -8.273 -16.688 1.596 1 95.62 87 LEU B N 1
ATOM 3118 C CA . LEU B 1 87 ? -8.266 -15.289 1.16 1 95.62 87 LEU B CA 1
ATOM 3119 C C . LEU B 1 87 ? -8.43 -15.195 -0.353 1 95.62 87 LEU B C 1
ATOM 3121 O O . LEU B 1 87 ? -7.586 -15.68 -1.106 1 95.62 87 LEU B O 1
ATOM 3125 N N . HIS B 1 88 ? -9.555 -14.609 -0.839 1 93.75 88 HIS B N 1
ATOM 3126 C CA . HIS B 1 88 ? -9.836 -14.352 -2.246 1 93.75 88 HIS B CA 1
ATOM 3127 C C . HIS B 1 88 ? -9.719 -12.867 -2.566 1 93.75 88 HIS B C 1
ATOM 3129 O O . HIS B 1 88 ? -10.148 -12.023 -1.772 1 93.75 88 HIS B O 1
ATOM 3135 N N . PHE B 1 89 ? -9.141 -12.516 -3.65 1 92.31 89 PHE B N 1
ATOM 3136 C CA . PHE B 1 89 ? -9.18 -11.125 -4.094 1 92.31 89 PHE B CA 1
ATOM 3137 C C . PHE B 1 89 ? -9.164 -11.047 -5.617 1 92.31 89 PHE B C 1
ATOM 3139 O O . PHE B 1 89 ? -8.453 -11.797 -6.277 1 92.31 89 PHE B O 1
ATOM 3146 N N . HIS B 1 90 ? -9.945 -10.195 -6.141 1 90 90 HIS B N 1
ATOM 3147 C CA . HIS B 1 90 ? -10.047 -10.008 -7.586 1 90 90 HIS B CA 1
ATOM 3148 C C . HIS B 1 90 ? -8.93 -9.117 -8.109 1 90 90 HIS B C 1
ATOM 3150 O O . HIS B 1 90 ? -8.453 -8.227 -7.402 1 90 90 HIS B O 1
ATOM 3156 N N . PRO B 1 91 ? -8.531 -9.328 -9.336 1 85.19 91 PRO B N 1
ATOM 3157 C CA . PRO B 1 91 ? -7.496 -8.469 -9.914 1 85.19 91 PRO B CA 1
ATOM 3158 C C . PRO B 1 91 ? -7.891 -6.988 -9.914 1 85.19 91 PRO B C 1
ATOM 3160 O O . PRO B 1 91 ? -7.02 -6.117 -9.898 1 85.19 91 PRO B O 1
ATOM 3163 N N . ASP B 1 92 ? -9.148 -6.66 -9.859 1 77.62 92 ASP B N 1
ATOM 3164 C CA . ASP B 1 92 ? -9.602 -5.277 -9.773 1 77.62 92 ASP B CA 1
ATOM 3165 C C . ASP B 1 92 ? -9.305 -4.684 -8.398 1 77.62 92 ASP B C 1
ATOM 3167 O O . ASP B 1 92 ? -9.156 -3.469 -8.266 1 77.62 92 ASP B O 1
ATOM 3171 N N . PHE B 1 93 ? -9.367 -5.539 -7.531 1 79.25 93 PHE B N 1
ATOM 3172 C CA . PHE B 1 93 ? -9.039 -5.117 -6.176 1 79.25 93 PHE B CA 1
ATOM 3173 C C . PHE B 1 93 ? -7.543 -4.879 -6.027 1 79.25 93 PHE B C 1
ATOM 3175 O O . PHE B 1 93 ? -7.125 -3.836 -5.52 1 79.25 93 PHE B O 1
ATOM 3182 N N . PHE B 1 94 ? -6.82 -5.828 -6.543 1 80.62 94 PHE B N 1
ATOM 3183 C CA . PHE B 1 94 ? -5.367 -5.723 -6.535 1 80.62 94 PHE B CA 1
ATOM 3184 C C . PHE B 1 94 ? -4.762 -6.492 -7.707 1 80.62 94 PHE B C 1
ATOM 3186 O O . PHE B 1 94 ? -4.812 -7.723 -7.738 1 80.62 94 PHE B O 1
ATOM 3193 N N . CYS B 1 95 ? -4.109 -5.695 -8.516 1 72.38 95 CYS B N 1
ATOM 3194 C CA . CYS B 1 95 ? -3.582 -6.297 -9.734 1 72.38 95 CYS B CA 1
ATOM 3195 C C . CYS B 1 95 ? -2.133 -6.73 -9.547 1 72.38 95 CYS B C 1
ATOM 3197 O O . CYS B 1 95 ? -1.233 -5.895 -9.477 1 72.38 95 CYS B O 1
ATOM 3199 N N . ILE B 1 96 ? -1.94 -7.91 -9.562 1 73.69 96 ILE B N 1
ATOM 3200 C CA . ILE B 1 96 ? -0.611 -8.461 -9.32 1 73.69 96 ILE B CA 1
ATOM 3201 C C . ILE B 1 96 ? 0.313 -8.102 -10.484 1 73.69 96 ILE B C 1
ATOM 3203 O O . ILE B 1 96 ? 1.513 -7.895 -10.289 1 73.69 96 ILE B O 1
ATOM 3207 N N . HIS B 1 97 ? -0.312 -8.008 -11.68 1 69.88 97 HIS B N 1
ATOM 3208 C CA . HIS B 1 97 ? 0.502 -7.699 -12.852 1 69.88 97 HIS B CA 1
ATOM 3209 C C . HIS B 1 97 ? 0.991 -6.254 -12.812 1 69.88 97 HIS B C 1
ATOM 3211 O O . HIS B 1 97 ? 2.156 -5.98 -13.109 1 69.88 97 HIS B O 1
ATOM 3217 N N . LYS B 1 98 ? 0.129 -5.406 -12.43 1 67.5 98 LYS B N 1
ATOM 3218 C CA . LYS B 1 98 ? 0.466 -3.988 -12.383 1 67.5 98 LYS B CA 1
ATOM 3219 C C . LYS B 1 98 ? 1.395 -3.684 -11.211 1 67.5 98 LYS B C 1
ATOM 3221 O O . LYS B 1 98 ? 2.248 -2.797 -11.305 1 67.5 98 LYS B O 1
ATOM 3226 N N . HIS B 1 99 ? 1.223 -4.535 -10.258 1 66.81 99 HIS B N 1
ATOM 3227 C CA . HIS B 1 99 ? 1.979 -4.25 -9.039 1 66.81 99 HIS B CA 1
ATOM 3228 C C . HIS B 1 99 ? 3.129 -5.238 -8.867 1 66.81 99 HIS B C 1
ATOM 3230 O O . HIS B 1 99 ? 3.592 -5.465 -7.746 1 66.81 99 HIS B O 1
ATOM 3236 N N . HIS B 1 100 ? 3.492 -5.863 -9.922 1 64.31 100 HIS B N 1
ATOM 3237 C CA . HIS B 1 100 ? 4.52 -6.898 -9.906 1 64.31 100 HIS B CA 1
ATOM 3238 C C . HIS B 1 100 ? 5.793 -6.398 -9.242 1 64.31 100 HIS B C 1
ATOM 3240 O O . HIS B 1 100 ? 6.355 -7.082 -8.375 1 64.31 100 HIS B O 1
ATOM 3246 N N . GLU B 1 101 ? 6.133 -5.309 -9.625 1 61.53 101 GLU B N 1
ATOM 3247 C CA . GLU B 1 101 ? 7.367 -4.762 -9.07 1 61.53 101 GLU B CA 1
ATOM 3248 C C . GLU B 1 101 ? 7.219 -4.477 -7.578 1 61.53 101 GLU B C 1
ATOM 3250 O O . GLU B 1 101 ? 8.203 -4.52 -6.832 1 61.53 101 GLU B O 1
ATOM 3255 N N . GLN B 1 102 ? 5.949 -4.418 -7.234 1 60.72 102 GLN B N 1
ATOM 3256 C CA . GLN B 1 102 ? 5.691 -3.984 -5.863 1 60.72 102 GLN B CA 1
ATOM 3257 C C . GLN B 1 102 ? 5.605 -5.18 -4.918 1 60.72 102 GLN B C 1
ATOM 3259 O O . GLN B 1 102 ? 5.984 -5.082 -3.75 1 60.72 102 GLN B O 1
ATOM 3264 N N . VAL B 1 103 ? 5.098 -6.23 -5.383 1 72.06 103 VAL B N 1
ATOM 3265 C CA . VAL B 1 103 ? 4.836 -7.328 -4.453 1 72.06 103 VAL B CA 1
ATOM 3266 C C . VAL B 1 103 ? 5.719 -8.523 -4.801 1 72.06 103 VAL B C 1
ATOM 3268 O O . VAL B 1 103 ? 5.934 -9.406 -3.969 1 72.06 103 VAL B O 1
ATOM 3271 N N . ALA B 1 104 ? 6.312 -8.453 -5.934 1 66.5 104 ALA B N 1
ATOM 3272 C CA . ALA B 1 104 ? 7.262 -9.461 -6.402 1 66.5 104 ALA B CA 1
ATOM 3273 C C . ALA B 1 104 ? 6.699 -10.867 -6.23 1 66.5 104 ALA B C 1
ATOM 3275 O O . ALA B 1 104 ? 7.414 -11.781 -5.812 1 66.5 104 ALA B O 1
ATOM 3276 N N . CYS B 1 105 ? 5.305 -10.898 -6.379 1 81.44 105 CYS B N 1
ATOM 3277 C CA . CYS B 1 105 ? 4.695 -12.203 -6.141 1 81.44 105 CYS B CA 1
ATOM 3278 C C . CYS B 1 105 ? 4.453 -12.938 -7.453 1 81.44 105 CYS B C 1
ATOM 3280 O O . CYS B 1 105 ? 4.242 -14.156 -7.457 1 81.44 105 CYS B O 1
ATOM 3282 N N . ASN B 1 106 ? 4.523 -12.156 -8.516 1 83.06 106 ASN B N 1
ATOM 3283 C CA . ASN B 1 106 ? 4.406 -12.789 -9.828 1 83.06 106 ASN B CA 1
ATOM 3284 C C . ASN B 1 106 ? 5.668 -13.57 -10.188 1 83.06 106 ASN B C 1
ATOM 3286 O O . ASN B 1 106 ? 6.781 -13.055 -10.062 1 83.06 106 ASN B O 1
ATOM 3290 N N . GLY B 1 107 ? 5.465 -14.812 -10.5 1 86.69 107 GLY B N 1
ATOM 3291 C CA . GLY B 1 107 ? 6.602 -15.664 -10.82 1 86.69 107 GLY B CA 1
ATOM 3292 C C . GLY B 1 107 ? 7.227 -16.312 -9.594 1 86.69 107 GLY B C 1
ATOM 3293 O O . GLY B 1 107 ? 8.242 -17 -9.703 1 86.69 107 GLY B O 1
ATOM 3294 N N . VAL B 1 108 ? 6.672 -15.984 -8.469 1 89.75 108 VAL B N 1
ATOM 3295 C CA . VAL B 1 108 ? 7.152 -16.594 -7.23 1 89.75 108 VAL B CA 1
ATOM 3296 C C . VAL B 1 108 ? 6 -17.297 -6.516 1 89.75 108 VAL B C 1
ATOM 3298 O O . VAL B 1 108 ? 5.797 -18.5 -6.695 1 89.75 108 VAL B O 1
ATOM 3301 N N . LEU B 1 109 ? 5.102 -16.422 -6.008 1 91.44 109 LEU B N 1
ATOM 3302 C CA . LEU B 1 109 ? 3.943 -16.969 -5.309 1 91.44 109 LEU B CA 1
ATOM 3303 C C . LEU B 1 109 ? 2.896 -17.453 -6.301 1 91.44 109 LEU B C 1
ATOM 3305 O O . LEU B 1 109 ? 2.287 -18.516 -6.094 1 91.44 109 LEU B O 1
ATOM 3309 N N . PHE B 1 110 ? 2.748 -16.625 -7.328 1 92.56 110 PHE B N 1
ATOM 3310 C CA . PHE B 1 110 ? 1.804 -16.922 -8.398 1 92.56 110 PHE B CA 1
ATOM 3311 C C . PHE B 1 110 ? 2.529 -17.078 -9.734 1 92.56 110 PHE B C 1
ATOM 3313 O O . PHE B 1 110 ? 3.617 -16.531 -9.922 1 92.56 110 PHE B O 1
ATOM 3320 N N . ASN B 1 111 ? 1.963 -17.859 -10.609 1 91.5 111 ASN B N 1
ATOM 3321 C CA . ASN B 1 111 ? 2.406 -17.969 -12 1 91.5 111 ASN B CA 1
ATOM 3322 C C . ASN B 1 111 ? 3.834 -18.5 -12.086 1 91.5 111 ASN B C 1
ATOM 3324 O O . ASN B 1 111 ? 4.621 -18.031 -12.914 1 91.5 111 ASN B O 1
ATOM 3328 N N . ASN B 1 112 ? 4.188 -19.297 -11.195 1 91.38 112 ASN B N 1
ATOM 3329 C CA . ASN B 1 112 ? 5.461 -20.016 -11.25 1 91.38 112 ASN B CA 1
ATOM 3330 C C . ASN B 1 112 ? 5.27 -21.469 -11.648 1 91.38 112 ASN B C 1
ATOM 3332 O O . ASN B 1 112 ? 4.828 -22.297 -10.836 1 91.38 112 ASN B O 1
ATOM 3336 N N . ILE B 1 113 ? 5.668 -21.828 -12.828 1 93 113 ILE B N 1
ATOM 3337 C CA . ILE B 1 113 ? 5.406 -23.172 -13.336 1 93 113 ILE B CA 1
ATOM 3338 C C . ILE B 1 113 ? 6.547 -24.109 -12.938 1 93 113 ILE B C 1
ATOM 3340 O O . ILE B 1 113 ? 6.473 -25.312 -13.164 1 93 113 ILE B O 1
ATOM 3344 N N . TYR B 1 114 ? 7.535 -23.594 -12.305 1 92 114 TYR B N 1
ATOM 3345 C CA . TYR B 1 114 ? 8.727 -24.391 -12.016 1 92 114 TYR B CA 1
ATOM 3346 C C . TYR B 1 114 ? 8.758 -24.812 -10.555 1 92 114 TYR B C 1
ATOM 3348 O O . TYR B 1 114 ? 9.695 -25.484 -10.109 1 92 114 TYR B O 1
ATOM 3356 N N . SER B 1 115 ? 7.789 -24.359 -9.812 1 91.69 115 SER B N 1
ATOM 3357 C CA . SER B 1 115 ? 7.703 -24.719 -8.398 1 91.69 115 SER B CA 1
ATOM 3358 C C . SER B 1 115 ? 6.273 -25.047 -7.996 1 91.69 115 SER B C 1
ATOM 3360 O O . SER B 1 115 ? 5.32 -24.609 -8.641 1 91.69 115 SER B O 1
ATOM 3362 N N . PRO B 1 116 ? 6.156 -25.891 -6.977 1 93.31 116 PRO B N 1
ATOM 3363 C CA . PRO B 1 116 ? 4.801 -26.172 -6.5 1 93.31 116 PRO B CA 1
ATOM 3364 C C . PRO B 1 116 ? 4.055 -24.906 -6.078 1 93.31 116 PRO B C 1
ATOM 3366 O O . PRO B 1 116 ? 4.66 -23.969 -5.555 1 93.31 116 PRO B O 1
ATOM 3369 N N . PRO B 1 117 ? 2.779 -24.828 -6.312 1 94.62 117 PRO B N 1
ATOM 3370 C CA . PRO B 1 117 ? 1.988 -23.641 -5.969 1 94.62 117 PRO B CA 1
ATOM 3371 C C . PRO B 1 117 ? 1.628 -23.578 -4.488 1 94.62 117 PRO B C 1
ATOM 3373 O O . PRO B 1 117 ? 0.472 -23.328 -4.137 1 94.62 117 PRO B O 1
ATOM 3376 N N . MET B 1 118 ? 2.6 -23.875 -3.65 1 95.94 118 MET B N 1
ATOM 3377 C CA . MET B 1 118 ? 2.383 -23.891 -2.205 1 95.94 118 MET B CA 1
ATOM 3378 C C . MET B 1 118 ? 3.674 -23.594 -1.454 1 95.94 118 MET B C 1
ATOM 3380 O O . MET B 1 118 ? 4.762 -23.641 -2.033 1 95.94 118 MET B O 1
ATOM 3384 N N . LEU B 1 119 ? 3.602 -23.203 -0.23 1 96.25 119 LEU B N 1
ATOM 3385 C CA . LEU B 1 119 ? 4.734 -23.047 0.677 1 96.25 119 LEU B CA 1
ATOM 3386 C C . LEU B 1 119 ? 4.371 -23.516 2.084 1 96.25 119 LEU B C 1
ATOM 3388 O O . LEU B 1 119 ? 3.195 -23.547 2.449 1 96.25 119 LEU B O 1
ATOM 3392 N N . CYS B 1 120 ? 5.355 -23.891 2.752 1 96.38 120 CYS B N 1
ATOM 3393 C CA . CYS B 1 120 ? 5.176 -24.25 4.152 1 96.38 120 CYS B CA 1
ATOM 3394 C C . CYS B 1 120 ? 5.164 -23.016 5.039 1 96.38 120 CYS B C 1
ATOM 3396 O O . CYS B 1 120 ? 6.062 -22.172 4.953 1 96.38 120 CYS B O 1
ATOM 3398 N N . VAL B 1 121 ? 4.172 -22.859 5.824 1 97.12 121 VAL B N 1
ATOM 3399 C CA . VAL B 1 121 ? 4.117 -21.781 6.809 1 97.12 121 VAL B CA 1
ATOM 3400 C C . VAL B 1 121 ? 4.855 -22.203 8.078 1 97.12 121 VAL B C 1
ATOM 3402 O O . VAL B 1 121 ? 4.301 -22.922 8.922 1 97.12 121 VAL B O 1
ATOM 3405 N N . THR B 1 122 ? 6.027 -21.719 8.211 1 93.62 122 THR B N 1
ATOM 3406 C CA . THR B 1 122 ? 6.871 -22.094 9.344 1 93.62 122 THR B CA 1
ATOM 3407 C C . THR B 1 122 ? 6.383 -21.406 10.625 1 93.62 122 THR B C 1
ATOM 3409 O O . THR B 1 122 ? 5.574 -20.484 10.57 1 93.62 122 THR B O 1
ATOM 3412 N N . GLU B 1 123 ? 6.883 -21.781 11.68 1 90.25 123 GLU B N 1
ATOM 3413 C CA . GLU B 1 123 ? 6.469 -21.25 12.977 1 90.25 123 GLU B CA 1
ATOM 3414 C C . GLU B 1 123 ? 6.766 -19.766 13.094 1 90.25 123 GLU B C 1
ATOM 3416 O O . GLU B 1 123 ? 5.988 -19.016 13.688 1 90.25 123 GLU B O 1
ATOM 3421 N N . ASP B 1 124 ? 7.855 -19.391 12.508 1 86.31 124 ASP B N 1
ATOM 3422 C CA . ASP B 1 124 ? 8.305 -18.016 12.633 1 86.31 124 ASP B CA 1
ATOM 3423 C C . ASP B 1 124 ? 7.355 -17.047 11.914 1 86.31 124 ASP B C 1
ATOM 3425 O O . ASP B 1 124 ? 7.23 -15.891 12.297 1 86.31 124 ASP B O 1
ATOM 3429 N N . MET B 1 125 ? 6.691 -17.547 10.898 1 90.44 125 MET B N 1
ATOM 3430 C CA . MET B 1 125 ? 5.848 -16.625 10.148 1 90.44 125 MET B CA 1
ATOM 3431 C C . MET B 1 125 ? 4.375 -16.828 10.484 1 90.44 125 MET B C 1
ATOM 3433 O O . MET B 1 125 ? 3.527 -16.016 10.133 1 90.44 125 MET B O 1
ATOM 3437 N N . GLN B 1 126 ? 4.07 -17.891 11.148 1 94.75 126 GLN B N 1
ATOM 3438 C CA . GLN B 1 126 ? 2.689 -18.219 11.477 1 94.75 126 GLN B CA 1
ATOM 3439 C C . GLN B 1 126 ? 2.016 -17.078 12.227 1 94.75 126 GLN B C 1
ATOM 3441 O O . GLN B 1 126 ? 0.9 -16.672 11.891 1 94.75 126 GLN B O 1
ATOM 3446 N N . GLN B 1 127 ? 2.713 -16.594 13.18 1 91.81 127 GLN B N 1
ATOM 3447 C CA . GLN B 1 127 ? 2.156 -15.523 14 1 91.81 127 GLN B CA 1
ATOM 3448 C C . GLN B 1 127 ? 1.908 -14.273 13.164 1 91.81 127 GLN B C 1
ATOM 3450 O O . GLN B 1 127 ? 0.884 -13.609 13.32 1 91.81 127 GLN B O 1
ATOM 3455 N N . GLU B 1 128 ? 2.828 -14 12.359 1 91.56 128 GLU B N 1
ATOM 3456 C CA . GLU B 1 128 ? 2.693 -12.828 11.5 1 91.56 128 GLU B CA 1
ATOM 3457 C C . GLU B 1 128 ? 1.493 -12.969 10.57 1 91.56 128 GLU B C 1
ATOM 3459 O O . GLU B 1 128 ? 0.71 -12.023 10.414 1 91.56 128 GLU B O 1
ATOM 3464 N N . PHE B 1 129 ? 1.333 -14.078 9.945 1 96.25 129 PHE B N 1
ATOM 3465 C CA . PHE B 1 129 ? 0.206 -14.328 9.055 1 96.25 129 PHE B CA 1
ATOM 3466 C C . PHE B 1 129 ? -1.114 -14.219 9.805 1 96.25 129 PHE B C 1
ATOM 3468 O O . PHE B 1 129 ? -2.062 -13.602 9.328 1 96.25 129 PHE B O 1
ATOM 3475 N N . GLU B 1 130 ? -1.104 -14.781 10.984 1 95.56 130 GLU B N 1
ATOM 3476 C CA . GLU B 1 130 ? -2.316 -14.727 11.797 1 95.56 130 GLU B CA 1
ATOM 3477 C C . GLU B 1 130 ? -2.684 -13.281 12.141 1 95.56 130 GLU B C 1
ATOM 3479 O O . GLU B 1 130 ? -3.855 -12.906 12.078 1 95.56 130 GLU B O 1
ATOM 3484 N N . MET B 1 131 ? -1.711 -12.625 12.461 1 92.38 131 MET B N 1
ATOM 3485 C CA . MET B 1 131 ? -1.931 -11.234 12.828 1 92.38 131 MET B CA 1
ATOM 3486 C C . MET B 1 131 ? -2.488 -10.445 11.648 1 92.38 131 MET B C 1
ATOM 3488 O O . MET B 1 131 ? -3.475 -9.719 11.789 1 92.38 131 MET B O 1
ATOM 3492 N N . ILE B 1 132 ? -1.937 -10.562 10.516 1 95.25 132 ILE B N 1
ATOM 3493 C CA . ILE B 1 132 ? -2.352 -9.828 9.328 1 95.25 132 ILE B CA 1
ATOM 3494 C C . ILE B 1 132 ? -3.779 -10.219 8.953 1 95.25 132 ILE B C 1
ATOM 3496 O O . ILE B 1 132 ? -4.613 -9.352 8.664 1 95.25 132 ILE B O 1
ATOM 3500 N N . LEU B 1 133 ? -4.059 -11.477 9.023 1 96 133 LEU B N 1
ATOM 3501 C CA . LEU B 1 133 ? -5.391 -11.961 8.672 1 96 133 LEU B CA 1
ATOM 3502 C C . LEU B 1 133 ? -6.434 -11.445 9.656 1 96 133 LEU B C 1
ATOM 3504 O O . LEU B 1 133 ? -7.551 -11.102 9.258 1 96 133 LEU B O 1
ATOM 3508 N N . ARG B 1 134 ? -6.035 -11.406 10.875 1 94.25 134 ARG B N 1
ATOM 3509 C CA . ARG B 1 134 ? -6.938 -10.867 11.883 1 94.25 134 ARG B CA 1
ATOM 3510 C C . ARG B 1 134 ? -7.242 -9.398 11.617 1 94.25 134 ARG B C 1
ATOM 3512 O O . ARG B 1 134 ? -8.391 -8.961 11.742 1 94.25 134 ARG B O 1
ATOM 3519 N N . GLN B 1 135 ? -6.234 -8.648 11.289 1 93.12 135 GLN B N 1
ATOM 3520 C CA . GLN B 1 135 ? -6.422 -7.238 10.977 1 93.12 135 GLN B CA 1
ATOM 3521 C C . GLN B 1 135 ? -7.324 -7.062 9.758 1 93.12 135 GLN B C 1
ATOM 3523 O O . GLN B 1 135 ? -8.195 -6.184 9.75 1 93.12 135 GLN B O 1
ATOM 3528 N N . MET B 1 136 ? -7.156 -7.875 8.766 1 94.56 136 MET B N 1
ATOM 3529 C CA . MET B 1 136 ? -7.996 -7.805 7.574 1 94.56 136 MET B CA 1
ATOM 3530 C C . MET B 1 136 ? -9.445 -8.133 7.91 1 94.56 136 MET B C 1
ATOM 3532 O O . MET B 1 136 ? -10.367 -7.473 7.43 1 94.56 136 MET B O 1
ATOM 3536 N N . ARG B 1 137 ? -9.609 -9.117 8.75 1 92.88 137 ARG B N 1
ATOM 3537 C CA . ARG B 1 137 ? -10.953 -9.523 9.156 1 92.88 137 ARG B CA 1
ATOM 3538 C C . ARG B 1 137 ? -11.672 -8.391 9.883 1 92.88 137 ARG B C 1
ATOM 3540 O O . ARG B 1 137 ? -12.844 -8.125 9.617 1 92.88 137 ARG B O 1
ATOM 3547 N N . THR B 1 138 ? -10.945 -7.805 10.75 1 91.38 138 THR B N 1
ATOM 3548 C CA . THR B 1 138 ? -11.508 -6.691 11.508 1 91.38 138 THR B CA 1
ATOM 3549 C C . THR B 1 138 ? -11.82 -5.516 10.586 1 91.38 138 THR B C 1
ATOM 3551 O O . THR B 1 138 ? -12.875 -4.891 10.695 1 91.38 138 THR B O 1
ATOM 3554 N N . GLU B 1 139 ? -10.938 -5.254 9.68 1 91.19 139 GLU B N 1
ATOM 3555 C CA . GLU B 1 139 ? -11.055 -4.09 8.805 1 91.19 139 GLU B CA 1
ATOM 3556 C C . GLU B 1 139 ? -12.25 -4.23 7.859 1 91.19 139 GLU B C 1
ATOM 3558 O O . GLU B 1 139 ? -12.945 -3.248 7.582 1 91.19 139 GLU B O 1
ATOM 3563 N N . VAL B 1 140 ? -12.461 -5.406 7.363 1 89.5 140 VAL B N 1
ATOM 3564 C CA . VAL B 1 140 ? -13.516 -5.629 6.387 1 89.5 140 VAL B CA 1
ATOM 3565 C C . VAL B 1 140 ? -14.875 -5.27 7 1 89.5 140 VAL B C 1
ATOM 3567 O O . VAL B 1 140 ? -15.805 -4.895 6.285 1 89.5 140 VAL B O 1
ATOM 3570 N N . GLN B 1 141 ? -14.906 -5.328 8.281 1 86.94 141 GLN B N 1
ATOM 3571 C CA . GLN B 1 141 ? -16.172 -5.105 8.977 1 86.94 141 GLN B CA 1
ATOM 3572 C C . GLN B 1 141 ? -16.344 -3.631 9.328 1 86.94 141 GLN B C 1
ATOM 3574 O O . GLN B 1 141 ? -17.422 -3.221 9.781 1 86.94 141 GLN B O 1
ATOM 3579 N N . LYS B 1 142 ? -15.289 -2.891 9.133 1 83.81 142 LYS B N 1
ATOM 3580 C CA . LYS B 1 142 ? -15.328 -1.474 9.484 1 83.81 142 LYS B CA 1
ATOM 3581 C C . LYS B 1 142 ? -15.641 -0.614 8.266 1 83.81 142 LYS B C 1
ATOM 3583 O O . LYS B 1 142 ? -15.195 -0.909 7.152 1 83.81 142 LYS B O 1
ATOM 3588 N N . THR B 1 143 ? -16.547 0.213 8.344 1 82.44 143 THR B N 1
ATOM 3589 C CA . THR B 1 143 ? -16.797 1.221 7.32 1 82.44 143 THR B CA 1
ATOM 3590 C C . THR B 1 143 ? -16.188 2.562 7.723 1 82.44 143 THR B C 1
ATOM 3592 O O . THR B 1 143 ? -16.891 3.445 8.219 1 82.44 143 THR B O 1
ATOM 3595 N N . GLU B 1 144 ? -14.898 2.646 7.684 1 85.75 144 GLU B N 1
ATOM 3596 C CA . GLU B 1 144 ? -14.18 3.844 8.102 1 85.75 144 GLU B CA 1
ATOM 3597 C C . GLU B 1 144 ? -13.344 4.414 6.961 1 85.75 144 GLU B C 1
ATOM 3599 O O . GLU B 1 144 ? -13.328 3.859 5.859 1 85.75 144 GLU B O 1
ATOM 3604 N N . LEU B 1 145 ? -12.805 5.477 7.25 1 84.88 145 LEU B N 1
ATOM 3605 C CA . LEU B 1 145 ? -11.961 6.184 6.289 1 84.88 145 LEU B CA 1
ATOM 3606 C C . LEU B 1 145 ? -10.891 5.258 5.723 1 84.88 145 LEU B C 1
ATOM 3608 O O . LEU B 1 145 ? -10.234 4.527 6.469 1 84.88 145 LEU B O 1
ATOM 3612 N N . ALA B 1 146 ? -10.789 5.172 4.367 1 87.06 146 ALA B N 1
ATOM 3613 C CA . ALA B 1 146 ? -9.719 4.508 3.631 1 87.06 146 ALA B CA 1
ATOM 3614 C C . ALA B 1 146 ? -9.695 3.01 3.926 1 87.06 146 ALA B C 1
ATOM 3616 O O . ALA B 1 146 ? -8.625 2.41 4.066 1 87.06 146 ALA B O 1
ATOM 3617 N N . GLN B 1 147 ? -10.82 2.412 4.105 1 87.38 147 GLN B N 1
ATOM 3618 C CA . GLN B 1 147 ? -10.93 0.98 4.363 1 87.38 147 GLN B CA 1
ATOM 3619 C C . GLN B 1 147 ? -10.258 0.167 3.262 1 87.38 147 GLN B C 1
ATOM 3621 O O . GLN B 1 147 ? -9.5 -0.761 3.547 1 87.38 147 GLN B O 1
ATOM 3626 N N . TYR B 1 148 ? -10.539 0.553 2.029 1 85.25 148 TYR B N 1
ATOM 3627 C CA . TYR B 1 148 ? -10.008 -0.166 0.876 1 85.25 148 TYR B CA 1
ATOM 3628 C C . TYR B 1 148 ? -8.484 -0.155 0.881 1 85.25 148 TYR B C 1
ATOM 3630 O O . TYR B 1 148 ? -7.848 -1.203 0.737 1 85.25 148 TYR B O 1
ATOM 3638 N N . GLU B 1 149 ? -7.949 0.937 1.097 1 86.62 149 GLU B N 1
ATOM 3639 C CA . GLU B 1 149 ? -6.5 1.096 1.068 1 86.62 149 GLU B CA 1
ATOM 3640 C C . GLU B 1 149 ? -5.836 0.323 2.205 1 86.62 149 GLU B C 1
ATOM 3642 O O . GLU B 1 149 ? -4.738 -0.209 2.043 1 86.62 149 GLU B O 1
ATOM 3647 N N . LEU B 1 150 ? -6.5 0.358 3.328 1 90.25 150 LEU B N 1
ATOM 3648 C CA . LEU B 1 150 ? -5.973 -0.398 4.457 1 90.25 150 LEU B CA 1
ATOM 3649 C C . LEU B 1 150 ? -5.961 -1.893 4.152 1 90.25 150 LEU B C 1
ATOM 3651 O O . LEU B 1 150 ? -4.977 -2.58 4.434 1 90.25 150 LEU B O 1
ATOM 3655 N N . LEU B 1 151 ? -7.008 -2.383 3.555 1 91.5 151 LEU B N 1
ATOM 3656 C CA . LEU B 1 151 ? -7.094 -3.791 3.186 1 91.5 151 LEU B CA 1
ATOM 3657 C C . LEU B 1 151 ? -6.027 -4.148 2.156 1 91.5 151 LEU B C 1
ATOM 3659 O O . LEU B 1 151 ? -5.379 -5.191 2.27 1 91.5 151 LEU B O 1
ATOM 3663 N N . VAL B 1 152 ? -5.828 -3.303 1.203 1 90.31 152 VAL B N 1
ATOM 3664 C CA . VAL B 1 152 ? -4.812 -3.521 0.178 1 90.31 152 VAL B CA 1
ATOM 3665 C C . VAL B 1 152 ? -3.43 -3.557 0.821 1 90.31 152 VAL B C 1
ATOM 3667 O O . VAL B 1 152 ? -2.586 -4.379 0.45 1 90.31 152 VAL B O 1
ATOM 3670 N N . SER B 1 153 ? -3.178 -2.691 1.753 1 91.12 153 SER B N 1
ATOM 3671 C CA . SER B 1 153 ? -1.885 -2.666 2.432 1 91.12 153 SER B CA 1
ATOM 3672 C C . SER B 1 153 ? -1.629 -3.967 3.184 1 91.12 153 SER B C 1
ATOM 3674 O O . SER B 1 153 ? -0.536 -4.531 3.102 1 91.12 153 SER B O 1
ATOM 3676 N N . TYR B 1 154 ? -2.621 -4.43 3.916 1 94.06 154 TYR B N 1
ATOM 3677 C CA . TYR B 1 154 ? -2.477 -5.699 4.621 1 94.06 154 TYR B CA 1
ATOM 3678 C C . TYR B 1 154 ? -2.256 -6.844 3.639 1 94.06 154 TYR B C 1
ATOM 3680 O O . TYR B 1 154 ? -1.441 -7.734 3.889 1 94.06 154 TYR B O 1
ATOM 3688 N N . LEU B 1 155 ? -2.984 -6.828 2.561 1 93.88 155 LEU B N 1
ATOM 3689 C CA . LEU B 1 155 ? -2.82 -7.852 1.535 1 93.88 155 LEU B CA 1
ATOM 3690 C C . LEU B 1 155 ? -1.401 -7.844 0.979 1 93.88 155 LEU B C 1
ATOM 3692 O O . LEU B 1 155 ? -0.78 -8.898 0.836 1 93.88 155 LEU B O 1
ATOM 3696 N N . LYS B 1 156 ? -0.919 -6.656 0.657 1 92.44 156 LYS B N 1
ATOM 3697 C CA . LYS B 1 156 ? 0.442 -6.531 0.144 1 92.44 156 LYS B CA 1
ATOM 3698 C C . LYS B 1 156 ? 1.453 -7.129 1.117 1 92.44 156 LYS B C 1
ATOM 3700 O O . LYS B 1 156 ? 2.352 -7.871 0.71 1 92.44 156 LYS B O 1
ATOM 3705 N N . ILE B 1 157 ? 1.317 -6.773 2.367 1 93.38 157 ILE B N 1
ATOM 3706 C CA . ILE B 1 157 ? 2.219 -7.297 3.387 1 93.38 157 ILE B CA 1
ATOM 3707 C C . ILE B 1 157 ? 2.166 -8.82 3.391 1 93.38 157 ILE B C 1
ATOM 3709 O O . ILE B 1 157 ? 3.207 -9.484 3.416 1 93.38 157 ILE B O 1
ATOM 3713 N N . PHE B 1 158 ? 0.979 -9.391 3.312 1 95.62 158 PHE B N 1
ATOM 3714 C CA . PHE B 1 158 ? 0.787 -10.836 3.305 1 95.62 158 PHE B CA 1
ATOM 3715 C C . PHE B 1 158 ? 1.472 -11.461 2.1 1 95.62 158 PHE B C 1
ATOM 3717 O O . PHE B 1 158 ? 2.213 -12.438 2.24 1 95.62 158 PHE B O 1
ATOM 3724 N N . LEU B 1 159 ? 1.233 -10.883 0.929 1 94.5 159 LEU B N 1
ATOM 3725 C CA . LEU B 1 159 ? 1.753 -11.422 -0.323 1 94.5 159 LEU B CA 1
ATOM 3726 C C . LEU B 1 159 ? 3.275 -11.359 -0.349 1 94.5 159 LEU B C 1
ATOM 3728 O O . LEU B 1 159 ? 3.932 -12.336 -0.733 1 94.5 159 LEU B O 1
ATOM 3732 N N . ILE B 1 160 ? 3.84 -10.258 0.048 1 92.31 160 ILE B N 1
ATOM 3733 C CA . ILE B 1 160 ? 5.289 -10.086 0.039 1 92.31 160 ILE B CA 1
ATOM 3734 C C . ILE B 1 160 ? 5.93 -11.07 1.017 1 92.31 160 ILE B C 1
ATOM 3736 O O . ILE B 1 160 ? 6.914 -11.734 0.683 1 92.31 160 ILE B O 1
ATOM 3740 N N . THR B 1 161 ? 5.359 -11.164 2.195 1 93.25 161 THR B N 1
ATOM 3741 C CA . THR B 1 161 ? 5.879 -12.078 3.207 1 93.25 161 THR B CA 1
ATOM 3742 C C . THR B 1 161 ? 5.824 -13.516 2.713 1 93.25 161 THR B C 1
ATOM 3744 O O . THR B 1 161 ? 6.785 -14.273 2.881 1 93.25 161 THR B O 1
ATOM 3747 N N . ALA B 1 162 ? 4.766 -13.867 2.094 1 94.5 162 ALA B N 1
ATOM 3748 C CA . ALA B 1 162 ? 4.617 -15.203 1.536 1 94.5 162 ALA B CA 1
ATOM 3749 C C . ALA B 1 162 ? 5.641 -15.453 0.43 1 94.5 162 ALA B C 1
ATOM 3751 O O . ALA B 1 162 ? 6.238 -16.531 0.36 1 94.5 162 ALA B O 1
ATOM 3752 N N . SER B 1 163 ? 5.801 -14.492 -0.41 1 92.5 163 SER B N 1
ATOM 3753 C CA . SER B 1 163 ? 6.754 -14.617 -1.507 1 92.5 163 SER B CA 1
ATOM 3754 C C . SER B 1 163 ? 8.18 -14.797 -0.985 1 92.5 163 SER B C 1
ATOM 3756 O O . SER B 1 163 ? 8.945 -15.602 -1.518 1 92.5 163 SER B O 1
ATOM 3758 N N . ARG B 1 164 ? 8.516 -14.008 0.025 1 91.19 164 ARG B N 1
ATOM 3759 C CA . ARG B 1 164 ? 9.828 -14.141 0.649 1 91.19 164 ARG B CA 1
ATOM 3760 C C . ARG B 1 164 ? 10.023 -15.547 1.208 1 91.19 164 ARG B C 1
ATOM 3762 O O . ARG B 1 164 ? 11.078 -16.156 1.004 1 91.19 164 ARG B O 1
ATOM 3769 N N . ALA B 1 165 ? 9.039 -16.047 1.874 1 92.62 165 ALA B N 1
ATOM 3770 C CA . ALA B 1 165 ? 9.109 -17.375 2.465 1 92.62 165 ALA B CA 1
ATOM 3771 C C . ALA B 1 165 ? 9.258 -18.438 1.387 1 92.62 165 ALA B C 1
ATOM 3773 O O . ALA B 1 165 ? 10.078 -19.359 1.523 1 92.62 165 ALA B O 1
ATOM 3774 N N . LYS B 1 166 ? 8.492 -18.328 0.346 1 93.06 166 LYS B N 1
ATOM 3775 C CA . LYS B 1 166 ? 8.555 -19.297 -0.749 1 93.06 166 LYS B CA 1
ATOM 3776 C C . LYS B 1 166 ? 9.93 -19.297 -1.397 1 93.06 166 LYS B C 1
ATOM 3778 O O . LYS B 1 166 ? 10.469 -20.359 -1.71 1 93.06 166 LYS B O 1
ATOM 3783 N N . THR B 1 167 ? 10.438 -18.156 -1.599 1 89.56 167 THR B N 1
ATOM 3784 C CA . THR B 1 167 ? 11.758 -18.031 -2.203 1 89.56 167 THR B CA 1
ATOM 3785 C C . THR B 1 167 ? 12.812 -18.734 -1.343 1 89.56 167 THR B C 1
ATOM 3787 O O . THR B 1 167 ? 13.711 -19.391 -1.867 1 89.56 167 THR B O 1
ATOM 3790 N N . LYS B 1 168 ? 12.672 -18.594 -0.084 1 88.94 168 LYS B N 1
ATOM 3791 C CA . LYS B 1 168 ? 13.625 -19.219 0.841 1 88.94 168 LYS B CA 1
ATOM 3792 C C . LYS B 1 168 ? 13.477 -20.734 0.857 1 88.94 168 LYS B C 1
ATOM 3794 O O . LYS B 1 168 ? 14.438 -21.453 1.145 1 88.94 168 LYS B O 1
ATOM 3799 N N . GLN B 1 169 ? 12.289 -21.203 0.578 1 89.38 169 GLN B N 1
ATOM 3800 C CA . GLN B 1 169 ? 12 -22.625 0.627 1 89.38 169 GLN B CA 1
ATOM 3801 C C . GLN B 1 169 ? 12.336 -23.312 -0.697 1 89.38 169 GLN B C 1
ATOM 3803 O O . GLN B 1 169 ? 12.383 -24.531 -0.777 1 89.38 169 GLN B O 1
ATOM 3808 N N . GLN B 1 170 ? 12.367 -22.5 -1.733 1 76.31 170 GLN B N 1
ATOM 3809 C CA . GLN B 1 170 ? 12.688 -23.094 -3.027 1 76.31 170 GLN B CA 1
ATOM 3810 C C . GLN B 1 170 ? 14.078 -23.719 -3.02 1 76.31 170 GLN B C 1
ATOM 3812 O O . GLN B 1 170 ? 15.031 -23.125 -2.516 1 76.31 170 GLN B O 1
ATOM 3817 N N . PRO B 1 171 ? 14.07 -25.109 -3.008 1 56.62 171 PRO B N 1
ATOM 3818 C CA . PRO B 1 171 ? 15.359 -25.812 -2.99 1 56.62 171 PRO B CA 1
ATOM 3819 C C . PRO B 1 171 ? 16.438 -25.078 -3.785 1 56.62 171 PRO B C 1
ATOM 3821 O O . PRO B 1 171 ? 16.141 -24.438 -4.801 1 56.62 171 PRO B O 1
ATOM 3824 N N . GLU B 1 172 ? 17.5 -24.594 -3.17 1 48.88 172 GLU B N 1
ATOM 3825 C CA . GLU B 1 172 ? 18.734 -24.266 -3.861 1 48.88 172 GLU B CA 1
ATOM 3826 C C . GLU B 1 172 ? 19 -25.219 -5.027 1 48.88 172 GLU B C 1
ATOM 3828 O O . GLU B 1 172 ? 20.078 -25.203 -5.621 1 48.88 172 GLU B O 1
ATOM 3833 N N . ALA B 1 173 ? 18.281 -26.172 -5.07 1 45.47 173 ALA B N 1
ATOM 3834 C CA . ALA B 1 173 ? 18.656 -27.156 -6.078 1 45.47 173 ALA B CA 1
ATOM 3835 C C . ALA B 1 173 ? 19.266 -26.484 -7.309 1 45.47 173 ALA B C 1
ATOM 3837 O O . ALA B 1 173 ? 19.938 -27.125 -8.109 1 45.47 173 ALA B O 1
ATOM 3838 N N . LEU B 1 174 ? 18.688 -25.312 -7.605 1 43.25 174 LEU B N 1
ATOM 3839 C CA . LEU B 1 174 ? 19.438 -24.875 -8.781 1 43.25 174 LEU B CA 1
ATOM 3840 C C . LEU B 1 174 ? 20.891 -24.594 -8.422 1 43.25 174 LEU B C 1
ATOM 3842 O O . LEU B 1 174 ? 21.703 -24.297 -9.305 1 43.25 174 LEU B O 1
ATOM 3846 N N . GLU B 1 175 ? 21.094 -24.125 -7.18 1 41.19 175 GLU B N 1
ATOM 3847 C CA . GLU B 1 175 ? 22.516 -24.047 -6.898 1 41.19 175 GLU B CA 1
ATOM 3848 C C . GLU B 1 175 ? 23.109 -25.438 -6.676 1 41.19 175 GLU B C 1
ATOM 3850 O O . GLU B 1 175 ? 23.062 -25.969 -5.566 1 41.19 175 GLU B O 1
ATOM 3855 N N . GLY B 1 176 ? 22.734 -26.359 -7.344 1 37.72 176 GLY B N 1
ATOM 3856 C CA . GLY B 1 176 ? 23.375 -27.672 -7.355 1 37.72 176 GLY B CA 1
ATOM 3857 C C . GLY B 1 176 ? 24.797 -27.656 -6.836 1 37.72 176 GLY B C 1
ATOM 3858 O O . GLY B 1 176 ? 25.406 -26.594 -6.727 1 37.72 176 GLY B O 1
ATOM 3859 N N . THR 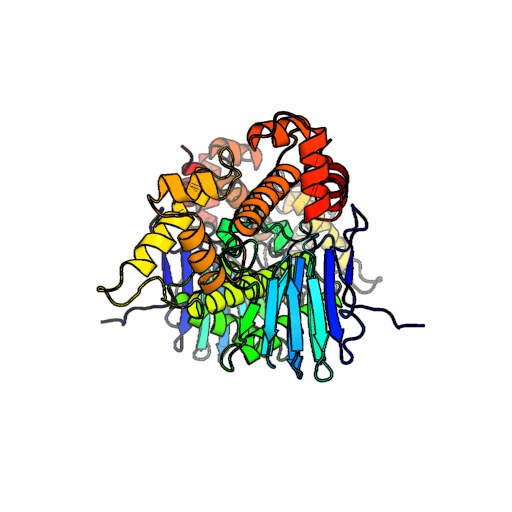B 1 177 ? 25.234 -28.594 -6.07 1 40.94 177 THR B N 1
ATOM 3860 C CA . THR B 1 177 ? 26.672 -28.797 -5.977 1 40.94 177 THR B CA 1
ATOM 3861 C C . THR B 1 177 ? 27.359 -28.484 -7.305 1 40.94 177 THR B C 1
ATOM 3863 O O . THR B 1 177 ? 26.859 -28.844 -8.367 1 40.94 177 THR B O 1
ATOM 3866 N N . PRO B 1 178 ? 28.266 -27.578 -7.363 1 43.16 178 PRO B N 1
ATOM 3867 C CA . PRO B 1 178 ? 29.016 -27.328 -8.594 1 43.16 178 PRO B CA 1
ATOM 3868 C C . PRO B 1 178 ? 29.141 -28.562 -9.477 1 43.16 178 PRO B C 1
ATOM 3870 O O . PRO B 1 178 ? 29.375 -28.453 -10.68 1 43.16 178 PRO B O 1
ATOM 3873 N N . ASP B 1 179 ? 29.328 -29.641 -8.852 1 42.59 179 ASP B N 1
ATOM 3874 C CA . ASP B 1 179 ? 29.797 -30.766 -9.68 1 42.59 179 ASP B CA 1
ATOM 3875 C C . ASP B 1 179 ? 28.656 -31.312 -10.531 1 42.59 179 ASP B C 1
ATOM 3877 O O . ASP B 1 179 ? 28.875 -32.156 -11.391 1 42.59 179 ASP B O 1
ATOM 3881 N N . GLU B 1 180 ? 27.266 -31.297 -10.133 1 48.25 180 GLU B N 1
ATOM 3882 C CA . GLU B 1 180 ? 26.359 -32.156 -10.891 1 48.25 180 GLU B CA 1
ATOM 3883 C C . GLU B 1 180 ? 25.688 -31.391 -12.031 1 48.25 180 GLU B C 1
ATOM 3885 O O . GLU B 1 180 ? 25.234 -30.266 -11.836 1 48.25 180 GLU B O 1
ATOM 3890 N N . LYS B 1 181 ? 25.938 -31.641 -13.367 1 55.91 181 LYS B N 1
ATOM 3891 C CA . LYS B 1 181 ? 25.469 -31.312 -14.711 1 55.91 181 LYS B CA 1
ATOM 3892 C C . LYS B 1 181 ? 23.969 -31.031 -14.727 1 55.91 181 LYS B C 1
ATOM 3894 O O . LYS B 1 181 ? 23.5 -30.188 -15.492 1 55.91 181 LYS B O 1
ATOM 3899 N N . GLU B 1 182 ? 23.203 -31.516 -13.758 1 61.16 182 GLU B N 1
ATOM 3900 C CA . GLU B 1 182 ? 21.734 -31.5 -13.766 1 61.16 182 GLU B CA 1
ATOM 3901 C C . GLU B 1 182 ? 21.188 -30.125 -13.398 1 61.16 182 GLU B C 1
ATOM 3903 O O . GLU B 1 182 ? 20.297 -29.609 -14.078 1 61.16 182 GLU B O 1
ATOM 3908 N N . PRO B 1 183 ? 21.891 -29.391 -12.508 1 65.44 183 PRO B N 1
ATOM 3909 C CA . PRO B 1 183 ? 21.344 -28.062 -12.188 1 65.44 183 PRO B CA 1
ATOM 3910 C C . PRO B 1 183 ? 21.531 -27.062 -13.328 1 65.44 183 PRO B C 1
ATOM 3912 O O . PRO B 1 183 ? 20.641 -26.25 -13.586 1 65.44 183 PRO B O 1
ATOM 3915 N N . PHE B 1 184 ? 22.562 -27.328 -14.078 1 79 184 PHE B N 1
ATOM 3916 C CA . PHE B 1 184 ? 22.828 -26.406 -15.188 1 79 184 PHE B CA 1
ATOM 3917 C C . PHE B 1 184 ? 21.828 -26.625 -16.312 1 79 184 PHE B C 1
ATOM 3919 O O . PHE B 1 184 ? 21.297 -25.656 -16.875 1 79 184 PHE B O 1
ATOM 3926 N N . ILE B 1 185 ? 21.531 -27.906 -16.578 1 87.56 185 ILE B N 1
ATOM 3927 C CA . ILE B 1 185 ? 20.625 -28.234 -17.688 1 87.56 185 ILE B CA 1
ATOM 3928 C C . ILE B 1 185 ? 19.219 -27.75 -17.344 1 87.56 185 ILE B C 1
ATOM 3930 O O . ILE B 1 185 ? 18.484 -27.297 -18.219 1 87.56 185 ILE B O 1
ATOM 3934 N N . LEU B 1 186 ? 18.906 -27.875 -16.141 1 90 186 LEU B N 1
ATOM 3935 C CA . LEU B 1 186 ? 17.594 -27.438 -15.703 1 90 186 LEU B CA 1
ATOM 3936 C C . LEU B 1 186 ? 17.438 -25.938 -15.875 1 90 186 LEU B C 1
ATOM 3938 O O . LEU B 1 186 ? 16.391 -25.469 -16.344 1 90 186 LEU B O 1
ATOM 3942 N N . GLN B 1 187 ? 18.438 -25.266 -15.484 1 91.12 187 GLN B N 1
ATOM 3943 C CA . GLN B 1 187 ? 18.391 -23.812 -15.656 1 91.12 187 GLN B CA 1
ATOM 3944 C C . GLN B 1 187 ? 18.359 -23.438 -17.141 1 91.12 187 GLN B C 1
ATOM 3946 O O . GLN B 1 187 ? 17.641 -22.5 -17.516 1 91.12 187 GLN B O 1
ATOM 3951 N N . LYS B 1 188 ? 19.125 -24.094 -17.812 1 93.5 188 LYS B N 1
ATOM 3952 C CA . LYS B 1 188 ? 19.109 -23.875 -19.266 1 93.5 188 LYS B CA 1
ATOM 3953 C C . LYS B 1 188 ? 17.719 -24.125 -19.844 1 93.5 188 LYS B C 1
ATOM 3955 O O . LYS B 1 188 ? 17.25 -23.359 -20.688 1 93.5 188 LYS B O 1
ATOM 3960 N N . LEU B 1 189 ? 17.141 -25.219 -19.422 1 95.19 189 LEU B N 1
ATOM 3961 C CA . LEU B 1 189 ? 15.789 -25.531 -19.875 1 95.19 189 LEU B CA 1
ATOM 3962 C C . LEU B 1 189 ? 14.82 -24.406 -19.531 1 95.19 189 LEU B C 1
ATOM 3964 O O . LEU B 1 189 ? 14.055 -23.953 -20.391 1 95.19 189 LEU B O 1
ATOM 3968 N N . LYS B 1 190 ? 14.875 -23.953 -18.344 1 94.62 190 LYS B N 1
ATOM 3969 C CA . LYS B 1 190 ? 14.016 -22.859 -17.906 1 94.62 190 LYS B CA 1
ATOM 3970 C C . LYS B 1 190 ? 14.203 -21.625 -18.812 1 94.62 190 LYS B C 1
ATOM 3972 O O . LYS B 1 190 ? 13.227 -21.047 -19.281 1 94.62 190 LYS B O 1
ATOM 3977 N N . ASN B 1 191 ? 15.406 -21.297 -19.031 1 95.25 191 ASN B N 1
ATOM 3978 C CA . ASN B 1 191 ? 15.719 -20.141 -19.875 1 95.25 191 ASN B CA 1
ATOM 3979 C C . ASN B 1 191 ? 15.18 -20.328 -21.281 1 95.25 191 ASN B C 1
ATOM 3981 O O . ASN B 1 191 ? 14.656 -19.375 -21.875 1 95.25 191 ASN B O 1
ATOM 3985 N N . LEU B 1 192 ? 15.359 -21.469 -21.766 1 96.5 192 LEU B N 1
ATOM 3986 C CA . LEU B 1 192 ? 14.898 -21.766 -23.125 1 96.5 192 LEU B CA 1
ATOM 3987 C C . LEU B 1 192 ? 13.383 -21.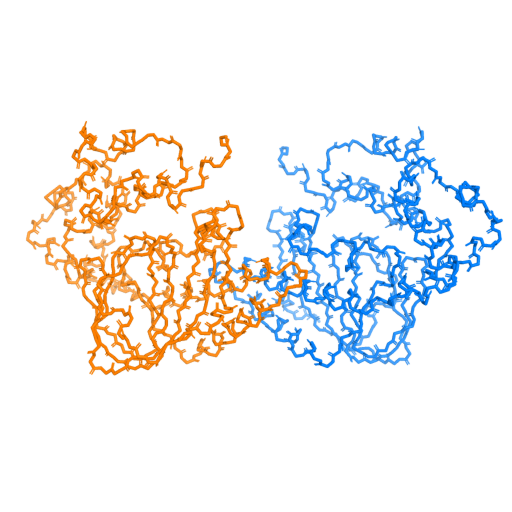641 -23.219 1 96.5 192 LEU B C 1
ATOM 3989 O O . LEU B 1 192 ? 12.859 -21.094 -24.188 1 96.5 192 LEU B O 1
ATOM 3993 N N . ILE B 1 193 ? 12.734 -22.188 -22.266 1 96.44 193 ILE B N 1
ATOM 3994 C CA . ILE B 1 193 ? 11.281 -22.094 -22.266 1 96.44 193 ILE B CA 1
ATOM 3995 C C . ILE B 1 193 ? 10.859 -20.625 -22.25 1 96.44 193 ILE B C 1
ATOM 3997 O O . ILE B 1 193 ? 10.031 -20.203 -23.062 1 96.44 193 ILE B O 1
ATOM 4001 N N . GLU B 1 194 ? 11.453 -19.844 -21.406 1 95.75 194 GLU B N 1
ATOM 4002 C CA . GLU B 1 194 ? 11.094 -18.438 -21.281 1 95.75 194 GLU B CA 1
ATOM 4003 C C . GLU B 1 194 ? 11.414 -17.672 -22.562 1 95.75 194 GLU B C 1
ATOM 4005 O O . GLU B 1 194 ? 10.719 -16.703 -22.906 1 95.75 194 GLU B O 1
ATOM 4010 N N . THR B 1 195 ? 12.32 -18.109 -23.25 1 96.62 195 THR B N 1
ATOM 4011 C CA . THR B 1 195 ? 12.758 -17.422 -24.469 1 96.62 195 THR B CA 1
ATOM 4012 C C . THR B 1 195 ? 11.906 -17.828 -25.656 1 96.62 195 THR B C 1
ATOM 4014 O O . THR B 1 195 ? 11.609 -17.016 -26.531 1 96.62 195 THR B O 1
ATOM 4017 N N . HIS B 1 196 ? 11.414 -19.125 -25.672 1 97.75 196 HIS B N 1
ATOM 4018 C CA . HIS B 1 196 ? 10.938 -19.656 -26.953 1 97.75 196 HIS B CA 1
ATOM 4019 C C . HIS B 1 196 ? 9.484 -20.125 -26.844 1 97.75 196 HIS B C 1
ATOM 4021 O O . HIS B 1 196 ? 8.906 -20.578 -27.828 1 97.75 196 HIS B O 1
ATOM 4027 N N . TYR B 1 197 ? 8.844 -20.016 -25.734 1 97.31 197 TYR B N 1
ATOM 4028 C CA . TYR B 1 197 ? 7.527 -20.609 -25.516 1 97.31 197 TYR B CA 1
ATOM 4029 C C . TYR B 1 197 ? 6.52 -20.094 -26.547 1 97.31 197 TYR B C 1
ATOM 4031 O O . TYR B 1 197 ? 5.488 -20.734 -26.781 1 97.31 197 TYR B O 1
ATOM 4039 N N . LYS B 1 198 ? 6.77 -18.969 -27.141 1 97.44 198 LYS B N 1
ATOM 4040 C CA . LYS B 1 198 ? 5.828 -18.375 -28.094 1 97.44 198 LYS B CA 1
ATOM 4041 C C . LYS B 1 198 ? 5.91 -19.078 -29.438 1 97.44 198 LYS B C 1
ATOM 4043 O O . LYS B 1 198 ? 4.961 -19.047 -30.234 1 97.44 198 LYS B O 1
ATOM 4048 N N . THR B 1 199 ? 7.055 -19.688 -29.703 1 96.56 199 THR B N 1
ATOM 4049 C CA . THR B 1 199 ? 7.262 -20.234 -31.047 1 96.56 199 THR B CA 1
ATOM 4050 C C . THR B 1 199 ? 7.516 -21.734 -30.984 1 96.56 199 THR B C 1
ATOM 4052 O O . THR B 1 199 ? 7.285 -22.453 -31.953 1 96.56 199 THR B O 1
ATOM 4055 N N . LYS B 1 200 ? 8 -22.234 -29.922 1 97 200 LYS B N 1
ATOM 4056 C CA . LYS B 1 200 ? 8.273 -23.656 -29.766 1 97 200 LYS B CA 1
ATOM 4057 C C . LYS B 1 200 ? 7.285 -24.297 -28.797 1 97 200 LYS B C 1
ATOM 4059 O O . LYS B 1 200 ? 7.352 -24.062 -27.594 1 97 200 LYS B O 1
ATOM 4064 N N . HIS B 1 201 ? 6.484 -25.234 -29.344 1 96.88 201 HIS B N 1
ATOM 4065 C CA . HIS B 1 201 ? 5.344 -25.703 -28.562 1 96.88 201 HIS B CA 1
ATOM 4066 C C . HIS B 1 201 ? 5.457 -27.203 -28.266 1 96.88 201 HIS B C 1
ATOM 4068 O O . HIS B 1 201 ? 4.539 -27.797 -27.703 1 96.88 201 HIS B O 1
ATOM 4074 N N . SER B 1 202 ? 6.625 -27.812 -28.625 1 95.81 202 SER B N 1
ATOM 4075 C CA . SER B 1 202 ? 6.723 -29.25 -28.438 1 95.81 202 SER B CA 1
ATOM 4076 C C . SER B 1 202 ? 7.945 -29.609 -27.594 1 95.81 202 SER B C 1
ATOM 4078 O O . SER B 1 202 ? 8.961 -28.906 -27.641 1 95.81 202 SER B O 1
ATOM 4080 N N . ALA B 1 203 ? 7.777 -30.734 -26.922 1 96.19 203 ALA B N 1
ATOM 4081 C CA . ALA B 1 203 ? 8.883 -31.266 -26.125 1 96.19 203 ALA B CA 1
ATOM 4082 C C . ALA B 1 203 ? 10.094 -31.562 -27 1 96.19 203 ALA B C 1
ATOM 4084 O O . ALA B 1 203 ? 11.234 -31.312 -26.594 1 96.19 203 ALA B O 1
ATOM 4085 N N . GLY B 1 204 ? 9.836 -32.062 -28.188 1 96.75 204 GLY B N 1
ATOM 4086 C CA . GLY B 1 204 ? 10.922 -32.406 -29.094 1 96.75 204 GLY B CA 1
ATOM 4087 C C . GLY B 1 204 ? 11.805 -31.234 -29.453 1 96.75 204 GLY B C 1
ATOM 4088 O O . GLY B 1 204 ? 13.031 -31.359 -29.531 1 96.75 204 GLY B O 1
ATOM 4089 N N . GLU B 1 205 ? 11.227 -30.109 -29.641 1 97.06 205 GLU B N 1
ATOM 4090 C CA . GLU B 1 205 ? 11.977 -28.891 -29.984 1 97.06 205 GLU B CA 1
ATOM 4091 C C . GLU B 1 205 ? 12.93 -28.5 -28.859 1 97.06 205 GLU B C 1
ATOM 4093 O O . GLU B 1 205 ? 14.055 -28.062 -29.125 1 97.06 205 GLU B O 1
ATOM 4098 N N . TYR B 1 206 ? 12.516 -28.688 -27.672 1 97.25 206 TYR B N 1
ATOM 4099 C CA . TYR B 1 206 ? 13.359 -28.328 -26.547 1 97.25 206 TYR B CA 1
ATOM 4100 C C . TYR B 1 206 ? 14.445 -29.359 -26.312 1 97.25 206 TYR B C 1
ATOM 4102 O O . TYR B 1 206 ? 15.555 -29.031 -25.906 1 97.25 206 TYR B O 1
ATOM 4110 N N . ALA B 1 207 ? 14.156 -30.594 -26.5 1 96.88 207 ALA B N 1
ATOM 4111 C CA . ALA B 1 207 ? 15.18 -31.625 -26.453 1 96.88 207 ALA B CA 1
ATOM 4112 C C . ALA B 1 207 ? 16.312 -31.344 -27.438 1 96.88 207 ALA B C 1
ATOM 4114 O O . ALA B 1 207 ? 17.484 -31.469 -27.094 1 96.88 207 ALA B O 1
ATOM 4115 N N . ASP B 1 208 ? 15.906 -30.891 -28.625 1 97.25 208 ASP B N 1
ATOM 4116 C CA . ASP B 1 208 ? 16.875 -30.547 -29.656 1 97.25 208 ASP B CA 1
ATOM 4117 C C . ASP B 1 208 ? 17.75 -29.375 -29.219 1 97.25 208 ASP B C 1
ATOM 4119 O O . ASP B 1 208 ? 18.969 -29.422 -29.375 1 97.25 208 ASP B O 1
ATOM 4123 N N . LEU B 1 209 ? 17.109 -28.422 -28.656 1 96.12 209 LEU B N 1
ATOM 4124 C CA . LEU B 1 209 ? 17.828 -27.234 -28.219 1 96.12 209 LEU B CA 1
ATOM 4125 C C . LEU B 1 209 ? 18.828 -27.594 -27.109 1 96.12 209 LEU B C 1
ATOM 4127 O O . LEU B 1 209 ? 19.891 -26.984 -27 1 96.12 209 LEU B O 1
ATOM 4131 N N . LEU B 1 210 ? 18.469 -28.578 -26.312 1 95.69 210 LEU B N 1
ATOM 4132 C CA . LEU B 1 210 ? 19.297 -28.969 -25.188 1 95.69 210 LEU B CA 1
ATOM 4133 C C . LEU B 1 210 ? 20.281 -30.078 -25.594 1 95.69 210 LEU B C 1
ATOM 4135 O O . LEU B 1 210 ? 21.156 -30.453 -24.812 1 95.69 210 LEU B O 1
ATOM 4139 N N . ASN B 1 211 ? 20.141 -30.562 -26.75 1 95.88 211 ASN B N 1
ATOM 4140 C CA . ASN B 1 211 ? 20.969 -31.641 -27.266 1 95.88 211 ASN B CA 1
ATOM 4141 C C . ASN B 1 211 ? 20.875 -32.875 -26.391 1 95.88 211 ASN B C 1
ATOM 4143 O O . ASN B 1 211 ? 21.891 -33.469 -26.016 1 95.88 211 ASN B O 1
ATOM 4147 N N . ILE B 1 212 ? 19.609 -33.25 -26.031 1 95.5 212 ILE B N 1
ATOM 4148 C CA . ILE B 1 212 ? 19.344 -34.5 -25.297 1 95.5 212 ILE B CA 1
ATOM 4149 C C . ILE B 1 212 ? 18.156 -35.219 -25.922 1 95.5 212 ILE B C 1
ATOM 4151 O O . ILE B 1 212 ? 17.469 -34.656 -26.781 1 95.5 212 ILE B O 1
ATOM 4155 N N . SER B 1 213 ? 17.969 -36.406 -25.484 1 95.62 213 SER B N 1
ATOM 4156 C CA . SER B 1 213 ? 16.828 -37.188 -26.031 1 95.62 213 SER B CA 1
ATOM 4157 C C . SER B 1 213 ? 15.523 -36.719 -25.391 1 95.62 213 SER B C 1
ATOM 4159 O O . SER B 1 213 ? 15.508 -36.25 -24.25 1 95.62 213 SER B O 1
ATOM 4161 N N . PRO B 1 214 ? 14.445 -36.875 -26.109 1 95 214 PRO B N 1
ATOM 4162 C CA . PRO B 1 214 ? 13.141 -36.562 -25.531 1 95 214 PRO B CA 1
ATOM 4163 C C . PRO B 1 214 ? 12.859 -37.375 -24.266 1 95 214 PRO B C 1
ATOM 4165 O O . PRO B 1 214 ? 12.227 -36.875 -23.328 1 95 214 PRO B O 1
ATOM 4168 N N . LYS B 1 215 ? 13.359 -38.562 -24.281 1 95.56 215 LYS B N 1
ATOM 4169 C CA . LYS B 1 215 ? 13.156 -39.406 -23.109 1 95.56 215 LYS B CA 1
ATOM 4170 C C . LYS B 1 215 ? 13.883 -38.844 -21.891 1 95.56 215 LYS B C 1
ATOM 4172 O O . LYS B 1 215 ? 13.344 -38.844 -20.781 1 95.56 215 LYS B O 1
ATOM 4177 N N . ALA B 1 216 ? 15.047 -38.438 -22.109 1 94.62 216 ALA B N 1
ATOM 4178 C CA . ALA B 1 216 ? 15.828 -37.812 -21.031 1 94.62 216 ALA B CA 1
ATOM 4179 C C . ALA B 1 216 ? 15.172 -36.531 -20.531 1 94.62 216 ALA B C 1
ATOM 4181 O O . ALA B 1 216 ? 15.125 -36.312 -19.328 1 94.62 216 ALA B O 1
ATOM 4182 N N . LEU B 1 217 ? 14.742 -35.75 -21.422 1 95.5 217 LEU B N 1
ATOM 4183 C CA . LEU B 1 217 ? 14.062 -34.531 -21.062 1 95.5 217 LEU B CA 1
ATOM 4184 C C . LEU B 1 217 ? 12.805 -34.812 -20.25 1 95.5 217 LEU B C 1
ATOM 4186 O O . LEU B 1 217 ? 12.547 -34.156 -19.25 1 95.5 217 LEU B O 1
ATOM 4190 N N . ALA B 1 218 ? 12.055 -35.75 -20.719 1 94.94 218 ALA B N 1
ATOM 4191 C CA . ALA B 1 218 ? 10.82 -36.125 -20.031 1 94.94 218 ALA B CA 1
ATOM 4192 C C . ALA B 1 218 ? 11.102 -36.562 -18.594 1 94.94 218 ALA B C 1
ATOM 4194 O O . ALA B 1 218 ? 10.383 -36.188 -17.672 1 94.94 218 ALA B O 1
ATOM 4195 N N . LYS B 1 219 ? 12.086 -37.375 -18.453 1 94.12 219 LYS B N 1
ATOM 4196 C CA . LYS B 1 219 ? 12.461 -37.844 -17.125 1 94.12 219 LYS B CA 1
ATOM 4197 C C . LYS B 1 219 ? 12.883 -36.688 -16.219 1 94.12 219 LYS B C 1
ATOM 4199 O O . LYS B 1 219 ? 12.484 -36.625 -15.055 1 94.12 219 LYS B O 1
ATOM 4204 N N . MET B 1 220 ? 13.609 -35.844 -16.781 1 91.81 220 MET B N 1
ATOM 4205 C CA . MET B 1 220 ? 14.125 -34.688 -16.016 1 91.81 220 MET B CA 1
ATOM 4206 C C . MET B 1 220 ? 12.984 -33.781 -15.57 1 91.81 220 MET B C 1
ATOM 4208 O O . MET B 1 220 ? 12.938 -33.375 -14.414 1 91.81 220 MET B O 1
ATOM 4212 N N . THR B 1 221 ? 12.133 -33.438 -16.484 1 93 221 THR B N 1
ATOM 4213 C CA . THR B 1 221 ? 11.023 -32.531 -16.188 1 93 221 THR B CA 1
ATOM 4214 C C . THR B 1 221 ? 10.094 -33.156 -15.141 1 93 221 THR B C 1
ATOM 4216 O O . THR B 1 221 ? 9.672 -32.469 -14.203 1 93 221 THR B O 1
ATOM 4219 N N . LYS B 1 222 ? 9.812 -34.406 -15.266 1 92.25 222 LYS B N 1
ATOM 4220 C CA . LYS B 1 222 ? 8.945 -35.062 -14.32 1 92.25 222 LYS B CA 1
ATOM 4221 C C . LYS B 1 222 ? 9.578 -35.125 -12.93 1 92.25 222 LYS B C 1
ATOM 4223 O O . LYS B 1 222 ? 8.906 -34.875 -11.93 1 92.25 222 LYS B O 1
ATOM 4228 N N . SER B 1 223 ? 10.844 -35.438 -12.93 1 90.69 223 SER B N 1
ATOM 4229 C CA . SER B 1 223 ? 11.547 -35.594 -11.656 1 90.69 223 SER B CA 1
ATOM 4230 C C . SER B 1 223 ? 11.68 -34.25 -10.938 1 90.69 223 SER B C 1
ATOM 4232 O O . SER B 1 223 ? 11.578 -34.188 -9.711 1 90.69 223 SER B O 1
ATOM 4234 N N . HIS B 1 224 ? 11.797 -33.188 -11.703 1 89.62 224 HIS B N 1
ATOM 4235 C CA . HIS B 1 224 ? 12.148 -31.922 -11.07 1 89.62 224 HIS B CA 1
ATOM 4236 C C . HIS B 1 224 ? 10.945 -30.984 -10.969 1 89.62 224 HIS B C 1
ATOM 4238 O O . HIS B 1 224 ? 10.852 -30.172 -10.039 1 89.62 224 HIS B O 1
ATOM 4244 N N . PHE B 1 225 ? 10.055 -31.109 -11.891 1 91.12 225 PHE B N 1
ATOM 4245 C CA . PHE B 1 225 ? 8.945 -30.156 -11.914 1 91.12 225 PHE B CA 1
ATOM 4246 C C . PHE B 1 225 ? 7.617 -30.859 -11.672 1 91.12 225 PHE B C 1
ATOM 4248 O O . PHE B 1 225 ? 6.582 -30.203 -11.523 1 91.12 225 PHE B O 1
ATOM 4255 N N . ASN B 1 226 ? 7.629 -32.156 -11.656 1 91.69 226 ASN B N 1
ATOM 4256 C CA . ASN B 1 226 ? 6.43 -32.969 -11.469 1 91.69 226 ASN B CA 1
ATOM 4257 C C . ASN B 1 226 ? 5.398 -32.688 -12.562 1 91.69 226 ASN B C 1
ATOM 4259 O O . ASN B 1 226 ? 4.199 -32.625 -12.289 1 91.69 226 ASN B O 1
ATOM 4263 N N . LYS B 1 227 ? 5.934 -32.469 -13.758 1 93.31 227 LYS B N 1
ATOM 4264 C CA . LYS B 1 227 ? 5.117 -32.188 -14.938 1 93.31 227 LYS B CA 1
ATOM 4265 C C . LYS B 1 227 ? 5.758 -32.781 -16.188 1 93.31 227 LYS B C 1
ATOM 4267 O O . LYS B 1 227 ? 6.973 -33 -16.234 1 93.31 227 LYS B O 1
ATOM 4272 N N . THR B 1 228 ? 4.945 -33.031 -17.172 1 94.88 228 THR B N 1
ATOM 4273 C CA . THR B 1 228 ? 5.496 -33.344 -18.5 1 94.88 228 THR B CA 1
ATOM 4274 C C . THR B 1 228 ? 5.965 -32.062 -19.188 1 94.88 228 THR B C 1
ATOM 4276 O O . THR B 1 228 ? 5.531 -30.953 -18.828 1 94.88 228 THR B O 1
ATOM 4279 N N . MET B 1 229 ? 6.832 -32.219 -20.094 1 94.75 229 MET B N 1
ATOM 4280 C CA . MET B 1 229 ? 7.312 -31.094 -20.859 1 94.75 229 MET B CA 1
ATOM 4281 C C . MET B 1 229 ? 6.16 -30.375 -21.562 1 94.75 229 MET B C 1
ATOM 4283 O O . MET B 1 229 ? 6.113 -29.141 -21.594 1 94.75 229 MET B O 1
ATOM 4287 N N . THR B 1 230 ? 5.273 -31.125 -22.094 1 95 230 THR B N 1
ATOM 4288 C CA . THR B 1 230 ? 4.121 -30.562 -22.781 1 95 230 THR B CA 1
ATOM 4289 C C . THR B 1 230 ? 3.293 -29.703 -21.844 1 95 230 THR B C 1
ATOM 4291 O O . THR B 1 230 ? 2.906 -28.578 -22.188 1 95 230 THR B O 1
ATOM 4294 N N . ASN B 1 231 ? 3.068 -30.25 -20.688 1 95.12 231 ASN B N 1
ATOM 4295 C CA . ASN B 1 231 ? 2.299 -29.484 -19.703 1 95.12 231 ASN B CA 1
ATOM 4296 C C . ASN B 1 231 ? 3.039 -28.234 -19.266 1 95.12 231 ASN B C 1
ATOM 4298 O O . ASN B 1 231 ? 2.424 -27.188 -19.062 1 95.12 231 ASN B O 1
ATOM 4302 N N . LEU B 1 232 ? 4.297 -28.375 -19.125 1 95.25 232 LEU B N 1
ATOM 4303 C CA . LEU B 1 232 ? 5.129 -27.25 -18.719 1 95.25 232 LEU B CA 1
ATOM 4304 C C . LEU B 1 232 ? 5.043 -26.109 -19.734 1 95.25 232 LEU B C 1
ATOM 4306 O O . LEU B 1 232 ? 4.836 -24.953 -19.359 1 95.25 232 LEU B O 1
ATOM 4310 N N . ILE B 1 233 ? 5.141 -26.391 -20.953 1 96.38 233 ILE B N 1
ATOM 4311 C CA . ILE B 1 233 ? 5.062 -25.406 -22.031 1 96.38 233 ILE B CA 1
ATOM 4312 C C . ILE B 1 233 ? 3.66 -24.812 -22.078 1 96.38 233 ILE B C 1
ATOM 4314 O O . ILE B 1 233 ? 3.5 -23.594 -22.188 1 96.38 233 ILE B O 1
ATOM 4318 N N . SER B 1 234 ? 2.691 -25.688 -22 1 96.38 234 SER B N 1
ATOM 4319 C CA . SER B 1 234 ? 1.303 -25.234 -22.062 1 96.38 234 SER B CA 1
ATOM 4320 C C . SER B 1 234 ? 0.986 -24.25 -20.953 1 96.38 234 SER B C 1
ATOM 4322 O O . SER B 1 234 ? 0.363 -23.219 -21.188 1 96.38 234 SER B O 1
ATOM 4324 N N . GLU B 1 235 ? 1.409 -24.625 -19.766 1 96.12 235 GLU B N 1
ATOM 4325 C CA . GLU B 1 235 ? 1.169 -23.75 -18.625 1 96.12 235 GLU B CA 1
ATOM 4326 C C . GLU B 1 235 ? 1.816 -22.391 -18.844 1 96.12 235 GLU B C 1
ATOM 4328 O O . GLU B 1 235 ? 1.224 -21.359 -18.516 1 96.12 235 GLU B O 1
ATOM 4333 N N . ARG B 1 236 ? 2.988 -22.359 -19.391 1 96.62 236 ARG B N 1
ATOM 4334 C CA . ARG B 1 236 ? 3.688 -21.109 -19.641 1 96.62 236 ARG B CA 1
ATOM 4335 C C . ARG B 1 236 ? 2.93 -20.266 -20.656 1 96.62 236 ARG B C 1
ATOM 4337 O O . ARG B 1 236 ? 2.816 -19.047 -20.5 1 96.62 236 ARG B O 1
ATOM 4344 N N . ILE B 1 237 ? 2.461 -20.891 -21.672 1 97.5 237 ILE B N 1
ATOM 4345 C CA . ILE B 1 237 ? 1.719 -20.203 -22.719 1 97.5 237 ILE B CA 1
ATOM 4346 C C . ILE B 1 237 ? 0.425 -19.625 -22.156 1 97.5 237 ILE B C 1
ATOM 4348 O O . ILE B 1 237 ? 0.071 -18.469 -22.438 1 97.5 237 ILE B O 1
ATOM 4352 N N . ILE B 1 238 ? -0.209 -20.391 -21.344 1 96.81 238 ILE B N 1
ATOM 4353 C CA . ILE B 1 238 ? -1.48 -19.984 -20.75 1 96.81 238 ILE B CA 1
ATOM 4354 C C . ILE B 1 238 ? -1.265 -18.781 -19.844 1 96.81 238 ILE B C 1
ATOM 4356 O O . ILE B 1 238 ? -2.062 -17.844 -19.844 1 96.81 238 ILE B O 1
ATOM 4360 N N . ILE B 1 239 ? -0.219 -18.812 -19.078 1 94.75 239 ILE B N 1
ATOM 4361 C CA . ILE B 1 239 ? 0.1 -17.688 -18.188 1 94.75 239 ILE B CA 1
ATOM 4362 C C . ILE B 1 239 ? 0.242 -16.406 -19 1 94.75 239 ILE B C 1
ATOM 4364 O O . ILE B 1 239 ? -0.316 -15.375 -18.641 1 94.75 239 ILE B O 1
ATOM 4368 N N . GLU B 1 240 ? 0.904 -16.5 -20.094 1 95.38 240 GLU B N 1
ATOM 4369 C CA . GLU B 1 240 ? 1.098 -15.336 -20.953 1 95.38 240 GLU B CA 1
ATOM 4370 C C . GLU B 1 240 ? -0.212 -14.914 -21.609 1 95.38 240 GLU B C 1
ATOM 4372 O O . GLU B 1 240 ? -0.499 -13.719 -21.734 1 95.38 240 GLU B O 1
ATOM 4377 N N . ALA B 1 241 ? -0.926 -15.859 -22.047 1 96.44 241 ALA B N 1
ATOM 4378 C CA . ALA B 1 241 ? -2.221 -15.555 -22.656 1 96.44 241 ALA B CA 1
ATOM 4379 C C . ALA B 1 241 ? -3.113 -14.781 -21.672 1 96.44 241 ALA B C 1
ATOM 4381 O O . ALA B 1 241 ? -3.705 -13.766 -22.047 1 96.44 241 ALA B O 1
ATOM 4382 N N . LYS B 1 242 ? -3.184 -15.281 -20.484 1 93.81 242 LYS B N 1
ATOM 4383 C CA . LYS B 1 242 ? -3.982 -14.625 -19.453 1 93.81 242 LYS B CA 1
ATOM 4384 C C . LYS B 1 242 ? -3.49 -13.211 -19.203 1 93.81 242 LYS B C 1
ATOM 4386 O O . LYS B 1 242 ? -4.293 -12.289 -19.031 1 93.81 242 LYS B O 1
ATOM 4391 N N . ARG B 1 243 ? -2.23 -13.07 -19.125 1 91.38 243 ARG B N 1
ATOM 4392 C CA . ARG B 1 243 ? -1.627 -11.758 -18.922 1 91.38 243 ARG B CA 1
ATOM 4393 C C . ARG B 1 243 ? -2.035 -10.789 -20.031 1 91.38 243 ARG B C 1
ATOM 4395 O O . ARG B 1 243 ? -2.455 -9.664 -19.75 1 91.38 243 ARG B O 1
ATOM 4402 N N . GLU B 1 244 ? -1.928 -11.195 -21.25 1 93.06 244 GLU B N 1
ATOM 4403 C CA . GLU B 1 244 ? -2.283 -10.352 -22.391 1 93.06 244 GLU B CA 1
ATOM 4404 C C . GLU B 1 244 ? -3.773 -10.023 -22.391 1 93.06 244 GLU B C 1
ATOM 4406 O O . GLU B 1 244 ? -4.16 -8.875 -22.641 1 93.06 244 GLU B O 1
ATOM 4411 N N . LEU B 1 245 ? -4.551 -11.031 -22.109 1 92.5 245 LEU B N 1
ATOM 4412 C CA . LEU B 1 245 ? -5.996 -10.836 -22.078 1 92.5 245 LEU B CA 1
ATOM 4413 C C . LEU B 1 245 ? -6.383 -9.805 -21.016 1 92.5 245 LEU B C 1
ATOM 4415 O O . LEU B 1 245 ? -7.355 -9.07 -21.188 1 92.5 245 LEU B O 1
ATOM 4419 N N . TYR B 1 246 ? -5.609 -9.828 -20.031 1 88.12 246 TYR B N 1
ATOM 4420 C CA . TYR B 1 246 ? -5.91 -8.938 -18.906 1 88.12 246 TYR B CA 1
ATOM 4421 C C . TYR B 1 246 ? -5.387 -7.535 -19.172 1 88.12 246 TYR B C 1
ATOM 4423 O O . TYR B 1 246 ? -6.09 -6.547 -18.953 1 88.12 246 TYR B O 1
ATOM 4431 N N . LEU B 1 247 ? -4.211 -7.34 -19.625 1 86.5 247 LEU B N 1
ATOM 4432 C CA . LEU B 1 247 ? -3.486 -6.074 -19.609 1 86.5 247 LEU B CA 1
ATOM 4433 C C . LEU B 1 247 ? -3.678 -5.332 -20.938 1 86.5 247 LEU B C 1
ATOM 4435 O O . LEU B 1 247 ? -3.424 -4.125 -21.016 1 86.5 247 LEU B O 1
ATOM 4439 N N . THR B 1 248 ? -4.051 -6.008 -21.984 1 89.62 248 THR B N 1
ATOM 4440 C CA . THR B 1 248 ? -4.086 -5.375 -23.297 1 89.62 248 THR B CA 1
ATOM 4441 C C . THR B 1 248 ? -5.488 -5.445 -23.906 1 89.62 248 THR B C 1
ATOM 4443 O O . THR B 1 248 ? -6.344 -6.18 -23.406 1 89.62 248 THR B O 1
ATOM 4446 N N . ASP B 1 249 ? -5.621 -4.664 -24.969 1 90.44 249 ASP B N 1
ATOM 4447 C CA . ASP B 1 249 ? -6.879 -4.699 -25.703 1 90.44 249 ASP B CA 1
ATOM 4448 C C . ASP B 1 249 ? -6.738 -5.523 -26.984 1 90.44 249 ASP B C 1
ATOM 4450 O O . ASP B 1 249 ? -7.602 -5.465 -27.859 1 90.44 249 ASP B O 1
ATOM 4454 N N . LYS B 1 250 ? -5.691 -6.254 -27.078 1 94.88 250 LYS B N 1
ATOM 4455 C CA . LYS B 1 250 ? -5.52 -7.109 -28.25 1 94.88 250 LYS B CA 1
ATOM 4456 C C . LYS B 1 250 ? -6.68 -8.094 -28.391 1 94.88 250 LYS B C 1
ATOM 4458 O O . LYS B 1 250 ? -7.18 -8.617 -27.391 1 94.88 250 LYS B O 1
ATOM 4463 N N . THR B 1 251 ? -7.008 -8.352 -29.609 1 95.19 251 THR B N 1
ATOM 4464 C CA . THR B 1 251 ? -8.031 -9.367 -29.844 1 95.19 251 THR B CA 1
ATOM 4465 C C . THR B 1 251 ? -7.484 -10.766 -29.547 1 95.19 251 THR B C 1
ATOM 4467 O O . THR B 1 251 ? -6.27 -10.961 -29.5 1 95.19 251 THR B O 1
ATOM 4470 N N . VAL B 1 252 ? -8.406 -11.703 -29.375 1 96.12 252 VAL B N 1
ATOM 4471 C CA . VAL B 1 252 ? -8 -13.086 -29.156 1 96.12 252 VAL B CA 1
ATOM 4472 C C . VAL B 1 252 ? -7.156 -13.57 -30.344 1 96.12 252 VAL B C 1
ATOM 4474 O O . VAL B 1 252 ? -6.176 -14.297 -30.156 1 96.12 252 VAL B O 1
ATOM 4477 N N . LYS B 1 253 ? -7.488 -13.102 -31.484 1 96.81 253 LYS B N 1
ATOM 4478 C CA . LYS B 1 253 ? -6.75 -13.469 -32.688 1 96.81 253 LYS B CA 1
ATOM 4479 C C . LYS B 1 253 ? -5.312 -12.961 -32.625 1 96.81 253 LYS B C 1
ATOM 4481 O O . LYS B 1 253 ? -4.375 -13.703 -32.938 1 96.81 253 LYS B O 1
ATOM 4486 N N . GLU B 1 254 ? -5.129 -11.781 -32.25 1 97.38 254 GLU B N 1
ATOM 4487 C CA . GLU B 1 254 ? -3.801 -11.188 -32.125 1 97.38 254 GLU B CA 1
ATOM 4488 C C . GLU B 1 254 ? -2.967 -11.906 -31.078 1 97.38 254 GLU B C 1
ATOM 4490 O O . GLU B 1 254 ? -1.781 -12.164 -31.281 1 97.38 254 GLU B O 1
ATOM 4495 N N . ILE B 1 255 ? -3.604 -12.211 -30 1 97.56 255 ILE B N 1
ATOM 4496 C CA . ILE B 1 255 ? -2.914 -12.906 -28.922 1 97.56 255 ILE B CA 1
ATOM 4497 C C . ILE B 1 255 ? -2.5 -14.305 -29.375 1 97.56 255 ILE B C 1
ATOM 4499 O O . ILE B 1 255 ? -1.378 -14.742 -29.109 1 97.56 255 ILE B O 1
ATOM 4503 N N . ALA B 1 256 ? -3.365 -14.961 -30.078 1 97.75 256 ALA B N 1
ATOM 4504 C CA . ALA B 1 256 ? -3.051 -16.281 -30.625 1 97.75 256 ALA B CA 1
ATOM 4505 C C . ALA B 1 256 ? -1.82 -16.203 -31.531 1 97.75 256 ALA B C 1
ATOM 4507 O O . ALA B 1 256 ? -0.887 -17 -31.375 1 97.75 256 ALA B O 1
ATOM 4508 N N . TYR B 1 257 ? -1.805 -15.234 -32.375 1 97.31 257 TYR B N 1
ATOM 4509 C CA . TYR B 1 257 ? -0.696 -15.062 -33.312 1 97.31 257 TYR B CA 1
ATOM 4510 C C . TYR B 1 257 ? 0.599 -14.758 -32.562 1 97.31 257 TYR B C 1
ATOM 4512 O O . TYR B 1 257 ? 1.648 -15.328 -32.875 1 97.31 257 TYR B O 1
ATOM 4520 N N . ASP B 1 258 ? 0.499 -13.891 -31.625 1 97.19 258 ASP B N 1
ATOM 4521 C CA . ASP B 1 258 ? 1.663 -13.523 -30.828 1 97.19 258 ASP B CA 1
ATOM 4522 C C . ASP B 1 258 ? 2.244 -14.742 -30.109 1 97.19 258 ASP B C 1
ATOM 4524 O O . ASP B 1 258 ? 3.451 -14.812 -29.875 1 97.19 258 ASP B O 1
ATOM 4528 N N . LEU B 1 259 ? 1.386 -15.711 -29.828 1 98.19 259 LEU B N 1
ATOM 4529 C CA . LEU B 1 259 ? 1.802 -16.875 -29.047 1 98.19 259 LEU B CA 1
ATOM 4530 C C . LEU B 1 259 ? 2.1 -18.062 -29.969 1 98.19 259 LEU B C 1
ATOM 4532 O O . LEU B 1 259 ? 2.311 -19.172 -29.5 1 98.19 259 LEU B O 1
ATOM 4536 N N . GLY B 1 260 ? 2.102 -17.781 -31.281 1 97.31 260 GLY B N 1
ATOM 4537 C CA . GLY B 1 260 ? 2.59 -18.75 -32.25 1 97.31 260 GLY B CA 1
ATOM 4538 C C . GLY B 1 260 ? 1.491 -19.641 -32.812 1 97.31 260 GLY B C 1
ATOM 4539 O O . GLY B 1 260 ? 1.767 -20.703 -33.344 1 97.31 260 GLY B O 1
ATOM 4540 N N . TYR B 1 261 ? 0.271 -19.266 -32.656 1 97.12 261 TYR B N 1
ATOM 4541 C CA . TYR B 1 261 ? -0.842 -20.016 -33.219 1 97.12 261 TYR B CA 1
ATOM 4542 C C . TYR B 1 261 ? -1.396 -19.344 -34.469 1 97.12 261 TYR B C 1
ATOM 4544 O O . TYR B 1 261 ? -1.8 -18.172 -34.438 1 97.12 261 TYR B O 1
ATOM 4552 N N . ASP B 1 262 ? -1.49 -20.047 -35.5 1 94.12 262 ASP B N 1
ATOM 4553 C CA . ASP B 1 262 ? -1.995 -19.5 -36.781 1 94.12 262 ASP B CA 1
ATOM 4554 C C . ASP B 1 262 ? -3.521 -19.547 -36.812 1 94.12 262 ASP B C 1
ATOM 4556 O O . ASP B 1 262 ? -4.145 -18.781 -37.562 1 94.12 262 ASP B O 1
ATOM 4560 N N . ASP B 1 263 ? -4.055 -20.391 -36.031 1 94.56 263 ASP B N 1
ATOM 4561 C CA . ASP B 1 263 ? -5.5 -20.594 -36 1 94.56 263 ASP B CA 1
ATOM 4562 C C . ASP B 1 263 ? -6.086 -20.172 -34.656 1 94.56 263 ASP B C 1
ATOM 4564 O O . ASP B 1 263 ? -5.84 -20.812 -33.625 1 94.56 263 ASP B O 1
ATOM 4568 N N . GLU B 1 264 ? -6.91 -19.203 -34.719 1 95.69 264 GLU B N 1
ATOM 4569 C CA . GLU B 1 264 ? -7.539 -18.672 -33.5 1 95.69 264 GLU B CA 1
ATOM 4570 C C . GLU B 1 264 ? -8.422 -19.719 -32.812 1 95.69 264 GLU B C 1
ATOM 4572 O O . GLU B 1 264 ? -8.492 -19.781 -31.594 1 95.69 264 GLU B O 1
ATOM 4577 N N . HIS B 1 265 ? -9.078 -20.469 -33.656 1 95.75 265 HIS B N 1
ATOM 4578 C CA . HIS B 1 265 ? -9.969 -21.484 -33.094 1 95.75 265 HIS B CA 1
ATOM 4579 C C . HIS B 1 265 ? -9.188 -22.547 -32.344 1 95.75 265 HIS B C 1
ATOM 4581 O O . HIS B 1 265 ? -9.617 -23.016 -31.297 1 95.75 265 HIS B O 1
ATOM 4587 N N . TYR B 1 266 ? -8.117 -22.922 -32.969 1 96.25 266 TYR B N 1
ATOM 4588 C CA . TYR B 1 266 ? -7.262 -23.875 -32.281 1 96.25 266 TYR B CA 1
ATOM 4589 C C . TYR B 1 266 ? -6.742 -23.312 -30.969 1 96.25 266 TYR B C 1
ATOM 4591 O O . TYR B 1 266 ? -6.734 -24.016 -29.953 1 96.25 266 TYR B O 1
ATOM 4599 N N . PHE B 1 267 ? -6.332 -22.125 -31.016 1 97.56 267 PHE B N 1
ATOM 4600 C CA . PHE B 1 267 ? -5.848 -21.484 -29.797 1 97.56 267 PHE B CA 1
ATOM 4601 C C . PHE B 1 267 ? -6.945 -21.406 -28.75 1 97.56 267 PHE B C 1
ATOM 4603 O O . PHE B 1 267 ? -6.699 -21.672 -27.562 1 97.56 267 PHE B O 1
ATOM 4610 N N . SER B 1 268 ? -8.094 -21.016 -29.094 1 97.25 268 SER B N 1
ATOM 4611 C CA . SER B 1 268 ? -9.219 -20.906 -28.156 1 97.25 268 SER B CA 1
ATOM 4612 C C . SER B 1 268 ? -9.516 -22.25 -27.5 1 97.25 268 SER B C 1
ATOM 4614 O O . SER B 1 268 ? -9.812 -22.297 -26.297 1 97.25 268 SER B O 1
ATOM 4616 N N . ARG B 1 269 ? -9.461 -23.281 -28.266 1 96.75 269 ARG B N 1
ATOM 4617 C CA . ARG B 1 269 ? -9.656 -24.625 -27.719 1 96.75 269 ARG B CA 1
ATOM 4618 C C . ARG B 1 269 ? -8.539 -24.984 -26.75 1 96.75 269 ARG B C 1
ATOM 4620 O O . ARG B 1 269 ? -8.789 -25.547 -25.688 1 96.75 269 ARG B O 1
ATOM 4627 N N . PHE B 1 270 ? -7.359 -24.656 -27.203 1 96.56 270 PHE B N 1
ATOM 4628 C CA . PHE B 1 270 ? -6.195 -24.891 -26.344 1 96.56 270 PHE B CA 1
ATOM 4629 C C . PHE B 1 270 ? -6.363 -24.172 -25 1 96.56 270 PHE B C 1
ATOM 4631 O O . PHE B 1 270 ? -6.156 -24.766 -23.953 1 96.56 270 PHE B O 1
ATOM 4638 N N . PHE B 1 271 ? -6.734 -22.891 -25.062 1 97.38 271 PHE B N 1
ATOM 4639 C CA . PHE B 1 271 ? -6.957 -22.094 -23.875 1 97.38 271 PHE B CA 1
ATOM 4640 C C . PHE B 1 271 ? -8.062 -22.688 -23.016 1 97.38 271 PHE B C 1
ATOM 4642 O O . PHE B 1 271 ? -7.895 -22.844 -21.797 1 97.38 271 PHE B O 1
ATOM 4649 N N . LYS B 1 272 ? -9.086 -23.078 -23.578 1 95.81 272 LYS B N 1
ATOM 4650 C CA . LYS B 1 272 ? -10.227 -23.625 -22.859 1 95.81 272 LYS B CA 1
ATOM 4651 C C . LYS B 1 272 ? -9.867 -24.953 -22.188 1 95.81 272 LYS B C 1
ATOM 4653 O O . LYS B 1 272 ? -10.273 -25.203 -21.047 1 95.81 272 LYS B O 1
ATOM 4658 N N . ASN B 1 273 ? -9.133 -25.719 -22.875 1 94 273 ASN B N 1
ATOM 4659 C CA . ASN B 1 273 ? -8.711 -27 -22.312 1 94 273 ASN B CA 1
ATOM 4660 C C . ASN B 1 273 ? -7.844 -26.812 -21.078 1 94 273 ASN B C 1
ATOM 4662 O O . ASN B 1 273 ? -7.836 -27.672 -20.188 1 94 273 ASN B O 1
ATOM 4666 N N . ASN B 1 274 ? -7.16 -25.75 -21 1 92.62 274 ASN B N 1
ATOM 4667 C CA . ASN B 1 274 ? -6.23 -25.531 -19.906 1 92.62 274 ASN B CA 1
ATOM 4668 C C . ASN B 1 274 ? -6.855 -24.672 -18.797 1 92.62 274 ASN B C 1
ATOM 4670 O O . ASN B 1 274 ? -6.52 -24.828 -17.625 1 92.62 274 ASN B O 1
ATOM 4674 N N . ALA B 1 275 ? -7.781 -23.781 -19.141 1 90.44 275 ALA B N 1
ATOM 4675 C CA . ALA B 1 275 ? -8.359 -22.844 -18.172 1 90.44 275 ALA B CA 1
ATOM 4676 C C . ALA B 1 275 ? -9.844 -23.156 -17.938 1 90.44 275 ALA B C 1
ATOM 4678 O O . ALA B 1 275 ? -10.469 -22.578 -17.047 1 90.44 275 ALA B O 1
ATOM 4679 N N . ASP B 1 276 ? -10.406 -23.969 -18.766 1 89.25 276 ASP B N 1
ATOM 4680 C CA . ASP B 1 276 ? -11.789 -24.453 -18.703 1 89.25 276 ASP B CA 1
ATOM 4681 C C . ASP B 1 276 ? -12.773 -23.312 -18.984 1 89.25 276 ASP B C 1
ATOM 4683 O O . ASP B 1 276 ? -13.93 -23.375 -18.562 1 89.25 276 ASP B O 1
ATOM 4687 N N . ILE B 1 277 ? -12.266 -22.25 -19.438 1 91.81 277 ILE B N 1
ATOM 4688 C CA . ILE B 1 277 ? -13.086 -21.141 -19.938 1 91.81 277 ILE B CA 1
ATOM 4689 C C . ILE B 1 277 ? -12.5 -20.609 -21.234 1 91.81 277 ILE B C 1
ATOM 4691 O O . ILE B 1 277 ? -11.336 -20.859 -21.547 1 91.81 277 ILE B O 1
ATOM 4695 N N . SER B 1 278 ? -13.32 -19.906 -21.984 1 94.88 278 SER B N 1
ATOM 4696 C CA . SER B 1 278 ? -12.828 -19.297 -23.219 1 94.88 278 SER B CA 1
ATOM 4697 C C . SER B 1 278 ? -12 -18.062 -22.938 1 94.88 278 SER B C 1
ATOM 4699 O O . SER B 1 278 ? -12.141 -17.438 -21.875 1 94.88 278 SER B O 1
ATOM 4701 N N . PRO B 1 279 ? -11.133 -17.719 -23.875 1 95.5 279 PRO B N 1
ATOM 4702 C CA . PRO B 1 279 ? -10.398 -16.469 -23.734 1 95.5 279 PRO B CA 1
ATOM 4703 C C . PRO B 1 279 ? -11.32 -15.258 -23.562 1 95.5 279 PRO B C 1
ATOM 4705 O O . PRO B 1 279 ? -11.039 -14.375 -22.75 1 95.5 279 PRO B O 1
ATOM 4708 N N . THR B 1 280 ? -12.359 -15.227 -24.266 1 92.94 280 THR B N 1
ATOM 4709 C CA . THR B 1 280 ? -13.312 -14.117 -24.188 1 92.94 280 THR B CA 1
ATOM 4710 C C . THR B 1 280 ? -13.938 -14.031 -22.797 1 92.94 280 THR B C 1
ATOM 4712 O O . THR B 1 280 ? -14.055 -12.938 -22.234 1 92.94 280 THR B O 1
ATOM 4715 N N . THR B 1 281 ? -14.359 -15.164 -22.312 1 92 281 THR B N 1
ATOM 4716 C CA . THR B 1 281 ? -14.938 -15.203 -20.984 1 92 281 THR B CA 1
ATOM 4717 C C . THR B 1 281 ? -13.93 -14.727 -19.938 1 92 281 THR B C 1
ATOM 4719 O O . THR B 1 281 ? -14.281 -14.008 -19 1 92 281 THR B O 1
ATOM 4722 N N . TYR B 1 282 ? -12.703 -15.141 -20.094 1 93.12 282 TYR B N 1
ATOM 4723 C CA . TYR B 1 282 ? -11.656 -14.688 -19.188 1 93.12 282 TYR B CA 1
ATOM 4724 C C . TYR B 1 282 ? -11.555 -13.172 -19.188 1 93.12 282 TYR B C 1
ATOM 4726 O O . TYR B 1 282 ? -11.516 -12.547 -18.125 1 93.12 282 TYR B O 1
ATOM 4734 N N . ARG B 1 283 ? -11.516 -12.57 -20.312 1 90 283 ARG B N 1
ATOM 4735 C CA . ARG B 1 283 ? -11.414 -11.117 -20.438 1 90 283 ARG B CA 1
ATOM 4736 C C . ARG B 1 283 ? -12.617 -10.422 -19.797 1 90 283 ARG B C 1
ATOM 4738 O O . ARG B 1 283 ? -12.461 -9.398 -19.141 1 90 283 ARG B O 1
ATOM 4745 N N . GLU B 1 284 ? -13.734 -10.93 -19.922 1 86.69 284 GLU B N 1
ATOM 4746 C CA . GLU B 1 284 ? -14.969 -10.312 -19.422 1 86.69 284 GLU B CA 1
ATOM 4747 C C . GLU B 1 284 ? -15.062 -10.398 -17.906 1 86.69 284 GLU B C 1
ATOM 4749 O O . GLU B 1 284 ? -15.641 -9.523 -17.266 1 86.69 284 GLU B O 1
ATOM 4754 N N . THR B 1 285 ? -14.477 -11.414 -17.359 1 86.06 285 THR B N 1
ATOM 4755 C CA . THR B 1 285 ? -14.719 -11.68 -15.945 1 86.06 285 THR B CA 1
ATOM 4756 C C . THR B 1 285 ? -13.508 -11.258 -15.109 1 86.06 285 THR B C 1
ATOM 4758 O O . THR B 1 285 ? -13.641 -10.992 -13.914 1 86.06 285 THR B O 1
ATOM 4761 N N . VAL B 1 286 ? -12.32 -11.25 -15.672 1 84.31 286 VAL B N 1
ATOM 4762 C CA . VAL B 1 286 ? -11.102 -10.945 -14.93 1 84.31 286 VAL B CA 1
ATOM 4763 C C . VAL B 1 286 ? -10.508 -9.633 -15.43 1 84.31 286 VAL B C 1
ATOM 4765 O O . VAL B 1 286 ? -10.016 -8.828 -14.633 1 84.31 286 VAL B O 1
ATOM 4768 N N . GLY B 1 287 ? -10.57 -9.273 -16.766 1 71.06 287 GLY B N 1
ATOM 4769 C CA . GLY B 1 287 ? -9.867 -8.203 -17.453 1 71.06 287 GLY B CA 1
ATOM 4770 C C . GLY B 1 287 ? -10.344 -6.82 -17.047 1 71.06 287 GLY B C 1
ATOM 4771 O O . GLY B 1 287 ? -11.477 -6.652 -16.609 1 71.06 287 GLY B O 1
ATOM 4772 N N . PHE B 1 288 ? -9.305 -5.801 -16.891 1 60.97 288 PHE B N 1
ATOM 4773 C CA . PHE B 1 288 ? -9.555 -4.402 -16.562 1 60.97 288 PHE B CA 1
ATOM 4774 C C . PHE B 1 288 ? -10.008 -3.629 -17.797 1 60.97 288 PHE B C 1
ATOM 4776 O O . PHE B 1 288 ? -10.82 -2.711 -17.703 1 60.97 288 PHE B O 1
ATOM 4783 N N . ALA B 1 289 ? -9.383 -3.729 -18.984 1 51.66 289 ALA B N 1
ATOM 4784 C CA . ALA B 1 289 ? -9.406 -2.803 -20.125 1 51.66 289 ALA B CA 1
ATOM 4785 C C . ALA B 1 289 ? -10.836 -2.418 -20.484 1 51.66 289 ALA B C 1
ATOM 4787 O O . ALA B 1 289 ? -11.055 -1.5 -21.281 1 51.66 289 ALA B O 1
ATOM 4788 N N . ARG B 1 290 ? -11.836 -3.086 -20.078 1 43.66 290 ARG B N 1
ATOM 4789 C CA . ARG B 1 290 ? -13.062 -2.637 -20.719 1 43.66 290 ARG B CA 1
ATOM 4790 C C . ARG B 1 290 ? -13.625 -1.397 -20.016 1 43.66 290 ARG B C 1
ATOM 4792 O O . ARG B 1 290 ? -14.633 -0.835 -20.453 1 43.66 290 ARG B O 1
ATOM 4799 N N . ALA B 1 291 ? -13.273 -1.086 -18.875 1 37.41 291 ALA B N 1
ATOM 4800 C CA . ALA B 1 291 ? -14.078 0.021 -18.375 1 37.41 291 ALA B CA 1
ATOM 4801 C C . ALA B 1 291 ? -13.82 1.298 -19.156 1 37.41 291 ALA B C 1
ATOM 4803 O O . ALA B 1 291 ? -14.586 2.258 -19.078 1 37.41 291 ALA B O 1
ATOM 4804 N N . ILE B 1 292 ? -12.648 1.637 -19.453 1 34.03 292 ILE B N 1
ATOM 4805 C CA . ILE B 1 292 ? -12.633 2.951 -20.094 1 34.03 292 ILE B CA 1
ATOM 4806 C C . ILE B 1 292 ? -13.234 2.855 -21.484 1 34.03 292 ILE B C 1
ATOM 4808 O O . ILE B 1 292 ? -12.828 3.58 -22.391 1 34.03 292 ILE B O 1
ATOM 4812 N N . ALA B 1 293 ? -13.891 1.91 -21.844 1 25.61 293 ALA B N 1
ATOM 4813 C CA . ALA B 1 293 ? -14.609 2.283 -23.062 1 25.61 293 ALA B CA 1
ATOM 4814 C C . ALA B 1 293 ? -15.859 3.092 -22.734 1 25.61 293 ALA B C 1
ATOM 4816 O O . ALA B 1 293 ? -16.609 2.74 -21.812 1 25.61 293 ALA B O 1
#

Sequence (586 aa):
MDIYNTNTLIDEQTGNLAFKLFGFEDSCQFCDTHRFNYYSLIWIKKGRGTAQVDFSEYTFTPNTLFAVTPYQPFTFTEEEPLEGVVLHFHPDFFCIHKHHEQVACNGVLFNNIYSPPMLCVTEDMQQEFEMILRQMRTEVQKTELAQYELLVSYLKIFLITASRAKTKQQPEALEGTPDEKEPFILQKLKNLIETHYKTKHSAGEYADLLNISPKALAKMTKSHFNKTMTNLISERIIIEAKRELYLTDKTVKEIAYDLGYDDEHYFSRFFKNNADISPTTYRETVGFARAIAMDIYNTNTLIDEQTGNLAFKLFGFEDSCQFCDTHRFNYYSLIWIKKGRGTAQVDFSEYTFTPNTLFAVTPYQPFTFTEEEPLEGVVLHFHPDFFCIHKHHEQVACNGVLFNNIYSPPMLCVTEDMQQEFEMILRQMRTEVQKTELAQYELLVSYLKIFLITASRAKTKQQPEALEGTPDEKEPFILQKLKNLIETHYKTKHSAGEYADLLNISPKALAKMTKSHFNKTMTNLISERIIIEAKRELYLTDKTVKEIAYDLGYDDEHYFSRFFKNNADISPTTYRETVGFARAIA